Protein AF-A0AAD4SPK4-F1 (afdb_monomer)

InterPro domains:
  IPR016084 Haem oxygenase-like, multi-helical [G3DSA:1.20.910.10] (1-151)
  IPR016084 Haem oxygenase-like, multi-helical [SSF48613] (1-130)
  IPR050967 Thiamine Salvage Pathway TenA [PTHR43198] (139-442)

pLDDT: mean 72.21, std 15.64, range [29.27, 94.62]

Nearest PDB structures (foldseek):
  3fse-assembly1_A  TM=3.901E-01  e=4.221E-01  Trichormus variabilis ATCC 29413
  6ddq-assembly1_B-2  TM=4.639E-01  e=6.170E+00  Homo sapiens
  6ddl-assembly1_A-2  TM=3.518E-01  e=7.224E+00  Homo sapiens

Structure (mmCIF, N/CA/C/O backbone):
data_AF-A0AAD4SPK4-F1
#
_entry.id   AF-A0AAD4SPK4-F1
#
loop_
_atom_site.group_PDB
_atom_site.id
_atom_site.type_symbol
_atom_site.label_atom_id
_atom_site.label_alt_id
_atom_site.label_comp_id
_atom_site.label_asym_id
_atom_site.label_entity_id
_atom_site.label_seq_id
_atom_site.pdbx_PDB_ins_code
_atom_site.Cartn_x
_atom_site.Cartn_y
_atom_site.Cartn_z
_atom_site.occupancy
_atom_site.B_iso_or_equiv
_atom_site.auth_seq_id
_atom_site.auth_comp_id
_atom_site.auth_asym_id
_atom_site.auth_atom_id
_atom_site.pdbx_PDB_model_num
ATOM 1 N N . MET A 1 1 ? 25.437 23.562 -7.835 1.00 56.72 1 MET A N 1
ATOM 2 C CA . MET A 1 1 ? 24.637 23.012 -8.952 1.00 56.72 1 MET A CA 1
ATOM 3 C C . MET A 1 1 ? 24.010 21.682 -8.547 1.00 56.72 1 MET A C 1
ATOM 5 O O . MET A 1 1 ? 22.811 21.657 -8.343 1.00 56.72 1 MET A O 1
ATOM 9 N N . ALA A 1 2 ? 24.791 20.623 -8.293 1.00 48.56 2 ALA A N 1
ATOM 10 C CA . ALA A 1 2 ? 24.253 19.319 -7.862 1.00 48.56 2 ALA A CA 1
ATOM 11 C C . ALA A 1 2 ? 23.506 19.327 -6.507 1.00 48.56 2 ALA A C 1
ATOM 13 O O . ALA A 1 2 ? 22.605 18.527 -6.297 1.00 48.56 2 ALA A O 1
ATOM 14 N N . SER A 1 3 ? 23.851 20.243 -5.598 1.00 52.44 3 SER A N 1
ATOM 15 C CA . SER A 1 3 ? 23.166 20.454 -4.313 1.00 52.44 3 SER A CA 1
ATOM 16 C C . SER A 1 3 ? 21.890 21.301 -4.407 1.00 52.44 3 SER A C 1
ATOM 18 O O . SER A 1 3 ? 21.286 21.579 -3.379 1.00 52.44 3 SER A O 1
ATOM 20 N N . GLY A 1 4 ? 21.530 21.809 -5.593 1.00 58.62 4 GLY A N 1
ATOM 21 C CA . GLY A 1 4 ? 20.414 22.752 -5.776 1.00 58.62 4 GLY A CA 1
ATOM 22 C C . GLY A 1 4 ? 20.637 24.158 -5.196 1.00 58.62 4 GLY A C 1
ATOM 23 O O . GLY A 1 4 ? 19.829 25.043 -5.421 1.00 58.62 4 GLY A O 1
ATOM 24 N N . SER A 1 5 ? 21.748 24.401 -4.498 1.00 65.50 5 SER A N 1
ATOM 25 C CA . SER A 1 5 ? 22.009 25.649 -3.765 1.00 65.50 5 SER A CA 1
ATOM 26 C C . SER A 1 5 ? 22.757 26.723 -4.566 1.00 65.50 5 SER A C 1
ATOM 28 O O . SER A 1 5 ? 23.346 27.619 -3.967 1.00 65.50 5 SER A O 1
ATOM 30 N N . LEU A 1 6 ? 22.864 26.576 -5.892 1.00 66.12 6 LEU A N 1
ATOM 31 C CA . LEU A 1 6 ? 23.585 27.549 -6.719 1.00 66.12 6 LEU A CA 1
ATOM 32 C C . LEU A 1 6 ? 22.652 28.703 -7.063 1.00 66.12 6 LEU A C 1
ATOM 34 O O . LEU A 1 6 ? 21.521 28.462 -7.475 1.00 66.12 6 LEU A O 1
ATOM 38 N N . ASP A 1 7 ? 23.148 29.928 -6.929 1.00 80.88 7 ASP A N 1
ATOM 39 C CA . ASP A 1 7 ? 22.388 31.114 -7.291 1.00 80.88 7 ASP A CA 1
ATOM 40 C C . ASP A 1 7 ? 22.008 31.096 -8.783 1.00 80.88 7 ASP A C 1
ATOM 42 O O . ASP A 1 7 ? 22.804 30.726 -9.652 1.00 80.88 7 ASP A O 1
ATOM 46 N N . ALA A 1 8 ? 20.773 31.502 -9.086 1.00 72.50 8 ALA A N 1
ATOM 47 C CA . ALA A 1 8 ? 20.224 31.444 -10.437 1.00 72.50 8 ALA A CA 1
ATOM 48 C C . ALA A 1 8 ? 21.008 32.321 -11.428 1.00 72.50 8 ALA A C 1
ATOM 50 O O . ALA A 1 8 ? 21.156 31.956 -12.595 1.00 72.50 8 ALA A O 1
ATOM 51 N N . LYS A 1 9 ? 21.564 33.455 -10.984 1.00 76.31 9 LYS A N 1
ATOM 52 C CA . LYS A 1 9 ? 22.372 34.337 -11.834 1.00 76.31 9 LYS A CA 1
ATOM 53 C C . LYS A 1 9 ? 23.728 33.710 -12.140 1.00 76.31 9 LYS A C 1
ATOM 55 O O . LYS A 1 9 ? 24.179 33.770 -13.283 1.00 76.31 9 LYS A O 1
ATOM 60 N N . GLU A 1 10 ? 24.360 33.085 -11.149 1.00 74.38 10 GLU A N 1
ATOM 61 C CA . GLU A 1 10 ? 25.615 32.346 -11.337 1.00 74.38 10 GLU A CA 1
ATOM 62 C C . GLU A 1 10 ? 25.425 31.136 -12.258 1.00 74.38 10 GLU A C 1
ATOM 64 O O . GLU A 1 10 ? 26.247 30.890 -13.145 1.00 74.38 10 GLU A O 1
ATOM 69 N N . PHE A 1 11 ? 24.310 30.419 -12.102 1.00 76.62 11 PHE A N 1
ATOM 70 C CA . PHE A 1 11 ? 23.922 29.321 -12.982 1.00 76.62 11 PHE A CA 1
ATOM 71 C C . PHE A 1 11 ? 23.709 29.800 -14.423 1.00 76.62 11 PHE A C 1
ATOM 73 O O . PHE A 1 11 ? 24.330 29.270 -15.343 1.00 76.62 11 PHE A O 1
ATOM 80 N N . ASN A 1 12 ? 22.911 30.847 -14.625 1.00 77.06 12 ASN A N 1
ATOM 81 C CA . ASN A 1 12 ? 22.643 31.401 -15.952 1.00 77.06 12 ASN A CA 1
ATOM 82 C C . ASN A 1 12 ? 23.928 31.891 -16.636 1.00 77.06 12 ASN A C 1
ATOM 84 O O . ASN A 1 12 ? 24.155 31.608 -17.812 1.00 77.06 12 ASN A O 1
ATOM 88 N N . GLN A 1 13 ? 24.820 32.556 -15.894 1.00 77.69 13 GLN A N 1
ATOM 89 C CA . GLN A 1 13 ? 26.114 32.987 -16.421 1.00 77.69 13 GLN A CA 1
ATOM 90 C C . GLN A 1 13 ? 26.998 31.796 -16.815 1.00 77.69 13 GLN A C 1
ATOM 92 O O . GLN A 1 13 ? 27.665 31.852 -17.849 1.00 77.69 13 GLN A O 1
ATOM 97 N N . TYR A 1 14 ? 27.016 30.719 -16.026 1.00 79.12 14 TYR A N 1
ATOM 98 C CA . TYR A 1 14 ? 27.738 29.490 -16.363 1.00 79.12 14 TYR A CA 1
ATOM 99 C C . TYR A 1 14 ? 27.205 28.854 -17.654 1.00 79.12 14 TYR A C 1
ATOM 101 O O . TYR A 1 14 ? 27.983 28.553 -18.560 1.00 79.12 14 TYR A O 1
ATOM 109 N N . VAL A 1 15 ? 25.883 28.706 -17.758 1.00 74.94 15 VAL A N 1
ATOM 110 C CA . VAL A 1 15 ? 25.216 28.071 -18.899 1.00 74.94 15 VAL A CA 1
ATOM 111 C C . VAL A 1 15 ? 25.492 28.847 -20.193 1.00 74.94 15 VAL A C 1
ATOM 113 O O . VAL A 1 15 ? 25.839 28.243 -21.207 1.00 74.94 15 VAL A O 1
ATOM 116 N N . VAL A 1 16 ? 25.439 30.181 -20.172 1.00 76.75 16 VAL A N 1
ATOM 117 C CA . VAL A 1 16 ? 25.764 30.990 -21.360 1.00 76.75 16 VAL A CA 1
ATOM 118 C C . VAL A 1 16 ? 27.256 30.900 -21.722 1.00 76.75 16 VAL A C 1
ATOM 120 O O . VAL A 1 16 ? 27.604 30.725 -22.889 1.00 76.75 16 VAL A O 1
ATOM 123 N N . ASN A 1 17 ? 28.162 30.919 -20.736 1.00 77.75 17 ASN A N 1
ATOM 124 C CA . ASN A 1 17 ? 29.601 30.735 -20.985 1.00 77.75 17 ASN A CA 1
ATOM 125 C C . ASN A 1 17 ? 29.935 29.359 -21.593 1.00 77.75 17 ASN A C 1
ATOM 127 O O . ASN A 1 17 ? 30.888 29.249 -22.366 1.00 77.75 17 ASN A O 1
ATOM 131 N N . TYR A 1 18 ? 29.170 28.316 -21.262 1.00 80.31 18 TYR A N 1
ATOM 132 C CA . TYR A 1 18 ? 29.366 26.975 -21.814 1.00 80.31 18 TYR A CA 1
ATOM 133 C C . TYR A 1 18 ? 29.053 26.911 -23.316 1.00 80.31 18 TYR A C 1
ATOM 135 O O . TYR A 1 18 ? 29.828 26.326 -24.073 1.00 80.31 18 TYR A O 1
ATOM 143 N N . ALA A 1 19 ? 28.001 27.599 -23.772 1.00 77.94 19 ALA A N 1
ATOM 144 C CA . ALA A 1 19 ? 27.672 27.705 -25.196 1.00 77.94 19 ALA A CA 1
ATOM 145 C C . ALA A 1 19 ? 28.819 28.348 -25.999 1.00 77.94 19 ALA A C 1
ATOM 147 O O . ALA A 1 19 ? 29.199 27.860 -27.064 1.00 77.94 19 ALA A O 1
ATOM 148 N N . HIS A 1 20 ? 29.440 29.405 -25.459 1.00 77.62 20 HIS A N 1
ATOM 149 C CA . HIS A 1 20 ? 30.612 30.040 -26.074 1.00 77.62 20 HIS A CA 1
ATOM 150 C C . HIS A 1 20 ? 31.824 29.104 -26.159 1.00 77.62 20 HIS A C 1
ATOM 152 O O . HIS A 1 20 ? 32.582 29.160 -27.131 1.00 77.62 20 HIS A O 1
ATOM 158 N N . LEU A 1 21 ? 32.011 28.230 -25.167 1.00 77.81 21 LEU A N 1
ATOM 159 C CA . LEU A 1 21 ? 33.088 27.246 -25.183 1.00 77.81 21 LEU A CA 1
ATOM 160 C C . LEU A 1 21 ? 32.854 26.161 -26.245 1.00 77.81 21 LEU A C 1
ATOM 162 O O . LEU A 1 21 ? 33.770 25.853 -27.005 1.00 77.81 21 LEU A O 1
ATOM 166 N N . LEU A 1 22 ? 31.631 25.631 -26.345 1.00 77.69 22 LEU A N 1
ATOM 167 C CA . LEU A 1 22 ? 31.260 24.658 -27.378 1.00 77.69 22 LEU A CA 1
ATOM 168 C C . LEU A 1 22 ? 31.382 25.248 -28.791 1.00 77.69 22 LEU A C 1
ATOM 170 O O . LEU A 1 22 ? 31.925 24.599 -29.680 1.00 77.69 22 LEU A O 1
ATOM 174 N N . ASN A 1 23 ? 30.970 26.503 -28.983 1.00 80.69 23 ASN A N 1
ATOM 175 C CA . ASN A 1 23 ? 31.203 27.222 -30.238 1.00 80.69 23 ASN A CA 1
ATOM 176 C C . ASN A 1 23 ? 32.696 27.355 -30.553 1.00 80.69 23 ASN A C 1
ATOM 178 O O . ASN A 1 23 ? 33.110 27.089 -31.674 1.00 80.69 23 ASN A O 1
ATOM 182 N N . THR A 1 24 ? 33.523 27.685 -29.558 1.00 80.06 24 THR A N 1
ATOM 183 C CA . THR A 1 24 ? 34.981 27.773 -29.742 1.00 80.06 24 THR A CA 1
ATOM 184 C C . THR A 1 24 ? 35.561 26.433 -30.207 1.00 80.06 24 THR A C 1
ATOM 186 O O . THR A 1 24 ? 36.403 26.408 -31.099 1.00 80.06 24 THR A O 1
ATOM 189 N N . PHE A 1 25 ? 35.089 25.313 -29.653 1.00 75.06 25 PHE A N 1
ATOM 190 C CA . PHE A 1 25 ? 35.498 23.970 -30.070 1.00 75.06 25 PHE A CA 1
ATOM 191 C C . PHE A 1 25 ? 35.137 23.643 -31.526 1.00 75.06 25 PHE A C 1
ATOM 193 O O . PHE A 1 25 ? 35.903 22.943 -32.185 1.00 75.06 25 PHE A O 1
ATOM 200 N N . LEU A 1 26 ? 34.021 24.170 -32.035 1.00 77.38 26 LEU A N 1
ATOM 201 C CA . LEU A 1 26 ? 33.635 24.042 -33.444 1.00 77.38 26 LEU A CA 1
ATOM 202 C C . LEU A 1 26 ? 34.421 25.002 -34.351 1.00 77.38 26 LEU A C 1
ATOM 204 O O . LEU A 1 26 ? 34.817 24.620 -35.447 1.00 77.38 26 LEU A O 1
ATOM 208 N N . GLU A 1 27 ? 34.696 26.227 -33.891 1.00 73.94 27 GLU A N 1
ATOM 209 C CA . GLU A 1 27 ? 35.502 27.223 -34.616 1.00 73.94 27 GLU A CA 1
ATOM 210 C C . GLU A 1 27 ? 36.947 26.748 -34.849 1.00 73.94 27 GLU A C 1
ATOM 212 O O . GLU A 1 27 ? 37.554 27.107 -35.854 1.00 73.94 27 GLU A O 1
ATOM 217 N N . GLN A 1 28 ? 37.502 25.923 -33.949 1.00 66.06 28 GLN A N 1
ATOM 218 C CA . GLN A 1 28 ? 38.871 25.390 -34.059 1.00 66.06 28 GLN A CA 1
ATOM 219 C C . GLN A 1 28 ? 38.987 24.157 -34.972 1.00 66.06 28 GLN A C 1
ATOM 221 O O . GLN A 1 28 ? 39.988 23.440 -34.934 1.00 66.06 28 GLN A O 1
ATOM 226 N N . GLN A 1 29 ? 37.969 23.864 -35.782 1.00 62.88 29 GLN A N 1
ATOM 227 C CA . GLN A 1 29 ? 37.958 22.668 -36.610 1.00 62.88 29 GLN A CA 1
ATOM 228 C C . GLN A 1 29 ? 38.919 22.798 -37.806 1.00 62.88 29 GLN A C 1
ATOM 230 O O . GLN A 1 29 ? 38.583 23.376 -38.834 1.00 62.88 29 GLN A O 1
ATOM 235 N N . SER A 1 30 ? 40.095 22.175 -37.715 1.00 60.44 30 SER A N 1
ATOM 236 C CA . SER A 1 30 ? 41.055 22.037 -38.819 1.00 60.44 30 SER A CA 1
ATOM 237 C C . SER A 1 30 ? 41.159 20.591 -39.319 1.00 60.44 30 SER A C 1
ATOM 239 O O . SER A 1 30 ? 42.242 20.031 -39.461 1.00 60.44 30 SER A O 1
ATOM 241 N N . ALA A 1 31 ? 40.011 19.979 -39.636 1.00 60.09 31 ALA A N 1
ATOM 242 C CA . ALA A 1 31 ? 39.941 18.616 -40.186 1.00 60.09 31 ALA A CA 1
ATOM 243 C C . ALA A 1 31 ? 40.792 18.435 -41.463 1.00 60.09 31 ALA A C 1
ATOM 245 O O . ALA A 1 31 ? 41.251 17.337 -41.761 1.00 60.09 31 ALA A O 1
ATOM 246 N N . ASP A 1 32 ? 41.016 19.517 -42.211 1.00 62.59 32 ASP A N 1
ATOM 247 C CA . ASP A 1 32 ? 41.841 19.534 -43.423 1.00 62.59 32 ASP A CA 1
ATOM 248 C C . ASP A 1 32 ? 43.356 19.555 -43.151 1.00 62.59 32 ASP A C 1
ATOM 250 O O . ASP A 1 32 ? 44.140 19.451 -44.088 1.00 62.59 32 ASP A O 1
ATOM 254 N N . GLN A 1 33 ? 43.777 19.675 -41.888 1.00 66.69 33 GLN A N 1
ATOM 255 C CA . GLN A 1 33 ? 45.183 19.613 -41.466 1.00 66.69 33 GLN A CA 1
ATOM 256 C C . GLN A 1 33 ? 45.594 18.222 -40.946 1.00 66.69 33 GLN A C 1
ATOM 258 O O . GLN A 1 33 ? 46.756 18.030 -40.590 1.00 66.69 33 GLN A O 1
ATOM 263 N N . CYS A 1 34 ? 44.664 17.260 -40.888 1.00 66.81 34 CYS A N 1
ATOM 264 C CA . CYS A 1 34 ? 44.962 15.868 -40.549 1.00 66.81 34 CYS A CA 1
ATOM 265 C C . CYS A 1 34 ? 45.673 15.170 -41.721 1.00 66.81 34 CYS A C 1
ATOM 267 O O . CYS A 1 34 ? 45.231 15.283 -42.862 1.00 66.81 34 CYS A O 1
ATOM 269 N N . GLU A 1 35 ? 46.752 14.434 -41.438 1.00 68.62 35 GLU A N 1
ATOM 270 C CA . GLU A 1 35 ? 47.505 13.685 -42.460 1.00 68.62 35 GLU A CA 1
ATOM 271 C C . GLU A 1 35 ? 46.813 12.374 -42.882 1.00 68.62 35 GLU A C 1
ATOM 273 O O . GLU A 1 35 ? 46.973 11.956 -44.026 1.00 68.62 35 GLU A O 1
ATOM 278 N N . ASP A 1 36 ? 46.046 11.740 -41.984 1.00 76.31 36 ASP A N 1
ATOM 279 C CA . ASP A 1 36 ? 45.341 10.472 -42.224 1.00 76.31 36 ASP A CA 1
ATOM 280 C C . ASP A 1 36 ? 43.824 10.690 -42.382 1.00 76.31 36 ASP A C 1
ATOM 282 O O . ASP A 1 36 ? 43.185 11.392 -41.587 1.00 76.31 36 ASP A O 1
ATOM 286 N N . ASP A 1 37 ? 43.228 10.041 -43.384 1.00 75.06 37 ASP A N 1
ATOM 287 C CA . ASP A 1 37 ? 41.783 10.013 -43.616 1.00 75.06 37 ASP A CA 1
ATOM 288 C C . ASP A 1 37 ? 41.018 9.421 -42.420 1.00 75.06 37 ASP A C 1
ATOM 290 O O . ASP A 1 37 ? 39.896 9.854 -42.131 1.00 75.06 37 ASP A O 1
ATOM 294 N N . SER A 1 38 ? 41.609 8.473 -41.678 1.00 75.31 38 SER A N 1
ATOM 295 C CA . SER A 1 38 ? 40.986 7.936 -40.463 1.00 75.31 38 SER A CA 1
ATOM 296 C C . SER A 1 38 ? 40.936 8.963 -39.335 1.00 75.31 38 SER A C 1
ATOM 298 O O . SER A 1 38 ? 39.917 9.079 -38.650 1.00 75.31 38 SER A O 1
ATOM 300 N N . ASP A 1 39 ? 42.000 9.750 -39.171 1.00 70.75 39 ASP A N 1
ATOM 301 C CA . ASP A 1 39 ? 42.075 10.808 -38.158 1.00 70.75 39 ASP A CA 1
ATOM 302 C C . ASP A 1 39 ? 41.136 11.961 -38.513 1.00 70.75 39 ASP A C 1
ATOM 304 O O . ASP A 1 39 ? 40.435 12.499 -37.650 1.00 70.75 39 ASP A O 1
ATOM 308 N N . LYS A 1 40 ? 41.040 12.287 -39.806 1.00 75.31 40 LYS A N 1
ATOM 309 C CA . LYS A 1 40 ? 40.063 13.240 -40.335 1.00 75.31 40 LYS A CA 1
ATOM 310 C C . LYS A 1 40 ? 38.628 12.789 -40.059 1.00 75.31 40 LYS A C 1
ATOM 312 O O . LYS A 1 40 ? 37.819 13.585 -39.579 1.00 75.31 40 LYS A O 1
ATOM 317 N N . ALA A 1 41 ? 38.309 11.517 -40.308 1.00 76.81 41 ALA A N 1
ATOM 318 C CA . ALA A 1 41 ? 36.990 10.953 -40.032 1.00 76.81 41 ALA A CA 1
ATOM 319 C C . ALA A 1 41 ? 36.654 10.963 -38.530 1.00 76.81 41 ALA A C 1
ATOM 321 O O . ALA A 1 41 ? 35.542 11.339 -38.152 1.00 76.81 41 ALA A O 1
ATOM 322 N N . ALA A 1 42 ? 37.611 10.614 -37.665 1.00 72.12 42 ALA A N 1
ATOM 323 C CA . ALA A 1 42 ? 37.438 10.663 -36.214 1.00 72.12 42 ALA A CA 1
ATOM 324 C C . ALA A 1 42 ? 37.198 12.097 -35.711 1.00 72.12 42 ALA A C 1
ATOM 326 O O . ALA A 1 42 ? 36.302 12.332 -34.896 1.00 72.12 42 ALA A O 1
ATOM 327 N N . PHE A 1 43 ? 37.944 13.069 -36.240 1.00 73.19 43 PHE A N 1
ATOM 328 C CA . PHE A 1 43 ? 37.803 14.481 -35.890 1.00 73.19 43 PHE A CA 1
ATOM 329 C C . PHE A 1 43 ? 36.465 15.072 -36.362 1.00 73.19 43 PHE A C 1
ATOM 331 O O . PHE A 1 43 ? 35.798 15.782 -35.608 1.00 73.19 43 PHE A O 1
ATOM 338 N N . LEU A 1 44 ? 36.015 14.725 -37.574 1.00 77.56 44 LEU A N 1
ATOM 339 C CA . LEU A 1 44 ? 34.685 15.083 -38.086 1.00 77.56 44 LEU A CA 1
ATOM 340 C C . LEU A 1 44 ? 33.565 14.463 -37.244 1.00 77.56 44 LEU A C 1
ATOM 342 O O . LEU A 1 44 ? 32.604 15.145 -36.889 1.00 77.56 44 LEU A O 1
ATOM 346 N N . GLY A 1 45 ? 33.706 13.184 -36.889 1.00 76.00 45 GLY A N 1
ATOM 347 C CA . GLY A 1 45 ? 32.775 12.492 -36.004 1.00 76.00 45 GLY A CA 1
ATOM 348 C C . GLY A 1 45 ? 32.663 13.190 -34.651 1.00 76.00 45 GLY A C 1
ATOM 349 O O . GLY A 1 45 ? 31.556 13.435 -34.177 1.00 76.00 45 GLY A O 1
ATOM 350 N N . TRP A 1 46 ? 33.788 13.576 -34.051 1.00 76.94 46 TRP A N 1
ATOM 351 C CA . TRP A 1 46 ? 33.810 14.330 -32.800 1.00 76.94 46 TRP A CA 1
ATOM 352 C C . TRP A 1 46 ? 33.167 15.726 -32.935 1.00 76.94 46 TRP A C 1
ATOM 354 O O . TRP A 1 46 ? 32.316 16.069 -32.114 1.00 76.94 46 TRP A O 1
ATOM 364 N N . SER A 1 47 ? 33.473 16.488 -33.992 1.00 76.25 47 SER A N 1
ATOM 365 C CA . SER A 1 47 ? 32.864 17.809 -34.239 1.00 76.25 47 SER A CA 1
ATOM 366 C C . SER A 1 47 ? 31.337 17.721 -34.363 1.00 76.25 47 SER A C 1
ATOM 368 O O . SER A 1 47 ? 30.610 18.512 -33.761 1.00 76.25 47 SER A O 1
ATOM 370 N N . ASN A 1 48 ? 30.825 16.683 -35.033 1.00 79.31 48 ASN A N 1
ATOM 371 C CA . ASN A 1 48 ? 29.385 16.430 -35.104 1.00 79.31 48 ASN A CA 1
ATOM 372 C C . ASN A 1 48 ? 28.755 16.212 -33.717 1.00 79.31 48 ASN A C 1
ATOM 374 O O . ASN A 1 48 ? 27.653 16.694 -33.471 1.00 79.31 48 ASN A O 1
ATOM 378 N N . HIS A 1 49 ? 29.444 15.534 -32.793 1.00 76.69 49 HIS A N 1
ATOM 379 C CA . HIS A 1 49 ? 28.945 15.365 -31.423 1.00 76.69 49 HIS A CA 1
ATOM 380 C C . HIS A 1 49 ? 28.940 16.686 -30.648 1.00 76.69 49 HIS A C 1
ATOM 382 O O . HIS A 1 49 ? 27.974 16.962 -29.943 1.00 76.69 49 HIS A O 1
ATOM 388 N N . VAL A 1 50 ? 29.974 17.520 -30.799 1.00 77.12 50 VAL A N 1
ATOM 389 C CA . VAL A 1 50 ? 30.007 18.858 -30.182 1.00 77.12 50 VAL A CA 1
ATOM 390 C C . VAL A 1 50 ? 28.894 19.743 -30.734 1.00 77.12 50 VAL A C 1
ATOM 392 O O . VAL A 1 50 ? 28.253 20.460 -29.972 1.00 77.12 50 VAL A O 1
ATOM 395 N N . LYS A 1 51 ? 28.618 19.659 -32.038 1.00 79.69 51 LYS A N 1
ATOM 396 C CA . LYS A 1 51 ? 27.524 20.390 -32.677 1.00 79.69 51 LYS A CA 1
ATOM 397 C C . LYS A 1 51 ? 26.161 19.964 -32.134 1.00 79.69 51 LYS A C 1
ATOM 399 O O . LYS A 1 51 ? 25.369 20.824 -31.769 1.00 79.69 51 LYS A O 1
ATOM 404 N N . LEU A 1 52 ? 25.915 18.659 -32.019 1.00 77.25 52 LEU A N 1
ATOM 405 C CA . LEU A 1 52 ? 24.686 18.133 -31.417 1.00 77.25 52 LEU A CA 1
ATOM 406 C C . LEU A 1 52 ? 24.532 18.572 -29.955 1.00 77.25 52 LEU A C 1
ATOM 408 O O . LEU A 1 52 ? 23.430 18.904 -29.524 1.00 77.25 52 LEU A O 1
ATOM 412 N N . GLU A 1 53 ? 25.625 18.589 -29.190 1.00 74.38 53 GLU A N 1
ATOM 413 C CA . GLU A 1 53 ? 25.607 19.056 -27.803 1.00 74.38 53 GLU A CA 1
ATOM 414 C C . GLU A 1 53 ? 25.314 20.558 -27.712 1.00 74.38 53 GLU A C 1
ATOM 416 O O . GLU A 1 53 ? 24.502 20.976 -26.893 1.00 74.38 53 GLU A O 1
ATOM 421 N N . LEU A 1 54 ? 25.902 21.368 -28.596 1.00 79.31 54 LEU A N 1
ATOM 422 C CA . LEU A 1 54 ? 25.612 22.796 -28.693 1.00 79.31 54 LEU A CA 1
ATOM 423 C C . LEU A 1 54 ? 24.148 23.059 -29.070 1.00 79.31 54 LEU A C 1
ATOM 425 O O . LEU A 1 54 ? 23.521 23.935 -28.483 1.00 79.31 54 LEU A O 1
ATOM 429 N N . GLU A 1 55 ? 23.591 22.307 -30.021 1.00 80.56 55 GLU A N 1
ATOM 430 C CA . GLU A 1 55 ? 22.181 22.415 -30.417 1.00 80.56 55 GLU A CA 1
ATOM 431 C C . GLU A 1 55 ? 21.244 22.086 -29.246 1.00 80.56 55 GLU A C 1
ATOM 433 O O . GLU A 1 55 ? 20.321 22.851 -28.958 1.00 80.56 55 GLU A O 1
ATOM 438 N N . ARG A 1 56 ? 21.516 20.996 -28.514 1.00 73.44 56 ARG A N 1
ATOM 439 C CA . ARG A 1 56 ? 20.769 20.637 -27.296 1.00 73.44 56 ARG A CA 1
ATOM 440 C C . ARG A 1 56 ? 20.886 21.711 -26.223 1.00 73.44 56 ARG A C 1
ATOM 442 O O . ARG A 1 56 ? 19.882 22.099 -25.630 1.00 73.44 56 ARG A O 1
ATOM 449 N N . HIS A 1 57 ? 22.098 22.207 -25.994 1.00 76.19 57 HIS A N 1
ATOM 450 C CA . HIS A 1 57 ? 22.372 23.234 -24.997 1.00 76.19 57 HIS A CA 1
ATOM 451 C C . HIS A 1 57 ? 21.658 24.547 -25.325 1.00 76.19 57 HIS A C 1
ATOM 453 O O . HIS A 1 57 ? 20.997 25.113 -24.461 1.00 76.19 57 HIS A O 1
ATOM 459 N N . ASN A 1 58 ? 21.711 25.006 -26.576 1.00 79.00 58 ASN A N 1
ATOM 460 C CA . ASN A 1 58 ? 21.004 26.213 -27.009 1.00 79.00 58 ASN A CA 1
ATOM 461 C C . ASN A 1 58 ? 19.483 26.045 -26.898 1.00 79.00 58 ASN A C 1
ATOM 463 O O . ASN A 1 58 ? 18.817 26.940 -26.383 1.00 79.00 58 ASN A O 1
ATOM 467 N N . SER A 1 59 ? 18.945 24.879 -27.279 1.00 77.94 59 SER A N 1
ATOM 468 C CA . SER A 1 59 ? 17.526 24.555 -27.082 1.00 77.94 59 SER A CA 1
ATOM 469 C C . SER A 1 59 ? 17.129 24.632 -25.605 1.00 77.94 59 SER A C 1
ATOM 471 O O . SER A 1 59 ? 16.086 25.191 -25.276 1.00 77.94 59 SER A O 1
ATOM 473 N N . PHE A 1 60 ? 17.966 24.120 -24.697 1.00 72.88 60 PHE A N 1
ATOM 474 C CA . PHE A 1 60 ? 17.742 24.220 -23.254 1.00 72.88 60 PHE A CA 1
ATOM 475 C C . PHE A 1 60 ? 17.752 25.680 -22.769 1.00 72.88 60 PHE A C 1
ATOM 477 O O . PHE A 1 60 ? 16.846 26.102 -22.050 1.00 72.88 60 PHE A O 1
ATOM 484 N N . VAL A 1 61 ? 18.741 26.471 -23.189 1.00 73.56 61 VAL A N 1
ATOM 485 C CA . VAL A 1 61 ? 18.877 27.889 -22.817 1.00 73.56 61 VAL A CA 1
ATOM 486 C C . VAL A 1 61 ? 17.663 28.709 -23.254 1.00 73.56 61 VAL A C 1
ATOM 488 O O . VAL A 1 61 ? 17.109 29.460 -22.448 1.00 73.56 61 VAL A O 1
ATOM 491 N N . GLU A 1 62 ? 17.216 28.523 -24.495 1.00 75.62 62 GLU A N 1
ATOM 492 C CA . GLU A 1 62 ? 16.070 29.240 -25.055 1.00 75.62 62 GLU A CA 1
ATOM 493 C C . GLU A 1 62 ? 14.753 28.788 -24.423 1.00 75.62 62 GLU A C 1
ATOM 495 O O . GLU A 1 62 ? 13.975 29.612 -23.942 1.00 75.62 62 GLU A O 1
ATOM 500 N N . GLN A 1 63 ? 14.495 27.478 -24.393 1.00 71.19 63 GLN A N 1
ATOM 501 C CA . GLN A 1 63 ? 13.180 26.949 -24.029 1.00 71.19 63 GLN A CA 1
ATOM 502 C C . GLN A 1 63 ? 12.952 26.855 -22.520 1.00 71.19 63 GLN A C 1
ATOM 504 O O . GLN A 1 63 ? 11.804 26.908 -22.081 1.00 71.19 63 GLN A O 1
ATOM 509 N N . LYS A 1 64 ? 14.009 26.668 -21.718 1.00 68.50 64 LYS A N 1
ATOM 510 C CA . LYS A 1 64 ? 13.882 26.452 -20.264 1.00 68.50 64 LYS A CA 1
ATOM 511 C C . LYS A 1 64 ? 14.274 27.657 -19.437 1.00 68.50 64 LYS A C 1
ATOM 513 O O . LYS A 1 64 ? 13.653 27.892 -18.407 1.00 68.50 64 LYS A O 1
ATOM 518 N N . LEU A 1 65 ? 15.283 28.409 -19.870 1.00 71.38 65 LEU A N 1
ATOM 519 C CA . LEU A 1 65 ? 15.749 29.584 -19.131 1.00 71.38 65 LEU A CA 1
ATOM 520 C C . LEU A 1 65 ? 15.199 30.894 -19.704 1.00 71.38 65 LEU A C 1
ATOM 522 O O . LEU A 1 65 ? 15.346 31.934 -19.065 1.00 71.38 65 LEU A O 1
ATOM 526 N N . GLY A 1 66 ? 14.571 30.863 -20.888 1.00 75.62 66 GLY A N 1
ATOM 527 C CA . GLY A 1 66 ? 14.084 32.066 -21.569 1.00 75.62 66 GLY A CA 1
ATOM 528 C C . GLY A 1 66 ? 15.209 33.044 -21.922 1.00 75.62 66 GLY A C 1
ATOM 529 O O . GLY A 1 66 ? 14.967 34.240 -22.081 1.00 75.62 66 GLY A O 1
ATOM 530 N N . LEU A 1 67 ? 16.451 32.555 -21.990 1.00 73.94 67 LEU A N 1
ATOM 531 C CA . LEU A 1 67 ? 17.634 33.347 -22.305 1.00 73.94 67 LEU A CA 1
ATOM 532 C C . LEU A 1 67 ? 17.925 33.244 -23.798 1.00 73.94 67 LEU A C 1
ATOM 534 O O . LEU A 1 67 ? 17.710 32.202 -24.410 1.00 73.94 67 LEU A O 1
ATOM 538 N N . ASN A 1 68 ? 18.456 34.314 -24.383 1.00 70.19 68 ASN A N 1
ATOM 539 C CA . ASN A 1 68 ? 18.895 34.280 -25.770 1.00 70.19 68 ASN A CA 1
ATOM 540 C C . ASN A 1 68 ? 20.386 33.875 -25.837 1.00 70.19 68 ASN A C 1
ATOM 542 O O . ASN A 1 68 ? 21.235 34.658 -25.396 1.00 70.19 68 ASN A O 1
ATOM 546 N N . PRO A 1 69 ? 20.723 32.697 -26.397 1.00 61.50 69 PRO A N 1
ATOM 547 C CA . PRO A 1 69 ? 22.096 32.206 -26.496 1.00 61.50 69 PRO A CA 1
ATOM 548 C C . PRO A 1 69 ? 22.960 33.010 -27.482 1.00 61.50 69 PRO A C 1
ATOM 550 O O . PRO A 1 69 ? 24.177 32.840 -27.490 1.00 61.50 69 PRO A O 1
ATOM 553 N N . THR A 1 70 ? 22.365 33.886 -28.303 1.00 60.75 70 THR A N 1
ATOM 554 C CA . THR A 1 70 ? 23.081 34.730 -29.273 1.00 60.75 70 THR A CA 1
ATOM 555 C C . THR A 1 70 ? 23.416 36.128 -28.750 1.00 60.75 70 THR A C 1
ATOM 557 O O . THR A 1 70 ? 24.061 36.894 -29.464 1.00 60.75 70 THR A O 1
ATOM 560 N N . ILE A 1 71 ? 22.962 36.512 -27.549 1.00 61.41 71 ILE A N 1
ATOM 561 C CA . ILE A 1 71 ? 23.344 37.800 -26.955 1.00 61.41 71 ILE A CA 1
ATOM 562 C C . ILE A 1 71 ? 24.783 37.683 -26.448 1.00 61.41 71 ILE A C 1
ATOM 564 O O . ILE A 1 71 ? 25.068 36.856 -25.582 1.00 61.41 71 ILE A O 1
ATOM 568 N N . GLU A 1 72 ? 25.679 38.533 -26.960 1.00 55.28 72 GLU A N 1
ATOM 569 C CA . GLU A 1 72 ? 27.038 38.700 -26.436 1.00 55.28 72 GLU A CA 1
ATOM 570 C C . GLU A 1 72 ? 26.972 39.168 -24.978 1.00 55.28 72 GLU A C 1
ATOM 572 O O . GLU A 1 72 ? 26.887 40.355 -24.663 1.00 55.28 72 GLU A O 1
ATOM 577 N N . THR A 1 73 ? 26.978 38.209 -24.060 1.00 62.53 73 THR A N 1
ATOM 578 C CA . THR A 1 73 ? 27.212 38.479 -22.646 1.00 62.53 73 THR A CA 1
ATOM 579 C C . THR A 1 73 ? 28.715 38.541 -22.403 1.00 62.53 73 THR A C 1
ATOM 581 O O . THR A 1 73 ? 29.501 37.873 -23.078 1.00 62.53 73 THR A O 1
ATOM 584 N N . ALA A 1 74 ? 29.143 39.361 -21.442 1.00 67.56 74 ALA A N 1
ATOM 585 C CA . ALA A 1 74 ? 30.552 39.436 -21.077 1.00 67.56 74 ALA A CA 1
ATOM 586 C C . ALA A 1 74 ? 31.039 38.045 -20.632 1.00 67.56 74 ALA A C 1
ATOM 588 O O . ALA A 1 74 ? 30.557 37.509 -19.629 1.00 67.56 74 ALA A O 1
ATOM 589 N N . LEU A 1 75 ? 31.978 37.457 -21.386 1.00 72.31 75 LEU A N 1
ATOM 590 C CA . LEU A 1 75 ? 32.581 36.177 -21.021 1.00 72.31 75 LEU A CA 1
ATOM 591 C C . LEU A 1 75 ? 33.194 36.286 -19.627 1.00 72.31 75 LEU A C 1
ATOM 593 O O . LEU A 1 75 ? 33.864 37.264 -19.286 1.00 72.31 75 LEU A O 1
ATOM 597 N N . HIS A 1 76 ? 33.036 35.228 -18.839 1.00 82.19 76 HIS A N 1
ATOM 598 C CA . HIS A 1 76 ? 33.770 35.124 -17.591 1.00 82.19 76 HIS A CA 1
ATOM 599 C C . HIS A 1 76 ? 35.287 35.130 -17.894 1.00 82.19 76 HIS A C 1
ATOM 601 O O . HIS A 1 76 ? 35.713 34.437 -18.824 1.00 82.19 76 HIS A O 1
ATOM 607 N N . PRO A 1 77 ? 36.135 35.839 -17.118 1.00 85.06 77 PRO A N 1
ATOM 608 C CA . PRO A 1 77 ? 37.564 35.977 -17.422 1.00 85.06 77 PRO A CA 1
ATOM 609 C C . PRO A 1 77 ? 38.309 34.646 -17.607 1.00 85.06 77 PRO A C 1
ATOM 611 O O . PRO A 1 77 ? 39.228 34.550 -18.417 1.00 85.06 77 PRO A O 1
ATOM 614 N N . ALA A 1 78 ? 37.900 33.599 -16.883 1.00 82.62 78 ALA A N 1
ATOM 615 C CA . ALA A 1 78 ? 38.461 32.257 -17.050 1.00 82.62 78 ALA A CA 1
ATOM 616 C C . ALA A 1 78 ? 38.075 31.615 -18.396 1.00 82.62 78 ALA A C 1
ATOM 618 O O . ALA A 1 78 ? 38.918 30.990 -19.034 1.00 82.62 78 ALA A O 1
ATOM 619 N N . THR A 1 79 ? 36.832 31.804 -18.850 1.00 82.00 79 THR A N 1
ATOM 620 C CA . THR A 1 79 ? 36.353 31.318 -20.153 1.00 82.00 79 THR A CA 1
ATOM 621 C C . THR A 1 79 ? 37.074 32.036 -21.288 1.00 82.00 79 THR A C 1
ATOM 623 O O . THR A 1 79 ? 37.501 31.388 -22.237 1.00 82.00 79 THR A O 1
ATOM 626 N N . ALA A 1 80 ? 37.275 33.354 -21.164 1.00 85.00 80 ALA A N 1
ATOM 627 C CA . ALA A 1 80 ? 38.021 34.145 -22.141 1.00 85.00 80 ALA A CA 1
ATOM 628 C C . ALA A 1 80 ? 39.475 33.659 -22.273 1.00 85.00 80 ALA A C 1
ATOM 630 O O . ALA A 1 80 ? 39.910 33.326 -23.372 1.00 85.00 80 ALA A O 1
ATOM 631 N N . LYS A 1 81 ? 40.190 33.493 -21.151 1.00 87.31 81 LYS A N 1
ATOM 632 C CA . LYS A 1 81 ? 41.561 32.950 -21.155 1.00 87.31 81 LYS A CA 1
ATOM 633 C C . LYS A 1 81 ? 41.639 31.526 -21.702 1.00 87.31 81 LYS A C 1
ATOM 635 O O . LYS A 1 81 ? 42.601 31.181 -22.382 1.00 87.31 81 LYS A O 1
ATOM 640 N N . TYR A 1 82 ? 40.644 30.685 -21.414 1.00 84.44 82 TYR A N 1
ATOM 641 C CA . TYR A 1 82 ? 40.610 29.327 -21.956 1.00 84.44 82 TYR A CA 1
ATOM 642 C C . TYR A 1 82 ? 40.360 29.331 -23.470 1.00 84.44 82 TYR A C 1
ATOM 644 O O . TYR A 1 82 ? 41.034 28.604 -24.195 1.00 84.44 82 TYR A O 1
ATOM 652 N N . LYS A 1 83 ? 39.474 30.206 -23.965 1.00 84.75 83 LYS A N 1
ATOM 653 C CA . LYS A 1 83 ? 39.275 30.435 -25.402 1.00 84.75 83 LYS A CA 1
ATOM 654 C C . LYS A 1 83 ? 40.568 30.900 -26.080 1.00 84.75 83 LYS A C 1
ATOM 656 O O . LYS A 1 83 ? 40.948 30.326 -27.095 1.00 84.75 83 LYS A O 1
ATOM 661 N N . GLU A 1 84 ? 41.268 31.878 -25.508 1.00 86.31 84 GLU A N 1
ATOM 662 C CA . GLU A 1 84 ? 42.563 32.357 -26.019 1.00 86.31 84 GLU A CA 1
ATOM 663 C C . GLU A 1 84 ? 43.610 31.239 -26.087 1.00 86.31 84 GLU A C 1
ATOM 665 O O . GLU A 1 84 ? 44.287 31.089 -27.101 1.00 86.31 84 GLU A O 1
ATOM 670 N N . PHE A 1 85 ? 43.705 30.407 -25.047 1.00 85.69 85 PHE A N 1
ATOM 671 C CA . PHE A 1 85 ? 44.609 29.257 -25.022 1.00 85.69 85 PHE A CA 1
ATOM 672 C C . PHE A 1 85 ? 44.302 28.239 -26.132 1.00 85.69 85 PHE A C 1
ATOM 674 O O . PHE A 1 85 ? 45.216 27.749 -26.803 1.00 85.69 85 PHE A O 1
ATOM 681 N N . LEU A 1 86 ? 43.022 27.932 -26.356 1.00 82.50 86 LEU A N 1
ATOM 682 C CA . LEU A 1 86 ? 42.597 27.011 -27.413 1.00 82.50 86 LEU A CA 1
ATOM 683 C C . LEU A 1 86 ? 42.893 27.578 -28.807 1.00 82.50 86 LEU A C 1
ATOM 685 O O . LEU A 1 86 ? 43.421 26.857 -29.648 1.00 82.50 86 LEU A O 1
ATOM 689 N N . LEU A 1 87 ? 42.636 28.873 -29.020 1.00 82.25 87 LEU A N 1
ATOM 690 C CA . LEU A 1 87 ? 42.963 29.590 -30.258 1.00 82.25 87 LEU A CA 1
ATOM 691 C C . LEU A 1 87 ? 44.476 29.615 -30.526 1.00 82.25 87 LEU A C 1
ATOM 693 O O . LEU A 1 87 ? 44.922 29.365 -31.647 1.00 82.25 87 LEU A O 1
ATOM 697 N N . ALA A 1 88 ? 45.289 29.885 -29.502 1.00 81.56 88 ALA A N 1
ATOM 698 C CA . ALA A 1 88 ? 46.747 29.850 -29.611 1.00 81.56 88 ALA A CA 1
ATOM 699 C C . ALA A 1 88 ? 47.251 28.439 -29.960 1.00 81.56 88 ALA A C 1
ATOM 701 O O . ALA A 1 88 ? 48.135 28.282 -30.801 1.00 81.56 88 ALA A O 1
ATOM 702 N N . THR A 1 89 ? 46.636 27.405 -29.379 1.00 79.81 89 THR A N 1
ATOM 703 C CA . THR A 1 89 ? 46.982 26.005 -29.658 1.00 79.81 89 THR A CA 1
ATOM 704 C C . THR A 1 89 ? 46.624 25.596 -31.085 1.00 79.81 89 THR A C 1
ATOM 706 O O . THR A 1 89 ? 47.462 25.037 -31.792 1.00 79.81 89 THR A O 1
ATOM 709 N N . ALA A 1 90 ? 45.416 25.929 -31.535 1.00 77.38 90 ALA A N 1
ATOM 710 C CA . ALA A 1 90 ? 44.927 25.598 -32.872 1.00 77.38 90 ALA A CA 1
ATOM 711 C C . ALA A 1 90 ? 45.612 26.401 -33.992 1.00 77.38 90 ALA A C 1
ATOM 713 O O . ALA A 1 90 ? 45.684 25.943 -35.129 1.00 77.38 90 ALA A O 1
ATOM 714 N N . SER A 1 91 ? 46.167 27.576 -33.679 1.00 76.88 91 SER A N 1
ATOM 715 C CA . SER A 1 91 ? 46.997 28.355 -34.612 1.00 76.88 91 SER A CA 1
ATOM 716 C C . SER A 1 91 ? 48.468 27.920 -34.638 1.00 76.88 91 SER A C 1
ATOM 718 O O . SER A 1 91 ? 49.239 28.439 -35.441 1.00 76.88 91 SER A O 1
ATOM 720 N N . GLY A 1 92 ? 48.871 26.968 -33.786 1.00 70.94 92 GLY A N 1
ATOM 721 C CA . GLY A 1 92 ? 50.255 26.497 -33.690 1.00 70.94 92 GLY A CA 1
ATOM 722 C C . GLY A 1 92 ? 51.196 27.428 -32.912 1.00 70.94 92 GLY A C 1
ATOM 723 O O . GLY A 1 92 ? 52.387 27.134 -32.822 1.00 70.94 92 GLY A O 1
ATOM 724 N N . ASN A 1 93 ? 50.675 28.496 -32.297 1.00 68.88 93 ASN A N 1
ATOM 725 C CA . ASN A 1 93 ? 51.404 29.449 -31.450 1.00 68.88 93 ASN A CA 1
ATOM 726 C C . ASN A 1 93 ? 51.638 28.895 -30.031 1.00 68.88 93 ASN A C 1
ATOM 728 O O . ASN A 1 93 ? 51.358 29.557 -29.031 1.00 68.88 93 ASN A O 1
ATOM 732 N N . VAL A 1 94 ? 52.118 27.654 -29.931 1.00 61.88 94 VAL A N 1
ATOM 733 C CA . VAL A 1 94 ? 52.417 27.006 -28.649 1.00 61.88 94 VAL A CA 1
ATOM 734 C C . VAL A 1 94 ? 53.908 27.166 -28.368 1.00 61.88 94 VAL A C 1
ATOM 736 O O . VAL A 1 94 ? 54.735 26.618 -29.094 1.00 61.88 94 VAL A O 1
ATOM 739 N N . GLU A 1 95 ? 54.268 27.912 -27.322 1.00 55.28 95 GLU A N 1
ATOM 740 C CA . GLU A 1 95 ? 55.657 28.033 -26.858 1.00 55.28 95 GLU A CA 1
ATOM 741 C C . GLU A 1 95 ? 56.130 26.703 -26.249 1.00 55.28 95 GLU A C 1
ATOM 743 O O . GLU A 1 95 ? 56.082 26.485 -25.040 1.00 55.28 95 GLU A O 1
ATOM 748 N N . VAL A 1 96 ? 56.585 25.780 -27.096 1.00 50.47 96 VAL A N 1
ATOM 749 C CA . VAL A 1 96 ? 57.304 24.576 -26.669 1.00 50.47 96 VAL A CA 1
ATOM 750 C C . VAL A 1 96 ? 58.703 24.647 -27.265 1.00 50.47 96 VAL A C 1
ATOM 752 O O . VAL A 1 96 ? 58.908 24.258 -28.405 1.00 50.47 96 VAL A O 1
ATOM 755 N N . ASN A 1 97 ? 59.655 25.181 -26.492 1.00 45.62 97 ASN A N 1
ATOM 756 C CA . ASN A 1 97 ? 61.104 25.122 -26.735 1.00 45.62 97 ASN A CA 1
ATOM 757 C C . ASN A 1 97 ? 61.539 25.244 -28.215 1.00 45.62 97 ASN A C 1
ATOM 759 O O . ASN A 1 97 ? 61.800 24.239 -28.872 1.00 45.62 97 ASN A O 1
ATOM 763 N N . GLU A 1 98 ? 61.656 26.484 -28.707 1.00 46.72 98 GLU A N 1
ATOM 764 C CA . GLU A 1 98 ? 62.446 26.916 -29.886 1.00 46.72 98 GLU A CA 1
ATOM 765 C C . GLU A 1 98 ? 62.329 26.113 -31.203 1.00 46.72 98 GLU A C 1
ATOM 767 O O . GLU A 1 98 ? 63.124 26.307 -32.121 1.00 46.72 98 GLU A O 1
ATOM 772 N N . THR A 1 99 ? 61.319 25.261 -31.375 1.00 51.50 99 THR A N 1
ATOM 773 C CA . THR A 1 99 ? 61.080 24.549 -32.635 1.00 51.50 99 THR A CA 1
ATOM 774 C C . THR A 1 99 ? 59.630 24.717 -33.058 1.00 51.50 99 THR A C 1
ATOM 776 O O . THR A 1 99 ? 58.712 24.373 -32.322 1.00 51.50 99 THR A O 1
ATOM 779 N N . LEU A 1 100 ? 59.431 25.280 -34.257 1.00 52.75 100 LEU A N 1
ATOM 780 C CA . LEU A 1 100 ? 58.125 25.402 -34.906 1.00 52.75 100 LEU A CA 1
ATOM 781 C C . LEU A 1 100 ? 57.403 24.053 -34.846 1.00 52.75 100 LEU A C 1
ATOM 783 O O . LEU A 1 100 ? 57.879 23.059 -35.403 1.00 52.75 100 LEU A O 1
ATOM 787 N N . THR A 1 101 ? 56.257 24.030 -34.168 1.00 55.47 101 THR A N 1
ATOM 788 C CA . THR A 1 101 ? 55.355 22.881 -34.143 1.00 55.47 101 THR A CA 1
ATOM 789 C C . THR A 1 101 ? 55.085 22.447 -35.582 1.00 55.47 101 THR A C 1
ATOM 791 O O . THR A 1 101 ? 54.629 23.249 -36.394 1.00 55.47 101 THR A O 1
ATOM 794 N N . GLN A 1 102 ? 55.392 21.191 -35.928 1.00 61.53 102 GLN A N 1
ATOM 795 C CA . GLN A 1 102 ? 55.071 20.664 -37.257 1.00 61.53 102 GLN A CA 1
ATOM 796 C C . GLN A 1 102 ? 53.569 20.842 -37.506 1.00 61.53 102 GLN A C 1
ATOM 798 O O . GLN A 1 102 ? 52.762 20.402 -36.686 1.00 61.53 102 GLN A O 1
ATOM 803 N N . GLN A 1 103 ? 53.208 21.482 -38.624 1.00 64.06 103 GLN A N 1
ATOM 804 C CA . GLN A 1 103 ? 51.828 21.848 -38.971 1.00 64.06 103 GLN A CA 1
ATOM 805 C C . GLN A 1 103 ? 50.859 20.660 -38.851 1.00 64.06 103 GLN A C 1
ATOM 807 O O . GLN A 1 103 ? 49.728 20.818 -38.403 1.00 64.06 103 GLN A O 1
ATOM 812 N N . SER A 1 104 ? 51.331 19.455 -39.169 1.00 64.38 104 SER A N 1
ATOM 813 C CA . SER A 1 104 ? 50.553 18.221 -39.092 1.00 64.38 104 SER A CA 1
ATOM 814 C C . SER A 1 104 ? 50.247 17.714 -37.685 1.00 64.38 104 SER A C 1
ATOM 816 O O . SER A 1 104 ? 49.372 16.872 -37.510 1.00 64.38 104 SER A O 1
ATOM 818 N N . LYS A 1 105 ? 50.922 18.230 -36.652 1.00 68.12 105 LYS A N 1
ATOM 819 C CA . LYS A 1 105 ? 50.664 17.872 -35.247 1.00 68.12 105 LYS A CA 1
ATOM 820 C C . LYS A 1 105 ? 49.673 18.812 -34.563 1.00 68.12 105 LYS A C 1
ATOM 822 O O . LYS A 1 105 ? 49.209 18.499 -33.468 1.00 68.12 105 LYS A O 1
ATOM 827 N N . ILE A 1 106 ? 49.325 19.937 -35.194 1.00 72.38 106 ILE A N 1
ATOM 828 C CA . ILE A 1 106 ? 48.374 20.926 -34.663 1.00 72.38 106 ILE A CA 1
ATOM 829 C C . ILE A 1 106 ? 47.013 20.290 -34.310 1.00 72.38 106 ILE A C 1
ATOM 831 O O . ILE A 1 106 ? 46.524 20.559 -33.208 1.00 72.38 106 ILE A O 1
ATOM 835 N N . PRO A 1 107 ? 46.424 19.388 -35.126 1.00 71.62 107 PRO A N 1
ATOM 836 C CA . PRO A 1 107 ? 45.180 18.707 -34.756 1.00 71.62 107 PRO A CA 1
ATOM 837 C C . PRO A 1 107 ? 45.309 17.868 -33.477 1.00 71.62 107 PRO A C 1
ATOM 839 O O . PRO A 1 107 ? 44.449 17.930 -32.598 1.00 71.62 107 PRO A O 1
ATOM 842 N N . ALA A 1 108 ? 46.418 17.138 -33.319 1.00 71.56 108 ALA A N 1
ATOM 843 C CA . ALA A 1 108 ? 46.676 16.322 -32.133 1.00 71.56 108 ALA A CA 1
ATOM 844 C C . ALA A 1 108 ? 46.878 17.179 -30.870 1.00 71.56 108 ALA A C 1
ATOM 846 O O . ALA A 1 108 ? 46.355 16.839 -29.808 1.00 71.56 108 ALA A O 1
ATOM 847 N N . TYR A 1 109 ? 47.582 18.312 -30.976 1.00 73.12 109 TYR A N 1
ATOM 848 C CA . TYR A 1 109 ? 47.728 19.262 -29.866 1.00 73.12 109 TYR A CA 1
ATOM 849 C C . TYR A 1 109 ? 46.403 19.929 -29.497 1.00 73.12 109 TYR A C 1
ATOM 851 O O . TYR A 1 109 ? 46.097 20.054 -28.312 1.00 73.12 109 TYR A O 1
ATOM 859 N N . THR A 1 110 ? 45.589 20.287 -30.490 1.00 73.88 110 THR A N 1
ATOM 860 C CA . THR A 1 110 ? 44.255 20.871 -30.284 1.00 73.88 110 THR A CA 1
ATOM 861 C C . THR A 1 110 ? 43.339 19.881 -29.560 1.00 73.88 110 THR A C 1
ATOM 863 O O . THR A 1 110 ? 42.773 20.207 -28.516 1.00 73.88 110 THR A O 1
ATOM 866 N N . LEU A 1 111 ? 43.291 18.622 -30.011 1.00 72.12 111 LEU A N 1
ATOM 867 C CA . LEU A 1 111 ? 42.581 17.546 -29.309 1.00 72.12 111 LEU A CA 1
ATOM 868 C C . LEU A 1 111 ? 43.125 17.319 -27.894 1.00 72.12 111 LEU A C 1
ATOM 870 O O . LEU A 1 111 ? 42.355 17.149 -26.943 1.00 72.12 111 LEU A O 1
ATOM 874 N N . GLY A 1 112 ? 44.448 17.339 -27.732 1.00 72.19 112 GLY A N 1
ATOM 875 C CA . GLY A 1 112 ? 45.118 17.209 -26.441 1.00 72.19 112 GLY A CA 1
ATOM 876 C C . GLY A 1 112 ? 44.747 18.325 -25.461 1.00 72.19 112 GLY A C 1
ATOM 877 O O . GLY A 1 112 ? 44.493 18.041 -24.294 1.00 72.19 112 GLY A O 1
ATOM 878 N N . ALA A 1 113 ? 44.634 19.569 -25.927 1.00 77.12 113 ALA A N 1
ATOM 879 C CA . ALA A 1 113 ? 44.239 20.730 -25.124 1.00 77.12 113 ALA A CA 1
ATOM 880 C C . ALA A 1 113 ? 42.760 20.696 -24.690 1.00 77.12 113 ALA A C 1
ATOM 882 O O . ALA A 1 113 ? 42.385 21.243 -23.648 1.00 77.12 113 ALA A O 1
ATOM 883 N N . MET A 1 114 ? 41.917 20.020 -25.469 1.00 73.75 114 MET A N 1
ATOM 884 C CA . MET A 1 114 ? 40.475 19.905 -25.241 1.00 73.75 114 MET A CA 1
ATOM 885 C C . MET A 1 114 ? 40.094 18.663 -24.427 1.00 73.75 114 MET A C 1
ATOM 887 O O . MET A 1 114 ? 39.110 18.661 -23.691 1.00 73.75 114 MET A O 1
ATOM 891 N N . THR A 1 115 ? 40.899 17.604 -24.499 1.00 72.62 115 THR A N 1
ATOM 892 C CA . THR A 1 115 ? 40.645 16.331 -23.807 1.00 72.62 115 THR A CA 1
ATOM 893 C C . THR A 1 115 ? 40.456 16.469 -22.284 1.00 72.62 115 THR A C 1
ATOM 895 O O . THR A 1 115 ? 39.551 15.816 -21.754 1.00 72.62 115 THR A O 1
ATOM 898 N N . PRO A 1 116 ? 41.236 17.285 -21.542 1.00 75.88 116 PRO A N 1
ATOM 899 C CA . PRO A 1 116 ? 41.068 17.429 -20.098 1.00 75.88 116 PRO A CA 1
ATOM 900 C C . PRO A 1 116 ? 39.691 17.949 -19.690 1.00 75.88 116 PRO A C 1
ATOM 902 O O . PRO A 1 116 ? 39.107 17.412 -18.752 1.00 75.88 116 PRO A O 1
ATOM 905 N N . SER A 1 117 ? 39.147 18.945 -20.399 1.00 71.75 117 SER A N 1
ATOM 906 C CA . SER A 1 117 ? 37.832 19.504 -20.073 1.00 71.75 117 SER A CA 1
ATOM 907 C C . SER A 1 117 ? 36.730 18.483 -20.343 1.00 71.75 117 SER A C 1
ATOM 909 O O . SER A 1 117 ? 35.916 18.224 -19.460 1.00 71.75 117 SER A O 1
ATOM 911 N N . LEU A 1 118 ? 36.765 17.803 -21.491 1.00 67.75 118 LEU A N 1
ATOM 912 C CA . LEU A 1 118 ? 35.802 16.751 -21.837 1.00 67.75 118 LEU A CA 1
ATOM 913 C C . LEU A 1 118 ? 35.831 15.577 -20.845 1.00 67.75 118 LEU A C 1
ATOM 915 O O . LEU A 1 118 ? 34.783 15.125 -20.379 1.00 67.75 118 LEU A O 1
ATOM 919 N N . ARG A 1 119 ? 37.025 15.100 -20.469 1.00 70.12 119 ARG A N 1
ATOM 920 C CA . ARG A 1 119 ? 37.173 14.018 -19.480 1.00 70.12 119 ARG A CA 1
ATOM 921 C C . ARG A 1 119 ? 36.712 14.444 -18.095 1.00 70.12 119 ARG A C 1
ATOM 923 O O . ARG A 1 119 ? 36.078 13.647 -17.407 1.00 70.12 119 ARG A O 1
ATOM 930 N N . LEU A 1 120 ? 37.004 15.681 -17.698 1.00 69.06 120 LEU A N 1
ATOM 931 C CA . LEU A 1 120 ? 36.552 16.227 -16.426 1.00 69.06 120 LEU A CA 1
ATOM 932 C C . LEU A 1 120 ? 35.025 16.343 -16.394 1.00 69.06 120 LEU A C 1
ATOM 934 O O . LEU A 1 120 ? 34.425 15.915 -15.417 1.00 69.06 120 LEU A O 1
ATOM 938 N N . TYR A 1 121 ? 34.388 16.824 -17.464 1.00 63.59 121 TYR A N 1
ATOM 939 C CA . TYR A 1 121 ? 32.928 16.878 -17.564 1.00 63.59 121 TYR A CA 1
ATOM 940 C C . TYR A 1 121 ? 32.287 15.492 -17.513 1.00 63.59 121 TYR A C 1
ATOM 942 O O . TYR A 1 121 ? 31.328 15.297 -16.769 1.00 63.59 121 TYR A O 1
ATOM 950 N N . ALA A 1 122 ? 32.832 14.509 -18.232 1.00 59.47 122 ALA A N 1
ATOM 951 C CA . ALA A 1 122 ? 32.337 13.134 -18.187 1.00 59.47 122 ALA A CA 1
ATOM 952 C C . ALA A 1 122 ? 32.497 12.509 -16.789 1.00 59.47 122 ALA A C 1
ATOM 954 O O . ALA A 1 122 ? 31.581 11.857 -16.283 1.00 59.47 122 ALA A O 1
ATOM 955 N N . PHE A 1 123 ? 33.644 12.738 -16.143 1.00 68.06 123 PHE A N 1
ATOM 956 C CA . PHE A 1 123 ? 33.910 12.270 -14.786 1.00 68.06 123 PHE A CA 1
ATOM 957 C C . PHE A 1 123 ? 32.979 12.936 -13.769 1.00 68.06 123 PHE A C 1
ATOM 959 O O . PHE A 1 123 ? 32.296 12.237 -13.026 1.00 68.06 123 PHE A O 1
ATOM 966 N N . LEU A 1 124 ? 32.893 14.268 -13.771 1.00 60.00 124 LEU A N 1
ATOM 967 C CA . LEU A 1 124 ? 32.013 15.019 -12.878 1.00 60.00 124 LEU A CA 1
ATOM 968 C C . LEU A 1 124 ? 30.552 14.647 -13.105 1.00 60.00 124 LEU A C 1
ATOM 970 O O . LEU A 1 124 ? 29.848 14.440 -12.130 1.00 60.00 124 LEU A O 1
ATOM 974 N N . SER A 1 125 ? 30.107 14.465 -14.349 1.00 57.38 125 SER A N 1
ATOM 975 C CA . SER A 1 125 ? 28.745 14.001 -14.645 1.00 57.38 125 SER A CA 1
ATOM 976 C C . SER A 1 125 ? 28.482 12.626 -14.034 1.00 57.38 125 SER A C 1
ATOM 978 O O . SER A 1 125 ? 27.453 12.416 -13.397 1.00 57.38 125 SER A O 1
ATOM 980 N N . LYS A 1 126 ? 29.432 11.694 -14.163 1.00 61.22 126 LYS A N 1
ATOM 981 C CA . LYS A 1 126 ? 29.328 10.347 -13.590 1.00 61.22 126 LYS A CA 1
ATOM 982 C C . LYS A 1 126 ? 29.352 10.349 -12.059 1.00 61.22 126 LYS A C 1
ATOM 984 O O . LYS A 1 126 ? 28.611 9.587 -11.448 1.00 61.22 126 LYS A O 1
ATOM 989 N N . GLU A 1 127 ? 30.190 11.170 -11.429 1.00 63.97 127 GLU A N 1
ATOM 990 C CA . GLU A 1 127 ? 30.255 11.271 -9.965 1.00 63.97 127 GLU A CA 1
ATOM 991 C C . GLU A 1 127 ? 29.062 12.049 -9.394 1.00 63.9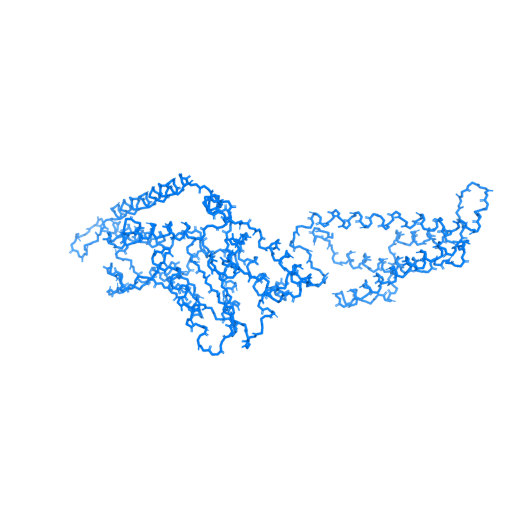7 127 GLU A C 1
ATOM 993 O O . GLU A 1 127 ? 28.471 11.634 -8.401 1.00 63.97 127 GLU A O 1
ATOM 998 N N . MET A 1 128 ? 28.622 13.118 -10.060 1.00 57.03 128 MET A N 1
ATOM 999 C CA . MET A 1 128 ? 27.410 13.852 -9.696 1.00 57.03 128 MET A CA 1
ATOM 1000 C C . MET A 1 128 ? 26.164 12.984 -9.860 1.00 57.03 128 MET A C 1
ATOM 1002 O O . MET A 1 128 ? 25.297 13.046 -9.002 1.00 57.03 128 MET A O 1
ATOM 1006 N N . GLN A 1 129 ? 26.094 12.092 -10.855 1.00 53.34 129 GLN A N 1
ATOM 1007 C CA . GLN A 1 129 ? 25.020 11.091 -10.955 1.00 53.34 129 GLN A CA 1
ATOM 1008 C C . GLN A 1 129 ? 24.925 10.159 -9.736 1.00 53.34 129 GLN A C 1
ATOM 1010 O O . GLN A 1 129 ? 23.864 9.577 -9.523 1.00 53.34 129 GLN A O 1
ATOM 1015 N N . LYS A 1 130 ? 26.002 9.994 -8.956 1.00 55.47 130 LYS A N 1
ATOM 1016 C CA . LYS A 1 130 ? 25.989 9.217 -7.705 1.00 55.47 130 LYS A CA 1
ATOM 1017 C C . LYS A 1 130 ? 25.575 10.056 -6.493 1.00 55.47 130 LYS A C 1
ATOM 1019 O O . LYS A 1 130 ? 25.070 9.497 -5.527 1.00 55.47 130 LYS A O 1
ATOM 1024 N N . LEU A 1 131 ? 25.849 11.364 -6.523 1.00 46.59 131 LEU A N 1
ATOM 1025 C CA . LEU A 1 131 ? 25.608 12.310 -5.422 1.00 46.59 131 LEU A CA 1
ATOM 1026 C C . LEU A 1 131 ? 24.231 12.975 -5.492 1.00 46.59 131 LEU A C 1
ATOM 1028 O O . LEU A 1 131 ? 23.640 13.300 -4.465 1.00 46.59 131 LEU A O 1
ATOM 1032 N N . VAL A 1 132 ? 23.717 13.167 -6.704 1.00 46.34 132 VAL A N 1
ATOM 1033 C CA . VAL A 1 132 ? 22.324 13.506 -6.971 1.00 46.34 132 VAL A CA 1
ATOM 1034 C C . VAL A 1 132 ? 21.519 12.279 -6.552 1.00 46.34 132 VAL A C 1
ATOM 1036 O O . VAL A 1 132 ? 21.437 11.294 -7.285 1.00 46.34 132 VAL A O 1
ATOM 1039 N N . SER A 1 133 ? 20.981 12.317 -5.328 1.00 43.81 133 SER A N 1
ATOM 1040 C CA . SER A 1 133 ? 19.896 11.436 -4.882 1.00 43.81 133 SER A CA 1
ATOM 1041 C C . SER A 1 133 ? 18.894 11.265 -6.037 1.00 43.81 133 SER A C 1
ATOM 1043 O O . SER A 1 133 ? 18.690 12.232 -6.777 1.00 43.81 133 SER A O 1
ATOM 1045 N N . PRO A 1 134 ? 18.248 10.099 -6.236 1.00 42.03 134 PRO A N 1
ATOM 1046 C CA . PRO A 1 134 ? 17.336 9.870 -7.369 1.00 42.03 134 PRO A CA 1
ATOM 1047 C C . PRO A 1 134 ? 16.211 10.919 -7.530 1.00 42.03 134 PRO A C 1
ATOM 1049 O O . PRO A 1 134 ? 15.529 10.931 -8.549 1.00 42.03 134 PRO A O 1
ATOM 1052 N N . TYR A 1 135 ? 16.060 11.830 -6.569 1.00 40.06 135 TYR A N 1
ATOM 1053 C CA . TYR A 1 135 ? 15.121 12.942 -6.524 1.00 40.06 135 TYR A CA 1
ATOM 1054 C C . TYR A 1 135 ? 15.464 14.194 -7.361 1.00 40.06 135 TYR A C 1
ATOM 1056 O O . TYR A 1 135 ? 14.596 15.054 -7.480 1.00 40.06 135 TYR A O 1
ATOM 1064 N N . SER A 1 136 ? 16.646 14.331 -7.982 1.00 34.03 136 SER A N 1
ATOM 1065 C CA . SER A 1 136 ? 16.991 15.559 -8.747 1.00 34.03 136 SER A CA 1
ATOM 1066 C C . SER A 1 136 ? 17.441 15.360 -10.203 1.00 34.03 136 SER A C 1
ATOM 1068 O O . SER A 1 136 ? 18.041 16.251 -10.803 1.00 34.03 136 SER A O 1
ATOM 1070 N N . ARG A 1 137 ? 17.061 14.247 -10.851 1.00 37.53 137 ARG A N 1
ATOM 1071 C CA . ARG A 1 137 ? 17.023 14.195 -12.327 1.00 37.53 137 ARG A CA 1
ATOM 1072 C C . ARG A 1 137 ? 15.751 14.865 -12.844 1.00 37.53 137 ARG A C 1
ATOM 1074 O O . ARG A 1 137 ? 14.753 14.197 -13.094 1.00 37.53 137 ARG A O 1
ATOM 1081 N N . GLN A 1 138 ? 15.800 16.177 -13.032 1.00 50.78 138 GLN A N 1
ATOM 1082 C CA . GLN A 1 138 ? 14.784 16.904 -13.790 1.00 50.78 138 GLN A CA 1
ATOM 1083 C C . GLN A 1 138 ? 15.428 17.849 -14.799 1.00 50.78 138 GLN A C 1
ATOM 1085 O O . GLN A 1 138 ? 15.567 19.036 -14.547 1.00 50.78 138 GLN A O 1
ATOM 1090 N N . SER A 1 139 ? 15.770 17.304 -15.966 1.00 37.00 139 SER A N 1
ATOM 1091 C CA . SER A 1 139 ? 15.516 17.962 -17.250 1.00 37.00 139 SER A CA 1
ATOM 1092 C C . SER A 1 139 ? 15.671 16.940 -18.382 1.00 37.00 139 SER A C 1
ATOM 1094 O O . SER A 1 139 ? 16.782 16.539 -18.710 1.00 37.00 139 SER A O 1
ATOM 1096 N N . GLU A 1 140 ? 14.510 16.554 -18.921 1.00 39.03 140 GLU A N 1
ATOM 1097 C CA . GLU A 1 140 ? 14.232 15.921 -20.223 1.00 39.03 140 GLU A CA 1
ATOM 1098 C C . GLU A 1 140 ? 14.693 14.469 -20.460 1.00 39.03 140 GLU A C 1
ATOM 1100 O O . GLU A 1 140 ? 15.874 14.164 -20.440 1.00 39.03 140 GLU A O 1
ATOM 1105 N N . GLN A 1 141 ? 13.852 13.479 -20.764 1.00 34.12 141 GLN A N 1
ATOM 1106 C CA . GLN A 1 141 ? 12.398 13.312 -20.850 1.00 34.12 141 GLN A CA 1
ATOM 1107 C C . GLN A 1 141 ? 12.168 11.781 -20.738 1.00 34.12 141 GLN A C 1
ATOM 1109 O O . GLN A 1 141 ? 12.838 11.014 -21.421 1.00 34.12 141 GLN A O 1
ATOM 1114 N N . THR A 1 142 ? 11.237 11.351 -19.878 1.00 32.78 142 THR A N 1
ATOM 1115 C CA . THR A 1 142 ? 10.428 10.118 -20.035 1.00 32.78 142 THR A CA 1
ATOM 1116 C C . THR A 1 142 ? 11.182 8.775 -20.143 1.00 32.78 142 THR A C 1
ATOM 1118 O O . THR A 1 142 ? 11.568 8.350 -21.222 1.00 32.78 142 THR A O 1
ATOM 1121 N N . LEU A 1 143 ? 11.376 8.032 -19.044 1.00 36.91 143 LEU A N 1
ATOM 1122 C CA . LEU A 1 143 ? 10.640 6.774 -18.794 1.00 36.91 143 LEU A CA 1
ATOM 1123 C C . LEU A 1 143 ? 10.932 6.256 -17.366 1.00 36.91 143 LEU A C 1
ATOM 1125 O O . LEU A 1 143 ? 11.773 5.393 -17.141 1.00 36.91 143 LEU A O 1
ATOM 1129 N N . ILE A 1 144 ? 10.225 6.796 -16.379 1.00 47.72 144 ILE A N 1
ATOM 1130 C CA . ILE A 1 144 ? 9.245 5.950 -15.701 1.00 47.72 144 ILE A CA 1
ATOM 1131 C C . ILE A 1 144 ? 7.923 6.539 -16.141 1.00 47.72 144 ILE A C 1
ATOM 1133 O O . ILE A 1 144 ? 7.500 7.570 -15.629 1.00 47.72 144 ILE A O 1
ATOM 1137 N N . LEU A 1 145 ? 7.359 5.989 -17.215 1.00 51.91 145 LEU A N 1
ATOM 1138 C CA . LEU A 1 145 ? 6.037 6.416 -17.645 1.00 51.91 145 LEU A CA 1
ATOM 1139 C C . LEU A 1 145 ? 5.064 6.075 -16.520 1.00 51.91 145 LEU A C 1
ATOM 1141 O O . LEU A 1 145 ? 5.034 4.904 -16.121 1.00 51.91 145 LEU A O 1
ATOM 1145 N N . PRO A 1 146 ? 4.335 7.067 -15.986 1.00 59.94 146 PRO A N 1
ATOM 1146 C CA . PRO A 1 146 ? 3.310 6.760 -15.022 1.00 59.94 146 PRO A CA 1
ATOM 1147 C C . PRO A 1 146 ? 2.288 5.865 -15.701 1.00 59.94 146 PRO A C 1
ATOM 1149 O O . PRO A 1 146 ? 1.961 6.065 -16.873 1.00 59.94 146 PRO A O 1
ATOM 1152 N N . ILE A 1 147 ? 1.849 4.827 -14.996 1.00 64.56 147 ILE A N 1
ATOM 1153 C CA . ILE A 1 147 ? 1.000 3.802 -15.607 1.00 64.56 147 ILE A CA 1
ATOM 1154 C C . ILE A 1 147 ? -0.242 4.444 -16.202 1.00 64.56 147 ILE A C 1
ATOM 1156 O O . ILE A 1 147 ? -0.588 4.139 -17.339 1.00 64.56 147 ILE A O 1
ATOM 1160 N N . TYR A 1 148 ? -0.844 5.377 -15.467 1.00 57.25 148 TYR A N 1
ATOM 1161 C CA . TYR A 1 148 ? -2.092 6.019 -15.835 1.00 57.25 148 TYR A CA 1
ATOM 1162 C C . TYR A 1 148 ? -2.030 6.763 -17.177 1.00 57.25 148 TYR A C 1
ATOM 1164 O O . TYR A 1 148 ? -2.984 6.694 -17.941 1.00 57.25 148 TYR A O 1
ATOM 1172 N N . THR A 1 149 ? -0.916 7.420 -17.527 1.00 54.25 149 THR A N 1
ATOM 1173 C CA . THR A 1 149 ? -0.845 8.223 -18.769 1.00 54.25 149 THR A CA 1
ATOM 1174 C C . THR A 1 149 ? -0.693 7.391 -20.040 1.00 54.25 149 THR A C 1
ATOM 1176 O O . THR A 1 149 ? -0.706 7.944 -21.139 1.00 54.25 149 THR A O 1
ATOM 1179 N N . LYS A 1 150 ? -0.531 6.073 -19.900 1.00 56.34 150 LYS A N 1
ATOM 1180 C CA . LYS A 1 150 ? -0.451 5.124 -21.012 1.00 56.34 150 LYS A CA 1
ATOM 1181 C C . LYS A 1 150 ? -1.690 4.267 -21.199 1.00 56.34 150 LYS A C 1
ATOM 1183 O O . LYS A 1 150 ? -1.773 3.610 -22.231 1.00 56.34 150 LYS A O 1
ATOM 1188 N N . LEU A 1 151 ? -2.578 4.234 -20.210 1.00 58.38 151 LEU A N 1
ATOM 1189 C CA . LEU A 1 151 ? -3.801 3.458 -20.321 1.00 58.38 151 LEU A CA 1
ATOM 1190 C C . LEU A 1 151 ? -4.718 4.169 -21.309 1.00 58.38 151 LEU A C 1
ATOM 1192 O O . LEU A 1 151 ? -4.976 5.364 -21.160 1.00 58.38 151 LEU A O 1
ATOM 1196 N N . ASP A 1 152 ? -5.187 3.441 -22.314 1.00 57.00 152 ASP A N 1
ATOM 1197 C CA . ASP A 1 152 ? -6.312 3.905 -23.113 1.00 57.00 152 ASP A CA 1
ATOM 1198 C C . ASP A 1 152 ? -7.559 3.829 -22.220 1.00 57.00 152 ASP A C 1
ATOM 1200 O O . ASP A 1 152 ? -7.926 2.733 -21.820 1.00 57.00 152 ASP A O 1
ATOM 1204 N N . PRO A 1 153 ? -8.210 4.940 -21.851 1.00 56.41 153 PRO A N 1
ATOM 1205 C CA . PRO A 1 153 ? -9.354 4.902 -20.943 1.00 56.41 153 PRO A CA 1
ATOM 1206 C C . PRO A 1 153 ? -10.567 4.134 -21.502 1.00 56.41 153 PRO A C 1
ATOM 1208 O O . PRO A 1 153 ? -11.444 3.757 -20.719 1.00 56.41 153 PRO A O 1
ATOM 1211 N N . GLU A 1 154 ? -10.614 3.885 -22.815 1.00 54.22 154 GLU A N 1
ATOM 1212 C CA . GLU A 1 154 ? -11.635 3.056 -23.466 1.00 54.22 154 GLU A CA 1
ATOM 1213 C C . GLU A 1 154 ? -11.297 1.548 -23.399 1.00 54.22 154 GLU A C 1
ATOM 1215 O O . GLU A 1 154 ? -12.213 0.728 -23.367 1.00 54.22 154 GLU A O 1
ATOM 1220 N N . GLU A 1 155 ? -10.009 1.171 -23.292 1.00 56.12 155 GLU A N 1
ATOM 1221 C CA . GLU A 1 155 ? -9.507 -0.228 -23.363 1.00 56.12 155 GLU A CA 1
ATOM 1222 C C . GLU A 1 155 ? -8.754 -0.724 -22.096 1.00 56.12 155 GLU A C 1
ATOM 1224 O O . GLU A 1 155 ? -8.607 -1.928 -21.877 1.00 56.12 155 GLU A O 1
ATOM 1229 N N . GLU A 1 156 ? -8.346 0.177 -21.190 1.00 57.66 156 GLU A N 1
ATOM 1230 C CA . GLU A 1 156 ? -7.612 -0.069 -19.934 1.00 57.66 156 GLU A CA 1
ATOM 1231 C C . GLU A 1 156 ? -8.224 0.688 -18.710 1.00 57.66 156 GLU A C 1
ATOM 1233 O O . GLU A 1 156 ? -8.335 1.912 -18.698 1.00 57.66 156 GLU A O 1
ATOM 1238 N N . ARG A 1 157 ? -8.613 -0.031 -17.633 1.00 62.97 157 ARG A N 1
ATOM 1239 C CA . ARG A 1 157 ? -9.105 0.537 -16.358 1.00 62.97 157 ARG A CA 1
ATOM 1240 C C . ARG A 1 157 ? -8.154 0.127 -15.252 1.00 62.97 157 ARG A C 1
ATOM 1242 O O . ARG A 1 157 ? -7.960 -1.054 -14.972 1.00 62.97 157 ARG A O 1
ATOM 1249 N N . LEU A 1 158 ? -7.591 1.116 -14.573 1.00 69.00 158 LEU A N 1
ATOM 1250 C CA . LEU A 1 158 ? -6.802 0.872 -13.375 1.00 69.00 158 LEU A CA 1
ATOM 1251 C C . LEU A 1 158 ? -7.727 0.847 -12.156 1.00 69.00 158 LEU A C 1
ATOM 1253 O O . LEU A 1 158 ? -8.471 1.797 -11.901 1.00 69.00 158 LEU A O 1
ATOM 1257 N N . MET A 1 159 ? -7.668 -0.258 -11.414 1.00 72.19 159 MET A N 1
ATOM 1258 C CA . MET A 1 159 ? -8.382 -0.460 -10.163 1.00 72.19 159 MET A CA 1
ATOM 1259 C C . MET A 1 159 ? -7.398 -0.415 -9.003 1.00 72.19 159 MET A C 1
ATOM 1261 O O . MET A 1 159 ? -6.518 -1.263 -8.861 1.00 72.19 159 MET A O 1
ATOM 1265 N N . LEU A 1 160 ? -7.571 0.579 -8.140 1.00 74.62 160 LEU A N 1
ATOM 1266 C CA . LEU A 1 160 ? -6.761 0.707 -6.941 1.00 74.62 160 LEU A CA 1
ATOM 1267 C C . LEU A 1 160 ? -7.503 0.129 -5.734 1.00 74.62 160 LEU A C 1
ATOM 1269 O O . LEU A 1 160 ? -8.604 0.581 -5.417 1.00 74.62 160 LEU A O 1
ATOM 1273 N N . PHE A 1 161 ? -6.859 -0.824 -5.062 1.00 76.69 161 PHE A N 1
ATOM 1274 C CA . PHE A 1 161 ? -7.265 -1.357 -3.766 1.00 76.69 161 PHE A CA 1
ATOM 1275 C C . PHE A 1 161 ? -6.203 -0.974 -2.749 1.00 76.69 161 PHE A C 1
ATOM 1277 O O . PHE A 1 161 ? -5.014 -1.208 -2.971 1.00 76.69 161 PHE A O 1
ATOM 1284 N N . VAL A 1 162 ? -6.630 -0.362 -1.650 1.00 77.88 162 VAL A N 1
ATOM 1285 C CA . VAL A 1 162 ? -5.716 0.096 -0.605 1.00 77.88 162 VAL A CA 1
ATOM 1286 C C . VAL A 1 162 ? -6.271 -0.324 0.746 1.00 77.88 162 VAL A C 1
ATOM 1288 O O . VAL A 1 162 ? -7.409 0.009 1.084 1.00 77.88 162 VAL A O 1
ATOM 1291 N N . ASP A 1 163 ? -5.458 -1.053 1.510 1.00 79.62 163 ASP A N 1
ATOM 1292 C CA . ASP A 1 163 ? -5.722 -1.264 2.931 1.00 79.62 163 ASP A CA 1
ATOM 1293 C C . ASP A 1 163 ? -5.513 0.050 3.690 1.00 79.62 163 ASP A C 1
ATOM 1295 O O . ASP A 1 163 ? -4.749 0.906 3.254 1.00 79.62 163 ASP A O 1
ATOM 1299 N N . PHE A 1 164 ? -6.179 0.249 4.819 1.00 79.69 164 PHE A N 1
ATOM 1300 C CA . PHE A 1 164 ? -6.027 1.507 5.555 1.00 79.69 164 PHE A CA 1
ATOM 1301 C C . PHE A 1 164 ? -4.966 1.436 6.631 1.00 79.69 164 PHE A C 1
ATOM 1303 O O . PHE A 1 164 ? -4.012 2.220 6.642 1.00 79.69 164 PHE A O 1
ATOM 1310 N N . ASP A 1 165 ? -5.145 0.474 7.528 1.00 80.44 165 ASP A N 1
ATOM 1311 C CA . ASP A 1 165 ? -4.277 0.284 8.672 1.00 80.44 165 ASP A CA 1
ATOM 1312 C C . ASP A 1 165 ? -2.862 -0.037 8.180 1.00 80.44 165 ASP A C 1
ATOM 1314 O O . ASP A 1 165 ? -2.663 -0.828 7.254 1.00 80.44 165 ASP A O 1
ATOM 1318 N N . PHE A 1 166 ? -1.868 0.621 8.774 1.00 82.12 166 PHE A N 1
ATOM 1319 C CA . PHE A 1 166 ? -0.443 0.489 8.437 1.00 82.12 166 PHE A CA 1
ATOM 1320 C C . PHE A 1 166 ? -0.047 0.891 7.002 1.00 82.12 166 PHE A C 1
ATOM 1322 O O . PHE A 1 166 ? 1.123 0.758 6.639 1.00 82.12 166 PHE A O 1
ATOM 1329 N N . THR A 1 167 ? -0.988 1.390 6.193 1.00 83.88 167 THR A N 1
ATOM 1330 C CA . THR A 1 167 ? -0.755 1.806 4.799 1.00 83.88 167 THR A CA 1
ATOM 1331 C C . THR A 1 167 ? -1.061 3.292 4.613 1.00 83.88 167 THR A C 1
ATOM 1333 O O . THR A 1 167 ? -0.207 4.054 4.157 1.00 83.88 167 THR A O 1
ATOM 1336 N N . CYS A 1 168 ? -2.256 3.730 5.010 1.00 83.38 168 CYS A N 1
ATOM 1337 C CA . CYS A 1 168 ? -2.646 5.140 5.047 1.00 83.38 168 CYS A CA 1
ATOM 1338 C C . CYS A 1 168 ? -2.278 5.794 6.383 1.00 83.38 168 CYS A C 1
ATOM 1340 O O . CYS A 1 168 ? -1.953 6.978 6.406 1.00 83.38 168 CYS A O 1
ATOM 1342 N N . ILE A 1 169 ? -2.281 5.021 7.472 1.00 82.88 169 ILE A N 1
ATOM 1343 C CA . ILE A 1 169 ? -1.954 5.461 8.836 1.00 82.88 169 ILE A CA 1
ATOM 1344 C C . ILE A 1 169 ? -0.934 4.531 9.487 1.00 82.88 169 ILE A C 1
ATOM 1346 O O . ILE A 1 169 ? -0.838 3.364 9.123 1.00 82.88 169 ILE A O 1
ATOM 1350 N N . SER A 1 170 ? -0.197 5.023 10.482 1.00 83.38 170 SER A N 1
ATOM 1351 C CA . SER A 1 170 ? 0.861 4.259 11.163 1.00 83.38 170 SER A CA 1
ATOM 1352 C C . SER A 1 170 ? 0.363 3.339 12.286 1.00 83.38 170 SER A C 1
ATOM 1354 O O . SER A 1 170 ? 1.103 2.460 12.731 1.00 83.38 170 SER A O 1
ATOM 1356 N N . VAL A 1 171 ? -0.875 3.537 12.743 1.00 83.00 171 VAL A N 1
ATOM 1357 C CA . VAL A 1 171 ? -1.506 2.839 13.876 1.00 83.00 171 VAL A CA 1
ATOM 1358 C C . VAL A 1 171 ? -2.739 2.086 13.377 1.00 83.00 171 VAL A C 1
ATOM 1360 O O . VAL A 1 171 ? -3.313 2.464 12.363 1.00 83.00 171 VAL A O 1
ATOM 1363 N N . ALA A 1 172 ? -3.172 1.024 14.058 1.00 84.00 172 ALA A N 1
ATOM 1364 C CA . ALA A 1 172 ? -4.427 0.360 13.710 1.00 84.00 172 ALA A CA 1
ATOM 1365 C C . ALA A 1 172 ? -5.639 1.244 14.057 1.00 84.00 172 ALA A C 1
ATOM 1367 O O . ALA A 1 172 ? -5.741 1.777 15.163 1.00 84.00 172 ALA A O 1
ATOM 1368 N N . SER A 1 173 ? -6.614 1.346 13.158 1.00 84.44 173 SER A N 1
ATOM 1369 C CA . SER A 1 173 ? -7.835 2.131 13.373 1.00 84.44 173 SER A CA 1
ATOM 1370 C C . SER A 1 173 ? -8.640 1.683 14.602 1.00 84.44 173 SER A C 1
ATOM 1372 O O . SER A 1 173 ? -9.153 2.522 15.342 1.00 84.44 173 SER A O 1
ATOM 1374 N N . LEU A 1 174 ? -8.694 0.377 14.888 1.00 86.12 174 LEU A N 1
ATOM 1375 C CA . LEU A 1 174 ? -9.341 -0.157 16.097 1.00 86.12 174 LEU A CA 1
ATOM 1376 C C . LEU A 1 174 ? -8.619 0.241 17.392 1.00 86.12 174 LEU A C 1
ATOM 1378 O O . LEU A 1 174 ? -9.272 0.418 18.417 1.00 86.12 174 LEU A O 1
ATOM 1382 N N . GLU A 1 175 ? -7.298 0.424 17.350 1.00 88.81 175 GLU A N 1
ATOM 1383 C CA . GLU A 1 175 ? -6.533 0.920 18.500 1.00 88.81 175 GLU A CA 1
ATOM 1384 C C . GLU A 1 175 ? -6.873 2.378 18.801 1.00 88.81 175 GLU A C 1
ATOM 1386 O O . GLU A 1 175 ? -7.030 2.760 19.961 1.00 88.81 175 GLU A O 1
ATOM 1391 N N . ILE A 1 176 ? -7.056 3.187 17.757 1.00 88.38 176 ILE A N 1
ATOM 1392 C CA . ILE A 1 176 ? -7.506 4.573 17.896 1.00 88.38 176 ILE A CA 1
ATOM 1393 C C . ILE A 1 176 ? -8.894 4.606 18.550 1.00 88.38 176 ILE A C 1
ATOM 1395 O O . ILE A 1 176 ? -9.086 5.332 19.524 1.00 88.38 176 ILE A O 1
ATOM 1399 N N . LEU A 1 177 ? -9.835 3.778 18.080 1.00 88.38 177 LEU A N 1
ATOM 1400 C CA . LEU A 1 177 ? -11.178 3.692 18.663 1.00 88.38 177 LEU A CA 1
ATOM 1401 C C . LEU A 1 177 ? -11.172 3.244 20.127 1.00 88.38 177 LEU A C 1
ATOM 1403 O O . LEU A 1 177 ? -11.831 3.867 20.957 1.00 88.38 177 LEU A O 1
ATOM 1407 N N . ALA A 1 178 ? -10.409 2.202 20.462 1.00 89.75 178 ALA A N 1
ATOM 1408 C CA . ALA A 1 178 ? -10.307 1.730 21.839 1.00 89.75 178 ALA A CA 1
ATOM 1409 C C . ALA A 1 178 ? -9.747 2.817 22.767 1.00 89.75 178 ALA A C 1
ATOM 1411 O O . ALA A 1 178 ? -10.255 3.026 23.867 1.00 89.75 178 ALA A O 1
ATOM 1412 N N . ASN A 1 179 ? -8.735 3.560 22.314 1.00 89.88 179 ASN A N 1
ATOM 1413 C CA . ASN A 1 179 ? -8.164 4.658 23.089 1.00 89.88 179 ASN A CA 1
ATOM 1414 C C . ASN A 1 179 ? -9.146 5.819 23.288 1.00 89.88 179 ASN A C 1
ATOM 1416 O O . ASN A 1 179 ? -9.161 6.407 24.369 1.00 89.88 179 ASN A O 1
ATOM 1420 N N . ILE A 1 180 ? -9.974 6.134 22.287 1.00 88.12 180 ILE A N 1
ATOM 1421 C CA . ILE A 1 180 ? -11.047 7.130 22.423 1.00 88.12 180 ILE A CA 1
ATOM 1422 C C . ILE A 1 180 ? -12.010 6.708 23.528 1.00 88.12 180 ILE A C 1
ATOM 1424 O O . ILE A 1 180 ? -12.245 7.496 24.440 1.00 88.12 180 ILE A O 1
ATOM 1428 N N . GLU A 1 181 ? -12.495 5.463 23.499 1.00 89.44 181 GLU A N 1
ATOM 1429 C CA . GLU A 1 181 ? -13.427 4.964 24.517 1.00 89.44 181 GLU A CA 1
ATOM 1430 C C . GLU A 1 181 ? -12.818 5.015 25.918 1.00 89.44 181 GLU A C 1
ATOM 1432 O O . GLU A 1 181 ? -13.409 5.553 26.851 1.00 89.44 181 GLU A O 1
ATOM 1437 N N . ILE A 1 182 ? -11.581 4.533 26.061 1.00 89.75 182 ILE A N 1
ATOM 1438 C CA . ILE A 1 182 ? -10.865 4.529 27.340 1.00 89.75 182 ILE A CA 1
ATOM 1439 C C . ILE A 1 182 ? -10.720 5.955 27.894 1.00 89.75 182 ILE A C 1
ATOM 1441 O O . ILE A 1 182 ? -10.891 6.162 29.100 1.00 89.75 182 ILE A O 1
ATOM 1445 N N . LEU A 1 183 ? -10.399 6.935 27.042 1.00 88.00 183 LEU A N 1
ATOM 1446 C CA . LEU A 1 183 ? -10.250 8.339 27.436 1.00 88.00 183 LEU A CA 1
ATOM 1447 C C . LEU A 1 183 ? -11.592 9.002 27.762 1.00 88.00 183 LEU A C 1
ATOM 1449 O O . LEU A 1 183 ? -11.660 9.785 28.714 1.00 88.00 183 LEU A O 1
ATOM 1453 N N . SER A 1 184 ? -12.646 8.697 27.007 1.00 85.38 184 SER A N 1
ATOM 1454 C CA . SER A 1 184 ? -13.998 9.194 27.273 1.00 85.38 184 SER A CA 1
ATOM 1455 C C . SER A 1 184 ? -14.524 8.647 28.601 1.00 85.38 184 SER A C 1
ATOM 1457 O O . SER A 1 184 ? -14.911 9.433 29.468 1.00 85.38 184 SER A O 1
ATOM 1459 N N . ALA A 1 185 ? -14.392 7.338 28.837 1.00 85.38 185 ALA A N 1
ATOM 1460 C CA . ALA A 1 185 ? -14.730 6.706 30.110 1.00 85.38 185 ALA A CA 1
ATOM 1461 C C . ALA A 1 185 ? -13.921 7.286 31.283 1.00 85.38 185 ALA A C 1
ATOM 1463 O O . ALA A 1 185 ? -14.460 7.505 32.365 1.00 85.38 185 ALA A O 1
ATOM 1464 N N . GLN A 1 186 ? -12.638 7.615 31.078 1.00 85.38 186 GLN A N 1
ATOM 1465 C CA . GLN A 1 186 ? -11.800 8.207 32.126 1.00 85.38 186 GLN A CA 1
ATOM 1466 C C . GLN A 1 186 ? -12.306 9.588 32.570 1.00 85.38 186 GLN A C 1
ATOM 1468 O O . GLN A 1 186 ? -12.261 9.908 33.760 1.00 85.38 186 GLN A O 1
ATOM 1473 N N . LYS A 1 187 ? -12.778 10.421 31.632 1.00 82.31 187 LYS A N 1
ATOM 1474 C CA . LYS A 1 187 ? -13.366 11.732 31.958 1.00 82.31 187 LYS A CA 1
ATOM 1475 C C . LYS A 1 187 ? -14.648 11.567 32.773 1.00 82.31 187 LYS A C 1
ATOM 1477 O O . LYS A 1 187 ? -14.828 12.282 33.758 1.00 82.31 187 LYS A O 1
ATOM 1482 N N . SER A 1 188 ? -15.492 10.605 32.404 1.00 77.38 188 SER A N 1
ATOM 1483 C CA . SER A 1 188 ? -16.712 10.270 33.142 1.00 77.38 188 SER A CA 1
ATOM 1484 C C . SER A 1 188 ? -16.406 9.752 34.549 1.00 77.38 188 SER A C 1
ATOM 1486 O O . SER A 1 188 ? -16.968 10.266 35.514 1.00 77.38 188 SER A O 1
ATOM 1488 N N . ASP A 1 189 ? -15.447 8.832 34.695 1.00 77.31 189 ASP A N 1
ATOM 1489 C CA . ASP A 1 189 ? -14.997 8.301 35.992 1.00 77.31 189 ASP A CA 1
ATOM 1490 C C . ASP A 1 189 ? -14.500 9.416 36.935 1.00 77.31 189 ASP A C 1
ATOM 1492 O O . ASP A 1 189 ? -14.721 9.367 38.147 1.00 77.31 189 ASP A O 1
ATOM 1496 N N . GLN A 1 190 ? -13.836 10.443 36.390 1.00 75.00 190 GLN A N 1
ATOM 1497 C CA . GLN A 1 190 ? -13.364 11.606 37.151 1.00 75.00 190 GLN A CA 1
ATOM 1498 C C . GLN A 1 190 ? -14.498 12.565 37.541 1.00 75.00 190 GLN A C 1
ATOM 1500 O O . GLN A 1 190 ? -14.474 13.116 38.641 1.00 75.00 190 GLN A O 1
ATOM 1505 N N . GLN A 1 191 ? -15.490 12.763 36.668 1.00 69.19 191 GLN A N 1
ATOM 1506 C CA . GLN A 1 191 ? -16.657 13.612 36.941 1.00 69.19 191 GLN A CA 1
ATOM 1507 C C . GLN A 1 191 ? -17.642 12.968 37.932 1.00 69.19 191 GLN A C 1
ATOM 1509 O O . GLN A 1 191 ? -18.286 13.678 38.701 1.00 69.19 191 GLN A O 1
ATOM 1514 N N . LEU A 1 192 ? -17.722 11.635 37.960 1.00 61.78 192 LEU A N 1
ATOM 1515 C CA . LEU A 1 192 ? -18.622 10.853 38.816 1.00 61.78 192 LEU A CA 1
ATOM 1516 C C . LEU A 1 192 ? -18.089 10.601 40.237 1.00 61.78 192 LEU A C 1
ATOM 1518 O O . LEU A 1 192 ? -18.753 9.928 41.022 1.00 61.78 192 LEU A O 1
ATOM 1522 N N . GLN A 1 193 ? -16.952 11.182 40.641 1.00 55.47 193 GLN A N 1
ATOM 1523 C CA . GLN A 1 193 ? -16.481 11.130 42.040 1.00 55.47 193 GLN A CA 1
ATOM 1524 C C . GLN A 1 193 ? -17.388 11.885 43.050 1.00 55.47 193 GLN A C 1
ATOM 1526 O O . GLN A 1 193 ? -16.967 12.126 44.182 1.00 55.47 193 GLN A O 1
ATOM 1531 N N . GLY A 1 194 ? -18.632 12.232 42.686 1.00 53.19 194 GLY A N 1
ATOM 1532 C CA . GLY A 1 194 ? -19.576 12.973 43.529 1.00 53.19 194 GLY A CA 1
ATOM 1533 C C . GLY A 1 194 ? -21.042 12.511 43.547 1.00 53.19 194 GLY A C 1
ATOM 1534 O O . GLY A 1 194 ? -21.708 12.825 44.528 1.00 53.19 194 GLY A O 1
ATOM 1535 N N . GLU A 1 195 ? -21.567 11.767 42.562 1.00 50.69 195 GLU A N 1
ATOM 1536 C CA . GLU A 1 195 ? -22.995 11.377 42.529 1.00 50.69 195 GLU A CA 1
ATOM 1537 C C . GLU A 1 195 ? -23.262 10.003 41.879 1.00 50.69 195 GLU A C 1
ATOM 1539 O O . GLU A 1 195 ? -22.416 9.432 41.194 1.00 50.69 195 GLU A O 1
ATOM 1544 N N . ASP A 1 196 ? -24.457 9.487 42.185 1.00 47.47 196 ASP A N 1
ATOM 1545 C CA . ASP A 1 196 ? -24.961 8.110 42.113 1.00 47.47 196 ASP A CA 1
ATOM 1546 C C . ASP A 1 196 ? -24.621 7.296 40.852 1.00 47.47 196 ASP A C 1
ATOM 1548 O O . ASP A 1 196 ? -24.803 7.720 39.709 1.00 47.47 196 ASP A O 1
ATOM 1552 N N . ARG A 1 197 ? -24.200 6.049 41.086 1.00 50.19 197 ARG A N 1
ATOM 1553 C CA . ARG A 1 197 ? -23.576 5.132 40.118 1.00 50.19 197 ARG A CA 1
ATOM 1554 C C . ARG A 1 197 ? -24.572 4.409 39.191 1.00 50.19 197 ARG A C 1
ATOM 1556 O O . ARG A 1 197 ? -24.257 3.329 38.699 1.00 50.19 197 ARG A O 1
ATOM 1563 N N . ASP A 1 198 ? -25.769 4.962 38.984 1.00 44.28 198 ASP A N 1
ATOM 1564 C CA . ASP A 1 198 ? -26.945 4.154 38.614 1.00 44.28 198 ASP A CA 1
ATOM 1565 C C . ASP A 1 198 ? -27.680 4.581 37.332 1.00 44.28 198 ASP A C 1
ATOM 1567 O O . ASP A 1 198 ? -28.820 4.171 37.110 1.00 44.28 198 ASP A O 1
ATOM 1571 N N . ARG A 1 199 ? -27.065 5.391 36.451 1.00 44.34 199 ARG A N 1
ATOM 1572 C CA . ARG A 1 199 ? -27.746 5.820 35.209 1.00 44.34 199 ARG A CA 1
ATOM 1573 C C . ARG A 1 199 ? -27.242 5.310 33.873 1.00 44.34 199 ARG A C 1
ATOM 1575 O O . ARG A 1 199 ? -28.035 5.333 32.943 1.00 44.34 199 ARG A O 1
ATOM 1582 N N . TYR A 1 200 ? -26.047 4.748 33.768 1.00 46.84 200 TYR A N 1
ATOM 1583 C CA . TYR A 1 200 ? -25.639 3.996 32.579 1.00 46.84 200 TYR A CA 1
ATOM 1584 C C . TYR A 1 200 ? -24.647 2.923 33.017 1.00 46.84 200 TYR A C 1
ATOM 1586 O O . TYR A 1 200 ? -23.724 3.215 33.770 1.00 46.84 200 TYR A O 1
ATOM 1594 N N . SER A 1 201 ? -24.841 1.678 32.580 1.00 51.75 201 SER A N 1
ATOM 1595 C CA . SER A 1 201 ? -23.940 0.547 32.832 1.00 51.75 201 SER A CA 1
ATOM 1596 C C . SER A 1 201 ? -22.611 0.730 32.078 1.00 51.75 201 SER A C 1
ATOM 1598 O O . SER A 1 201 ? -22.325 -0.001 31.129 1.00 51.75 201 SER A O 1
ATOM 1600 N N . GLN A 1 202 ? -21.850 1.765 32.425 1.00 62.34 202 GLN A N 1
ATOM 1601 C CA . GLN A 1 202 ? -20.565 2.087 31.819 1.00 62.34 202 GLN A CA 1
ATOM 1602 C C . GLN A 1 202 ? -19.490 1.212 32.462 1.00 62.34 202 GLN A C 1
ATOM 1604 O O . GLN A 1 202 ? -19.382 1.127 33.687 1.00 62.34 202 GLN A O 1
ATOM 1609 N N . ILE A 1 203 ? -18.725 0.513 31.623 1.00 70.94 203 ILE A N 1
ATOM 1610 C CA . ILE A 1 203 ? -17.536 -0.218 32.061 1.00 70.94 203 ILE A CA 1
ATOM 1611 C C . ILE A 1 203 ? -16.522 0.836 32.519 1.00 70.94 203 ILE A C 1
ATOM 1613 O O . ILE A 1 203 ? -16.300 1.819 31.816 1.00 70.94 203 ILE A O 1
ATOM 1617 N N . ALA A 1 204 ? -15.912 0.651 33.690 1.00 80.56 204 ALA A N 1
ATOM 1618 C CA . ALA A 1 204 ? -14.906 1.587 34.185 1.00 80.56 204 ALA A CA 1
ATOM 1619 C C . ALA A 1 204 ? -13.719 1.675 33.206 1.00 80.56 204 ALA A C 1
ATOM 1621 O O . ALA A 1 204 ? -13.297 0.659 32.641 1.00 80.56 204 ALA A O 1
ATOM 1622 N N . SER A 1 205 ? -13.108 2.857 33.063 1.00 85.62 205 SER A N 1
ATOM 1623 C CA . SER A 1 205 ? -11.980 3.078 32.139 1.00 85.62 205 SER A CA 1
ATOM 1624 C C . SER A 1 205 ? -10.819 2.103 32.380 1.00 85.62 205 SER A C 1
ATOM 1626 O O . SER A 1 205 ? -10.167 1.625 31.447 1.00 85.62 205 SER A O 1
ATOM 1628 N N . ILE A 1 206 ? -10.584 1.745 33.647 1.00 84.19 206 ILE A N 1
ATOM 1629 C CA . ILE A 1 206 ? -9.538 0.792 34.031 1.00 84.19 206 ILE A CA 1
ATOM 1630 C C . ILE A 1 206 ? -9.803 -0.626 33.509 1.00 84.19 206 ILE A C 1
ATOM 1632 O O . ILE A 1 206 ? -8.859 -1.340 33.169 1.00 84.19 206 ILE A O 1
ATOM 1636 N N . ASP A 1 207 ? -11.067 -1.033 33.431 1.00 89.12 207 ASP A N 1
ATOM 1637 C CA . ASP A 1 207 ? -11.459 -2.361 32.967 1.00 89.12 207 ASP A CA 1
ATOM 1638 C C . ASP A 1 207 ? -11.480 -2.417 31.435 1.00 89.12 207 ASP A C 1
ATOM 1640 O O . ASP A 1 207 ? -11.017 -3.404 30.858 1.00 89.12 207 ASP A O 1
ATOM 1644 N N . LEU A 1 208 ? -11.876 -1.324 30.768 1.00 91.19 208 LEU A N 1
ATOM 1645 C CA . LEU A 1 208 ? -11.718 -1.155 29.318 1.00 91.19 208 LEU A CA 1
ATOM 1646 C C . LEU A 1 208 ? -10.246 -1.258 28.900 1.00 91.19 208 LEU A C 1
ATOM 1648 O O . LEU A 1 208 ? -9.906 -2.038 28.010 1.00 91.19 208 LEU A O 1
ATOM 1652 N N . ARG A 1 209 ? -9.351 -0.542 29.596 1.00 93.19 209 ARG A N 1
ATOM 1653 C CA . ARG A 1 209 ? -7.906 -0.579 29.326 1.00 93.19 209 ARG A CA 1
ATOM 1654 C C . ARG A 1 209 ? -7.330 -1.985 29.465 1.00 93.19 209 ARG A C 1
ATOM 1656 O O . ARG A 1 209 ? -6.641 -2.445 28.561 1.00 93.19 209 ARG A O 1
ATOM 1663 N N . LYS A 1 210 ? -7.640 -2.685 30.562 1.00 94.38 210 LYS A N 1
ATOM 1664 C CA . LYS A 1 210 ? -7.190 -4.073 30.766 1.00 94.38 210 LYS A CA 1
ATOM 1665 C C . LYS A 1 210 ? -7.708 -5.002 29.674 1.00 94.38 210 LYS A C 1
ATOM 1667 O O . LYS A 1 210 ? -6.964 -5.850 29.195 1.00 94.38 210 LYS A O 1
ATOM 1672 N N . THR A 1 211 ? -8.973 -4.846 29.286 1.00 94.00 211 THR A N 1
ATOM 1673 C CA . THR A 1 211 ? -9.588 -5.662 28.232 1.00 94.00 211 THR A CA 1
ATOM 1674 C C . THR A 1 211 ? -8.875 -5.447 26.899 1.00 94.00 211 THR A C 1
ATOM 1676 O O . THR A 1 211 ? -8.476 -6.418 26.259 1.00 94.00 211 THR A O 1
ATOM 1679 N N . TRP A 1 212 ? -8.626 -4.189 26.519 1.00 94.31 212 TRP A N 1
ATOM 1680 C CA . TRP A 1 212 ? -7.864 -3.854 25.316 1.00 94.31 212 TRP A CA 1
ATOM 1681 C C . TRP A 1 212 ? -6.434 -4.413 25.349 1.00 94.31 212 TRP A C 1
ATOM 1683 O O . TRP A 1 212 ? -5.992 -5.039 24.386 1.00 94.31 212 TRP A O 1
ATOM 1693 N N . GLU A 1 213 ? -5.719 -4.237 26.464 1.00 94.62 213 GLU A N 1
ATOM 1694 C CA . GLU A 1 213 ? -4.353 -4.745 26.634 1.00 94.62 213 GLU A CA 1
ATOM 1695 C C . GLU A 1 213 ? -4.291 -6.271 26.490 1.00 94.62 213 GLU A C 1
ATOM 1697 O O . GLU A 1 213 ? -3.415 -6.781 25.790 1.00 94.62 213 GLU A O 1
ATOM 1702 N N . LEU A 1 214 ? -5.238 -7.001 27.090 1.00 94.31 214 LEU A N 1
ATOM 1703 C CA . LEU A 1 214 ? -5.328 -8.458 26.968 1.00 94.31 214 LEU A CA 1
ATOM 1704 C C . LEU A 1 214 ? -5.586 -8.894 25.520 1.00 94.31 214 LEU A C 1
ATOM 1706 O O . LEU A 1 214 ? -4.880 -9.767 25.015 1.00 94.31 214 LEU A O 1
ATOM 1710 N N . LEU A 1 215 ? -6.548 -8.266 24.837 1.00 92.19 215 LEU A N 1
ATOM 1711 C CA . LEU A 1 215 ? -6.878 -8.576 23.441 1.00 92.19 215 LEU A CA 1
ATOM 1712 C C . LEU A 1 215 ? -5.703 -8.288 22.496 1.00 92.19 215 LEU A C 1
ATOM 1714 O O . LEU A 1 215 ? -5.381 -9.111 21.638 1.00 92.19 215 LEU A O 1
ATOM 1718 N N . SER A 1 216 ? -5.028 -7.151 22.676 1.00 90.62 216 SER A N 1
ATOM 1719 C CA . SER A 1 216 ? -3.876 -6.744 21.862 1.00 90.62 216 SER A CA 1
ATOM 1720 C C . SER A 1 216 ? -2.660 -7.658 22.075 1.00 90.62 216 SER A C 1
ATOM 1722 O O . SER A 1 216 ? -2.008 -8.088 21.113 1.00 90.62 216 SER A O 1
ATOM 1724 N N . GLN A 1 217 ? -2.379 -8.038 23.327 1.00 91.50 217 GLN A N 1
ATOM 1725 C CA . GLN A 1 217 ? -1.322 -9.003 23.650 1.00 91.50 217 GLN A CA 1
ATOM 1726 C C . GLN A 1 217 ? -1.622 -10.383 23.067 1.00 91.50 217 GLN A C 1
ATOM 1728 O O . GLN A 1 217 ? -0.732 -11.009 22.488 1.00 91.50 217 GLN A O 1
ATOM 1733 N N . GLN A 1 218 ? -2.871 -10.838 23.179 1.00 90.12 218 GLN A N 1
ATOM 1734 C CA . GLN A 1 218 ? -3.308 -12.100 22.597 1.00 90.12 218 GLN A CA 1
ATOM 1735 C C . GLN A 1 218 ? -3.136 -12.095 21.072 1.00 90.12 218 GLN A C 1
ATOM 1737 O O . GLN A 1 218 ? -2.519 -13.011 20.534 1.00 90.12 218 GLN A O 1
ATOM 1742 N N . TYR A 1 219 ? -3.589 -11.042 20.386 1.00 86.12 219 TYR A N 1
ATOM 1743 C CA . TYR A 1 219 ? -3.418 -10.890 18.937 1.00 86.12 219 TYR A CA 1
ATOM 1744 C C . TYR A 1 219 ? -1.943 -10.934 18.513 1.00 86.12 219 TYR A C 1
ATOM 1746 O O . TYR A 1 219 ? -1.572 -11.624 17.562 1.00 86.12 219 TYR A O 1
ATOM 1754 N N . THR A 1 220 ? -1.078 -10.234 19.248 1.00 87.44 220 THR A N 1
ATOM 1755 C CA . THR A 1 220 ? 0.366 -10.220 18.976 1.00 87.44 220 THR A CA 1
ATOM 1756 C C . THR A 1 220 ? 0.977 -11.614 19.138 1.00 87.44 220 THR A C 1
ATOM 1758 O O . THR A 1 220 ? 1.733 -12.066 18.276 1.00 87.44 220 THR A O 1
ATOM 1761 N N . LEU A 1 221 ? 0.623 -12.320 20.216 1.00 89.56 221 LEU A N 1
ATOM 1762 C CA . LEU A 1 221 ? 1.121 -13.664 20.503 1.00 89.56 221 LEU A CA 1
ATOM 1763 C C . LEU A 1 221 ? 0.668 -14.686 19.453 1.00 89.56 221 LEU A C 1
ATOM 1765 O O . LEU A 1 221 ? 1.472 -15.504 19.003 1.00 89.56 221 LEU A O 1
ATOM 1769 N N . GLU A 1 222 ? -0.605 -14.644 19.062 1.00 86.94 222 GLU A N 1
ATOM 1770 C CA . GLU A 1 222 ? -1.169 -15.515 18.030 1.00 86.94 222 GLU A CA 1
ATOM 1771 C C . GLU A 1 222 ? -0.480 -15.291 16.683 1.00 86.94 222 GLU A C 1
ATOM 1773 O O . GLU A 1 222 ? -0.024 -16.255 16.070 1.00 86.94 222 GLU A O 1
ATOM 1778 N N . ASN A 1 223 ? -0.288 -14.034 16.274 1.00 83.50 223 ASN A N 1
ATOM 1779 C CA . ASN A 1 223 ? 0.442 -13.700 15.050 1.00 83.50 223 ASN A CA 1
ATOM 1780 C C . ASN A 1 223 ? 1.894 -14.192 15.072 1.00 83.50 223 ASN A C 1
ATOM 1782 O O . ASN A 1 223 ? 2.389 -14.734 14.079 1.00 83.50 223 ASN A O 1
ATOM 1786 N N . ASP A 1 224 ? 2.592 -14.039 16.199 1.00 88.75 224 ASP A N 1
ATOM 1787 C CA . ASP A 1 224 ? 3.964 -14.526 16.346 1.00 88.75 224 ASP A CA 1
AT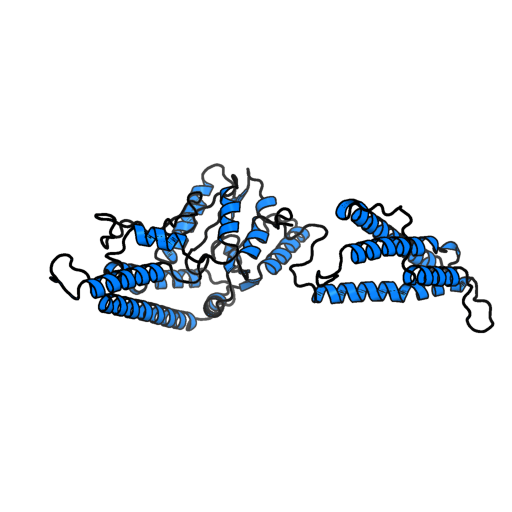OM 1788 C C . ASP A 1 224 ? 4.047 -16.056 16.309 1.00 88.75 224 ASP A C 1
ATOM 1790 O O . ASP A 1 224 ? 4.979 -16.614 15.718 1.00 88.75 224 ASP A O 1
ATOM 1794 N N . ASN A 1 225 ? 3.089 -16.750 16.924 1.00 89.50 225 ASN A N 1
ATOM 1795 C CA . ASN A 1 225 ? 3.014 -18.209 16.897 1.00 89.50 225 ASN A CA 1
ATOM 1796 C C . ASN A 1 225 ? 2.676 -18.725 15.501 1.00 89.50 225 ASN A C 1
ATOM 1798 O O . ASN A 1 225 ? 3.367 -19.613 15.004 1.00 89.50 225 ASN A O 1
ATOM 1802 N N . PHE A 1 226 ? 1.702 -18.112 14.836 1.00 86.88 226 PHE A N 1
ATOM 1803 C CA . PHE A 1 226 ? 1.334 -18.429 13.464 1.00 86.88 226 PHE A CA 1
ATOM 1804 C C . PHE A 1 226 ? 2.510 -18.220 12.502 1.00 86.88 226 PHE A C 1
ATOM 1806 O O . PHE A 1 226 ? 2.848 -19.087 11.696 1.00 86.88 226 PHE A O 1
ATOM 1813 N N . LYS A 1 227 ? 3.237 -17.107 12.652 1.00 87.81 227 LYS A N 1
ATOM 1814 C CA . LYS A 1 227 ? 4.476 -16.865 11.910 1.00 87.81 227 LYS A CA 1
ATOM 1815 C C . LYS A 1 227 ? 5.511 -17.956 12.172 1.00 87.81 227 LYS A C 1
ATOM 1817 O O . LYS A 1 227 ? 6.152 -18.410 11.229 1.00 87.81 227 LYS A O 1
ATOM 1822 N N . LYS A 1 228 ? 5.718 -18.379 13.424 1.00 91.25 228 LYS A N 1
ATOM 1823 C CA . LYS A 1 228 ? 6.636 -19.491 13.729 1.00 91.25 228 LYS A CA 1
ATOM 1824 C C . LYS A 1 228 ? 6.178 -20.779 13.048 1.00 91.25 228 LYS A C 1
ATOM 1826 O O . LYS A 1 228 ? 7.024 -21.434 12.451 1.00 91.25 228 LYS A O 1
ATOM 1831 N N . GLU A 1 229 ? 4.884 -21.096 13.089 1.00 90.62 229 GLU A N 1
ATOM 1832 C CA . GLU A 1 229 ? 4.304 -22.273 12.432 1.00 90.62 229 GLU A CA 1
ATOM 1833 C C . GLU A 1 229 ? 4.575 -22.264 10.924 1.00 90.62 229 GLU A C 1
ATOM 1835 O O . GLU A 1 229 ? 5.131 -23.231 10.409 1.00 90.62 229 GLU A O 1
ATOM 1840 N N . ILE A 1 230 ? 4.285 -21.154 10.231 1.00 89.38 230 ILE A N 1
ATOM 1841 C CA . ILE A 1 230 ? 4.605 -20.999 8.802 1.00 89.38 230 ILE A CA 1
ATOM 1842 C C . ILE A 1 230 ? 6.087 -21.275 8.555 1.00 89.38 230 ILE A C 1
ATOM 1844 O O . ILE A 1 230 ? 6.449 -22.028 7.655 1.00 89.38 230 ILE A O 1
ATOM 1848 N N . MET A 1 231 ? 6.960 -20.676 9.366 1.00 91.44 231 MET A N 1
ATOM 1849 C CA . MET A 1 231 ? 8.403 -20.767 9.158 1.00 91.44 231 MET A CA 1
ATOM 1850 C C . MET A 1 231 ? 8.985 -22.164 9.449 1.00 91.44 231 MET A C 1
ATOM 1852 O O . MET A 1 231 ? 10.139 -22.390 9.081 1.00 91.44 231 MET A O 1
ATOM 1856 N N . LEU A 1 232 ? 8.234 -23.084 10.076 1.00 92.19 232 LEU A N 1
ATOM 1857 C CA . LEU A 1 232 ? 8.609 -24.504 10.210 1.00 92.19 232 LEU A CA 1
ATOM 1858 C C . LEU A 1 232 ? 8.448 -25.279 8.894 1.00 92.19 232 LEU A C 1
ATOM 1860 O O . LEU A 1 232 ? 9.040 -26.349 8.739 1.00 92.19 232 LEU A O 1
ATOM 1864 N N . GLY A 1 233 ? 7.653 -24.751 7.961 1.00 89.44 233 GLY A N 1
ATOM 1865 C CA . GLY A 1 233 ? 7.458 -25.321 6.637 1.00 89.44 233 GLY A CA 1
ATOM 1866 C C . GLY A 1 233 ? 8.739 -25.361 5.802 1.00 89.44 233 GLY A C 1
ATOM 1867 O O . GLY A 1 233 ? 9.777 -24.775 6.127 1.00 89.44 233 GLY A O 1
ATOM 1868 N N . LYS A 1 234 ? 8.680 -26.076 4.677 1.00 91.81 234 LYS A N 1
ATOM 1869 C CA . LYS A 1 234 ? 9.774 -26.060 3.706 1.00 91.81 234 LYS A CA 1
ATOM 1870 C C . LYS A 1 234 ? 9.717 -24.749 2.927 1.00 91.81 234 LYS A C 1
ATOM 1872 O O . LYS A 1 234 ? 8.758 -24.512 2.203 1.00 91.81 234 LYS A O 1
ATOM 1877 N N . LYS A 1 235 ? 10.793 -23.961 3.002 1.00 94.06 235 LYS A N 1
ATOM 1878 C CA . LYS A 1 235 ? 10.961 -22.765 2.168 1.00 94.06 235 LYS A CA 1
ATOM 1879 C C . LYS A 1 235 ? 10.823 -23.125 0.683 1.00 94.06 235 LYS A C 1
ATOM 1881 O O . LYS A 1 235 ? 11.532 -24.010 0.192 1.00 94.06 235 LYS A O 1
ATOM 1886 N N . ALA A 1 236 ? 9.948 -22.415 -0.017 1.00 92.94 236 ALA A N 1
ATOM 1887 C CA . ALA A 1 236 ? 9.702 -22.599 -1.435 1.00 92.94 236 ALA A CA 1
ATOM 1888 C C . ALA A 1 236 ? 10.904 -22.133 -2.280 1.00 92.94 236 ALA A C 1
ATOM 1890 O O . ALA A 1 236 ? 11.598 -21.170 -1.943 1.00 92.94 236 ALA A O 1
ATOM 1891 N N . VAL A 1 237 ? 11.172 -22.857 -3.371 1.00 89.88 237 VAL A N 1
ATOM 1892 C CA . VAL A 1 237 ? 12.251 -22.541 -4.331 1.00 89.88 237 VAL A CA 1
ATOM 1893 C C . VAL A 1 237 ? 11.777 -21.524 -5.374 1.00 89.88 237 VAL A C 1
ATOM 1895 O O . VAL A 1 237 ? 12.558 -20.694 -5.829 1.00 89.88 237 VAL A O 1
ATOM 1898 N N . SER A 1 238 ? 10.496 -21.585 -5.722 1.00 90.62 238 SER A N 1
ATOM 1899 C CA . SER A 1 238 ? 9.771 -20.660 -6.593 1.00 90.62 238 SER A CA 1
ATOM 1900 C C . SER A 1 238 ? 8.531 -20.154 -5.863 1.00 90.62 238 SER A C 1
ATOM 1902 O O . SER A 1 238 ? 8.215 -20.656 -4.784 1.00 90.62 238 SER A O 1
ATOM 1904 N N . PHE A 1 239 ? 7.828 -19.184 -6.445 1.00 90.12 239 PHE A N 1
ATOM 1905 C CA . PHE A 1 239 ? 6.585 -18.681 -5.871 1.00 90.12 239 PHE A CA 1
ATOM 1906 C C . PHE A 1 239 ? 5.565 -19.814 -5.668 1.00 90.12 239 PHE A C 1
ATOM 1908 O O . PHE A 1 239 ? 5.179 -20.488 -6.623 1.00 90.12 239 PHE A O 1
ATOM 1915 N N . ASP A 1 240 ? 5.170 -20.034 -4.414 1.00 90.12 240 ASP A N 1
ATOM 1916 C CA . ASP A 1 240 ? 4.211 -21.051 -3.982 1.00 90.12 240 ASP A CA 1
ATOM 1917 C C . ASP A 1 240 ? 2.897 -20.383 -3.567 1.00 90.12 240 ASP A C 1
ATOM 1919 O O . ASP A 1 240 ? 2.632 -20.139 -2.386 1.00 90.12 240 ASP A O 1
ATOM 1923 N N . TYR A 1 241 ? 2.079 -20.060 -4.570 1.00 85.69 241 TYR A N 1
ATOM 1924 C CA . TYR A 1 241 ? 0.778 -19.433 -4.354 1.00 85.69 241 TYR A CA 1
ATOM 1925 C C . TYR A 1 241 ? -0.163 -20.324 -3.536 1.00 85.69 241 TYR A C 1
ATOM 1927 O O . TYR A 1 241 ? -0.812 -19.842 -2.613 1.00 85.69 241 TYR A O 1
ATOM 1935 N N . HIS A 1 242 ? -0.216 -21.627 -3.829 1.00 87.00 242 HIS A N 1
ATOM 1936 C CA . HIS A 1 242 ? -1.110 -22.548 -3.126 1.00 87.00 242 HIS A CA 1
ATOM 1937 C C . HIS A 1 242 ? -0.741 -22.660 -1.642 1.00 87.00 242 HIS A C 1
ATOM 1939 O O . HIS A 1 242 ? -1.621 -22.623 -0.780 1.00 87.00 242 HIS A O 1
ATOM 1945 N N . GLY A 1 243 ? 0.553 -22.771 -1.323 1.00 89.44 243 GLY A N 1
ATOM 1946 C CA . GLY A 1 243 ? 1.035 -22.773 0.056 1.00 89.44 243 GLY A CA 1
ATOM 1947 C C . GLY A 1 243 ? 0.731 -21.464 0.785 1.00 89.44 243 GLY A C 1
ATOM 1948 O O . GLY A 1 243 ? 0.294 -21.497 1.937 1.00 89.44 243 GLY A O 1
ATOM 1949 N N . LEU A 1 244 ? 0.896 -20.321 0.110 1.00 87.06 244 LEU A N 1
ATOM 1950 C CA . LEU A 1 244 ? 0.549 -19.009 0.660 1.00 87.06 244 LEU A CA 1
ATOM 1951 C C . LEU A 1 244 ? -0.958 -18.882 0.930 1.00 87.06 244 LEU A C 1
ATOM 1953 O O . LEU A 1 244 ? -1.349 -18.475 2.021 1.00 87.06 244 LEU A O 1
ATOM 1957 N N . HIS A 1 245 ? -1.797 -19.273 -0.030 1.00 85.81 245 HIS A N 1
ATOM 1958 C CA . HIS A 1 245 ? -3.253 -19.261 0.108 1.00 85.81 245 HIS A CA 1
ATOM 1959 C C . HIS A 1 245 ? -3.710 -20.172 1.254 1.00 85.81 245 HIS A C 1
ATOM 1961 O O . HIS A 1 245 ? -4.466 -19.746 2.122 1.00 85.81 245 HIS A O 1
ATOM 1967 N N . SER A 1 246 ? -3.160 -21.388 1.339 1.00 87.88 246 SER A N 1
ATOM 1968 C CA . SER A 1 246 ? -3.438 -22.322 2.441 1.00 87.88 246 SER A CA 1
ATOM 1969 C C . SER A 1 246 ? -3.060 -21.730 3.807 1.00 87.88 246 SER A C 1
ATOM 1971 O O . SER A 1 246 ? -3.724 -21.974 4.815 1.00 87.88 246 SER A O 1
ATOM 1973 N N . ALA A 1 247 ? -1.985 -20.937 3.874 1.00 87.25 247 ALA A N 1
ATOM 1974 C CA . ALA A 1 247 ? -1.630 -20.217 5.092 1.00 87.25 247 ALA A CA 1
ATOM 1975 C C . ALA A 1 247 ? -2.655 -19.114 5.412 1.00 87.25 247 ALA A C 1
ATOM 1977 O O . ALA A 1 247 ? -3.051 -18.972 6.568 1.00 87.25 247 ALA A O 1
ATOM 1978 N N . PHE A 1 248 ? -3.141 -18.371 4.416 1.00 84.81 248 PHE A N 1
ATOM 1979 C CA . PHE A 1 248 ? -4.208 -17.387 4.621 1.00 84.81 248 PHE A CA 1
ATOM 1980 C C . PHE A 1 248 ? -5.516 -18.019 5.108 1.00 84.81 248 PHE A C 1
ATOM 1982 O O . PHE A 1 248 ? -6.156 -17.446 5.990 1.00 84.81 248 PHE A O 1
ATOM 1989 N N . GLU A 1 249 ? -5.888 -19.201 4.616 1.00 85.31 249 GLU A N 1
ATOM 1990 C CA . GLU A 1 249 ? -7.056 -19.947 5.107 1.00 85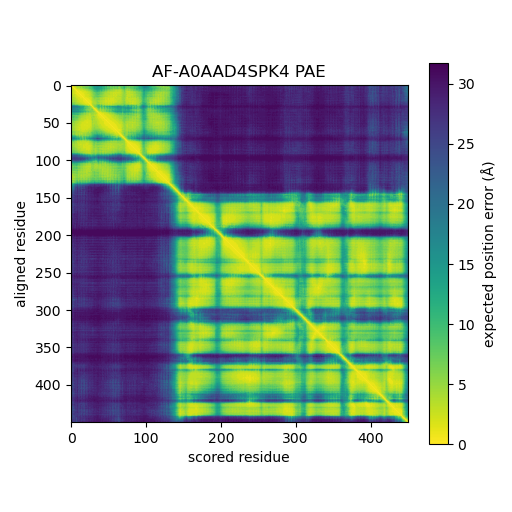.31 249 GLU A CA 1
ATOM 1991 C C . GLU A 1 249 ? -6.916 -20.298 6.589 1.00 85.31 249 GLU A C 1
ATOM 1993 O O . GLU A 1 249 ? -7.824 -20.036 7.377 1.00 85.31 249 GLU A O 1
ATOM 1998 N N . LYS A 1 250 ? -5.748 -20.807 7.000 1.00 84.50 250 LYS A N 1
ATOM 1999 C CA . LYS A 1 250 ? -5.459 -21.081 8.415 1.00 84.50 250 LYS A CA 1
ATOM 2000 C C . LYS A 1 250 ? -5.559 -19.826 9.280 1.00 84.50 250 LYS A C 1
ATOM 2002 O O . LYS A 1 250 ? -6.179 -19.872 10.341 1.00 84.50 250 LYS A O 1
ATOM 2007 N N . LEU A 1 251 ? -4.987 -18.709 8.823 1.00 80.38 251 LEU A N 1
ATOM 2008 C CA . LEU A 1 251 ? -5.064 -17.426 9.529 1.00 80.38 251 LEU A CA 1
ATOM 2009 C C . LEU A 1 251 ? -6.505 -16.905 9.628 1.00 80.38 251 LEU A C 1
ATOM 2011 O O . LEU A 1 251 ? -6.846 -16.204 10.572 1.00 80.38 251 LEU A O 1
ATOM 2015 N N . SER A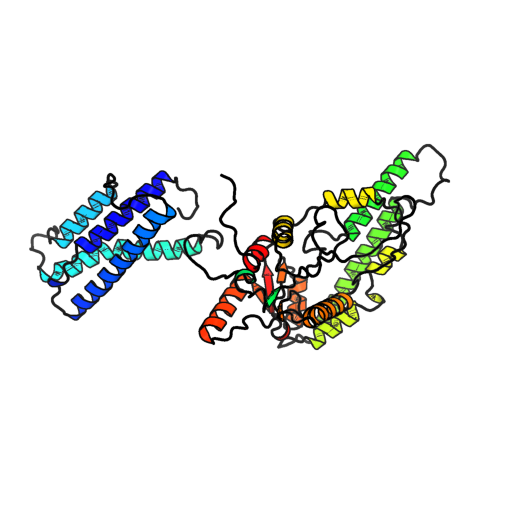 1 252 ? -7.348 -17.254 8.658 1.00 78.62 252 SER A N 1
ATOM 2016 C CA . SER A 1 252 ? -8.750 -16.830 8.577 1.00 78.62 252 SER A CA 1
ATOM 2017 C C . SER A 1 252 ? -9.714 -17.744 9.346 1.00 78.62 252 SER A C 1
ATOM 2019 O O . SER A 1 252 ? -10.914 -17.465 9.389 1.00 78.62 252 SER A O 1
ATOM 2021 N N . SER A 1 253 ? -9.214 -18.830 9.947 1.00 74.94 253 SER A N 1
ATOM 2022 C CA . SER A 1 253 ? -10.005 -19.734 10.787 1.00 74.94 253 SER A CA 1
ATOM 2023 C C . SER A 1 253 ? -10.612 -19.001 12.000 1.00 74.94 253 SER A C 1
ATOM 2025 O O . SER A 1 253 ? -10.100 -17.953 12.396 1.00 74.94 253 SER A O 1
ATOM 2027 N N . PRO A 1 254 ? -11.686 -19.522 12.629 1.00 65.50 254 PRO A N 1
ATOM 2028 C CA . PRO A 1 254 ? -12.323 -18.878 13.787 1.00 65.50 254 PRO A CA 1
ATOM 2029 C C . PRO A 1 254 ? -11.357 -18.564 14.941 1.00 65.50 254 PRO A C 1
ATOM 2031 O O . PRO A 1 254 ? -11.504 -17.558 15.630 1.00 65.50 254 PRO A O 1
ATOM 2034 N N . GLU A 1 255 ? -10.326 -19.389 15.120 1.00 57.41 255 GLU A N 1
ATOM 2035 C CA . GLU A 1 255 ? -9.258 -19.177 16.102 1.00 57.41 255 GLU A CA 1
ATOM 2036 C C . GLU A 1 255 ? -8.425 -17.918 15.779 1.00 57.41 255 GLU A C 1
ATOM 2038 O O . GLU A 1 255 ? -7.991 -17.213 16.691 1.00 57.41 255 GLU A O 1
ATOM 2043 N N . GLY A 1 256 ? -8.297 -17.567 14.494 1.00 59.16 256 GLY A N 1
ATOM 2044 C CA . GLY A 1 256 ? -7.635 -16.363 13.984 1.00 59.16 256 GLY A CA 1
ATOM 2045 C C . GLY A 1 256 ? -8.517 -15.109 13.857 1.00 59.16 256 GLY A C 1
ATOM 2046 O O . GLY A 1 256 ? -8.006 -14.047 13.498 1.00 59.16 256 GLY A O 1
ATOM 2047 N N . GLN A 1 257 ? -9.818 -15.163 14.184 1.00 69.88 257 GLN A N 1
ATOM 2048 C CA . GLN A 1 257 ? -10.737 -14.009 14.104 1.00 69.88 257 GLN A CA 1
ATOM 2049 C C . GLN A 1 257 ? -10.593 -13.048 15.298 1.00 69.88 257 GLN A C 1
ATOM 2051 O O . GLN A 1 257 ? -11.501 -12.855 16.109 1.00 69.88 257 GLN A O 1
ATOM 2056 N N . ALA A 1 258 ? -9.428 -12.410 15.416 1.00 76.12 258 ALA A N 1
ATOM 2057 C CA . ALA A 1 258 ? -9.139 -11.477 16.504 1.00 76.12 258 ALA A CA 1
ATOM 2058 C C . ALA A 1 258 ? -10.049 -10.240 16.516 1.00 76.12 258 ALA A C 1
ATOM 2060 O O . ALA A 1 258 ? -10.397 -9.742 17.585 1.00 76.12 258 ALA A O 1
ATOM 2061 N N . VAL A 1 259 ? -10.465 -9.769 15.338 1.00 80.38 259 VAL A N 1
ATOM 2062 C CA . VAL A 1 259 ? -11.325 -8.586 15.200 1.00 80.38 259 VAL A CA 1
ATOM 2063 C C . VAL A 1 259 ? -12.717 -8.834 15.786 1.00 80.38 259 VAL A C 1
ATOM 2065 O O . VAL A 1 259 ? -13.233 -7.979 16.503 1.00 80.38 259 VAL A O 1
ATOM 2068 N N . SER A 1 260 ? -13.307 -10.010 15.563 1.00 82.25 260 SER A N 1
ATOM 2069 C CA . SER A 1 260 ? -14.617 -10.356 16.129 1.00 82.25 260 SER A CA 1
ATOM 2070 C C . SER A 1 260 ? -14.574 -10.364 17.659 1.00 82.25 260 SER A C 1
ATOM 2072 O O . SER A 1 260 ? -15.445 -9.779 18.293 1.00 82.25 260 SER A O 1
ATOM 2074 N N . ARG A 1 261 ? -13.485 -10.874 18.259 1.00 87.12 261 ARG A N 1
ATOM 2075 C CA . ARG A 1 261 ? -13.281 -10.838 19.720 1.00 87.12 261 ARG A CA 1
ATOM 2076 C C . ARG A 1 261 ? -13.232 -9.419 20.288 1.00 87.12 261 ARG A C 1
ATOM 2078 O O . ARG A 1 261 ? -13.682 -9.203 21.410 1.00 87.12 261 ARG A O 1
ATOM 2085 N N . ILE A 1 262 ? -12.707 -8.450 19.533 1.00 88.00 262 ILE A N 1
ATOM 2086 C CA . ILE A 1 262 ? -12.721 -7.036 19.939 1.00 88.00 262 ILE A CA 1
ATOM 2087 C C . ILE A 1 262 ? -14.163 -6.531 20.020 1.00 88.00 262 ILE A C 1
ATOM 2089 O O . ILE A 1 262 ? -14.532 -5.929 21.027 1.00 88.00 262 ILE A O 1
ATOM 2093 N N . PHE A 1 263 ? -14.997 -6.812 19.017 1.00 86.25 263 PHE A N 1
ATOM 2094 C CA . PHE A 1 263 ? -16.405 -6.412 19.048 1.00 86.25 263 PHE A CA 1
ATOM 2095 C C . PHE A 1 263 ? -17.190 -7.131 20.152 1.00 86.25 263 PHE A C 1
ATOM 2097 O O . PHE A 1 263 ? -17.858 -6.469 20.946 1.00 86.25 263 PHE A O 1
ATOM 2104 N N . ASP A 1 264 ? -17.022 -8.447 20.279 1.00 87.94 264 ASP A N 1
ATOM 2105 C CA . ASP A 1 264 ? -17.712 -9.272 21.279 1.00 87.94 264 ASP A CA 1
ATOM 2106 C C . ASP A 1 264 ? -17.339 -8.895 22.720 1.00 87.94 264 ASP A C 1
ATOM 2108 O O . ASP A 1 264 ? -18.147 -9.039 23.637 1.00 87.94 264 ASP A O 1
ATOM 2112 N N . SER A 1 265 ? -16.125 -8.375 22.935 1.00 89.94 265 SER A N 1
ATOM 2113 C CA . SER A 1 265 ? -15.684 -7.903 24.253 1.00 89.94 265 SER A CA 1
ATOM 2114 C C . SER A 1 265 ? -16.440 -6.667 24.746 1.00 89.94 265 SER A C 1
ATOM 2116 O O . SER A 1 265 ? -16.405 -6.357 25.936 1.00 89.94 265 SER A O 1
ATOM 2118 N N . GLY A 1 266 ? -17.083 -5.925 23.838 1.00 89.06 266 GLY A N 1
ATOM 2119 C CA . GLY A 1 266 ? -17.713 -4.648 24.146 1.00 89.06 266 GLY A CA 1
ATOM 2120 C C . GLY A 1 266 ? -16.727 -3.527 24.484 1.00 89.06 266 GLY A C 1
ATOM 2121 O O . GLY A 1 266 ? -17.174 -2.470 24.910 1.00 89.06 266 GLY A O 1
ATOM 2122 N N . VAL A 1 267 ? -15.414 -3.702 24.270 1.00 90.56 267 VAL A N 1
ATOM 2123 C CA . VAL A 1 267 ? -14.393 -2.680 24.589 1.00 90.56 267 VAL A CA 1
ATOM 2124 C C . VAL A 1 267 ? -14.575 -1.371 23.814 1.00 90.56 267 VAL A C 1
ATOM 2126 O O . VAL A 1 267 ? -14.059 -0.335 24.214 1.00 90.56 267 VAL A O 1
ATOM 2129 N N . LEU A 1 268 ? -15.310 -1.419 22.702 1.00 89.12 268 LEU A N 1
ATOM 2130 C CA . LEU A 1 268 ? -15.652 -0.252 21.891 1.00 89.12 268 LEU A CA 1
ATOM 2131 C C . LEU A 1 268 ? -17.057 0.292 22.194 1.00 89.12 268 LEU A C 1
ATOM 2133 O O . LEU A 1 268 ? -17.424 1.342 21.682 1.00 89.12 268 LEU A O 1
ATOM 2137 N N . LYS A 1 269 ? -17.879 -0.414 22.979 1.00 89.12 269 LYS A N 1
ATOM 2138 C CA . LYS A 1 269 ? -19.256 0.002 23.275 1.00 89.12 269 LYS A CA 1
ATOM 2139 C C . LYS A 1 269 ? -19.236 1.277 24.116 1.00 89.12 269 LYS A C 1
ATOM 2141 O O . LYS A 1 269 ? -18.608 1.287 25.165 1.00 89.12 269 LYS A O 1
ATOM 2146 N N . GLY A 1 270 ? -19.998 2.289 23.705 1.00 85.25 270 GLY A N 1
ATOM 2147 C CA . GLY A 1 270 ? -20.029 3.590 24.386 1.00 85.25 270 GLY A CA 1
ATOM 2148 C C . GLY A 1 270 ? -19.416 4.732 23.579 1.00 85.25 270 GLY A C 1
ATOM 2149 O O . GLY A 1 270 ? -19.730 5.890 23.854 1.00 85.25 270 GLY A O 1
ATOM 2150 N N . ILE A 1 271 ? -18.658 4.420 22.521 1.00 87.12 271 ILE A N 1
ATOM 2151 C CA . ILE A 1 271 ? -18.015 5.451 21.706 1.00 87.12 271 ILE A CA 1
ATOM 2152 C C . ILE A 1 271 ? -19.082 6.296 21.009 1.00 87.12 271 ILE A C 1
ATOM 2154 O O . ILE A 1 271 ? -19.963 5.768 20.321 1.00 87.12 271 ILE A O 1
ATOM 2158 N N . SER A 1 272 ? -18.974 7.618 21.136 1.00 88.44 272 SER A N 1
ATOM 2159 C CA . SER A 1 272 ? -19.863 8.542 20.439 1.00 88.44 272 SER A CA 1
ATOM 2160 C C . SER A 1 272 ? -19.497 8.661 18.955 1.00 88.44 272 SER A C 1
ATOM 2162 O O . SER A 1 272 ? -18.329 8.667 18.556 1.00 88.44 272 SER A O 1
ATOM 2164 N N . LEU A 1 273 ? -20.511 8.798 18.101 1.00 86.31 273 LEU A N 1
ATOM 2165 C CA . LEU A 1 273 ? -20.328 9.058 16.676 1.00 86.31 273 LEU A CA 1
ATOM 2166 C C . LEU A 1 273 ? -19.589 10.385 16.437 1.00 86.31 273 LEU A C 1
ATOM 2168 O O . LEU A 1 273 ? -18.860 10.515 15.451 1.00 86.31 273 LEU A O 1
ATOM 2172 N N . GLU A 1 274 ? -19.768 11.367 17.322 1.00 87.12 274 GLU A N 1
ATOM 2173 C CA . GLU A 1 274 ? -19.038 12.633 17.283 1.00 87.12 274 GLU A CA 1
ATOM 2174 C C . GLU A 1 274 ? -17.538 12.427 17.516 1.00 87.12 274 GLU A C 1
ATOM 2176 O O . GLU A 1 274 ? -16.737 12.905 16.709 1.00 87.12 274 GLU A O 1
ATOM 2181 N N . ASP A 1 275 ? -17.152 11.653 18.533 1.00 84.69 275 ASP A N 1
ATOM 2182 C CA . ASP A 1 275 ? -15.747 11.354 18.817 1.00 84.69 275 ASP A CA 1
ATOM 2183 C C . ASP A 1 275 ? -15.098 10.574 17.668 1.00 84.69 275 ASP A C 1
ATOM 2185 O O . ASP A 1 275 ? -13.970 10.879 17.281 1.00 84.69 275 ASP A O 1
ATOM 2189 N N . ILE A 1 276 ? -15.819 9.627 17.049 1.00 83.88 276 ILE A N 1
ATOM 2190 C CA . ILE A 1 276 ? -15.341 8.905 15.852 1.00 83.88 276 ILE A CA 1
ATOM 2191 C C . ILE A 1 276 ? -15.086 9.883 14.701 1.00 83.88 276 ILE A C 1
ATOM 2193 O O . ILE A 1 276 ? -14.031 9.840 14.064 1.00 83.88 276 ILE A O 1
ATOM 2197 N N . LYS A 1 277 ? -16.034 10.791 14.428 1.00 82.94 277 LYS A N 1
ATOM 2198 C CA . LYS A 1 277 ? -15.884 11.815 13.381 1.00 82.94 277 LYS A CA 1
ATOM 2199 C C . LYS A 1 277 ? -14.717 12.751 13.681 1.00 82.94 277 LYS A C 1
ATOM 2201 O O . LYS A 1 277 ? -13.989 13.124 12.761 1.00 82.94 277 LYS A O 1
ATOM 2206 N N . HIS A 1 278 ? -14.549 13.149 14.939 1.00 81.50 278 HIS A N 1
ATOM 2207 C CA . HIS A 1 278 ? -13.469 14.028 15.365 1.00 81.50 278 HIS A CA 1
ATOM 2208 C C . HIS A 1 278 ? -12.107 13.347 15.217 1.00 81.50 278 HIS A C 1
ATOM 2210 O O . HIS A 1 278 ? -11.214 13.897 14.577 1.00 81.50 278 HIS A O 1
ATOM 2216 N N . ALA A 1 279 ? -11.974 12.116 15.710 1.00 81.88 279 ALA A N 1
ATOM 2217 C CA . ALA A 1 279 ? -10.762 11.325 15.558 1.00 81.88 279 ALA A CA 1
ATOM 2218 C C . ALA A 1 279 ? -10.405 11.090 14.093 1.00 81.88 279 ALA A C 1
ATOM 2220 O O . ALA A 1 279 ? -9.239 11.184 13.729 1.00 81.88 279 ALA A O 1
ATOM 2221 N N . GLY A 1 280 ? -11.409 10.865 13.242 1.00 76.19 280 GLY A N 1
ATOM 2222 C CA . GLY A 1 280 ? -11.215 10.785 11.804 1.00 76.19 280 GLY A CA 1
ATOM 2223 C C . GLY A 1 280 ? -10.567 12.043 11.209 1.00 76.19 280 GLY A C 1
ATOM 2224 O O . GLY A 1 280 ? -9.627 11.933 10.429 1.00 76.19 280 GLY A O 1
ATOM 2225 N N . LYS A 1 281 ? -11.010 13.239 11.614 1.00 76.75 281 LYS A N 1
ATOM 2226 C CA . LYS A 1 281 ? -10.432 14.517 11.150 1.00 76.75 281 LYS A CA 1
ATOM 2227 C C . LYS A 1 281 ? -9.022 14.778 11.680 1.00 76.75 281 LYS A C 1
ATOM 2229 O O . LYS A 1 281 ? -8.262 15.502 11.048 1.00 76.75 281 LYS A O 1
ATOM 2234 N N . CYS A 1 282 ? -8.698 14.241 12.853 1.00 77.75 282 CYS A N 1
ATOM 2235 C CA . CYS A 1 282 ? -7.403 14.425 13.508 1.00 77.75 282 CYS A CA 1
ATOM 2236 C C . CYS A 1 282 ? -6.415 13.287 13.222 1.00 77.75 282 CYS A C 1
ATOM 2238 O O . CYS A 1 282 ? -5.323 13.274 13.786 1.00 77.75 282 CYS A O 1
ATOM 2240 N N . MET A 1 283 ? -6.798 12.320 12.389 1.00 81.62 283 MET A N 1
ATOM 2241 C CA . MET A 1 283 ? -5.982 11.152 12.110 1.00 81.62 283 MET A CA 1
ATOM 2242 C C . MET A 1 283 ? -4.768 11.537 11.262 1.00 81.62 283 MET A C 1
ATOM 2244 O O . MET A 1 283 ? -4.899 12.142 10.199 1.00 81.62 283 MET A O 1
ATOM 2248 N N . GLU A 1 284 ? -3.576 11.173 11.729 1.00 84.44 284 GLU A N 1
ATOM 2249 C CA . GLU A 1 284 ? -2.335 11.470 11.019 1.00 84.44 284 GLU A CA 1
ATOM 2250 C C . GLU A 1 284 ? -2.125 10.462 9.883 1.00 84.44 284 GLU A C 1
ATOM 2252 O O . GLU A 1 284 ? -1.724 9.315 10.099 1.00 84.44 284 GLU A O 1
ATOM 2257 N N . LEU A 1 285 ? -2.426 10.896 8.659 1.00 84.81 285 LEU A N 1
ATOM 2258 C CA . LEU A 1 285 ? -2.145 10.131 7.449 1.00 84.81 285 LEU A CA 1
ATOM 2259 C C . LEU A 1 285 ? -0.650 10.190 7.112 1.00 84.81 285 LEU A C 1
ATOM 2261 O O . LEU A 1 285 ? 0.018 11.204 7.321 1.00 84.81 285 LEU A O 1
ATOM 2265 N N . HIS A 1 286 ? -0.125 9.120 6.518 1.00 84.62 286 HIS A N 1
ATOM 2266 C CA . HIS A 1 286 ? 1.231 9.114 5.980 1.00 84.62 286 HIS A CA 1
ATOM 2267 C C . HIS A 1 286 ? 1.428 10.242 4.956 1.00 84.62 286 HIS A C 1
ATOM 2269 O O . HIS A 1 286 ? 0.550 10.525 4.139 1.00 84.62 286 HIS A O 1
ATOM 2275 N N . ASN A 1 287 ? 2.613 10.861 4.966 1.00 85.56 287 ASN A N 1
ATOM 2276 C CA . ASN A 1 287 ? 2.935 11.962 4.059 1.00 85.56 287 ASN A CA 1
ATOM 2277 C C . ASN A 1 287 ? 2.694 11.575 2.585 1.00 85.56 287 ASN A C 1
ATOM 2279 O O . ASN A 1 287 ? 3.160 10.527 2.133 1.00 85.56 287 ASN A O 1
ATOM 2283 N N . GLY A 1 288 ? 1.968 12.426 1.855 1.00 82.75 288 GLY A N 1
ATOM 2284 C CA . GLY A 1 288 ? 1.549 12.207 0.467 1.00 82.75 288 GLY A CA 1
ATOM 2285 C C . GLY A 1 288 ? 0.280 11.361 0.285 1.00 82.75 288 GLY A C 1
ATOM 2286 O O . GLY A 1 288 ? -0.266 11.349 -0.811 1.00 82.75 288 GLY A O 1
ATOM 2287 N N . CYS A 1 289 ? -0.231 10.691 1.327 1.00 84.62 289 CYS A N 1
ATOM 2288 C CA . CYS A 1 289 ? -1.417 9.830 1.233 1.00 84.62 289 CYS A CA 1
ATOM 2289 C C . CYS A 1 289 ? -2.677 10.610 0.836 1.00 84.62 289 CYS A C 1
ATOM 2291 O O . CYS A 1 289 ? -3.378 10.219 -0.095 1.00 84.62 289 CYS A O 1
ATOM 2293 N N . LEU A 1 290 ? -2.971 11.710 1.541 1.00 82.19 290 LEU A N 1
ATOM 2294 C CA . LEU A 1 290 ? -4.162 12.524 1.279 1.00 82.19 290 LEU A CA 1
ATOM 2295 C C . LEU A 1 290 ? -4.109 13.139 -0.123 1.00 82.19 290 LEU A C 1
ATOM 2297 O O . LEU A 1 290 ? -5.025 12.932 -0.913 1.00 82.19 290 LEU A O 1
ATOM 2301 N N . ASN A 1 291 ? -2.992 13.794 -0.454 1.00 81.12 291 ASN A N 1
ATOM 2302 C CA . ASN A 1 291 ? -2.772 14.433 -1.753 1.00 81.12 291 ASN A CA 1
ATOM 2303 C C . ASN A 1 291 ? -2.961 13.447 -2.914 1.00 81.12 291 ASN A C 1
ATOM 2305 O O . ASN A 1 291 ? -3.605 13.770 -3.910 1.00 81.12 291 ASN A O 1
ATOM 2309 N N . PHE A 1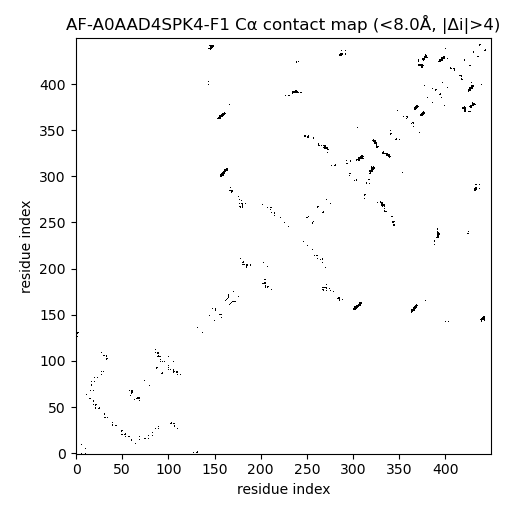 292 ? -2.432 12.229 -2.780 1.00 83.00 292 PHE A N 1
ATOM 2310 C CA . PHE A 1 292 ? -2.597 11.180 -3.780 1.00 83.00 292 PHE A CA 1
ATOM 2311 C C . PHE A 1 292 ? -4.077 10.843 -4.021 1.00 83.00 292 PHE A C 1
ATOM 2313 O O . PHE A 1 292 ? -4.528 10.783 -5.167 1.00 83.00 292 PHE A O 1
ATOM 2320 N N . PHE A 1 293 ? -4.848 10.660 -2.948 1.00 78.50 293 PHE A N 1
ATOM 2321 C CA . PHE A 1 293 ? -6.269 10.345 -3.044 1.00 78.50 293 PHE A CA 1
ATOM 2322 C C . PHE A 1 293 ? -7.114 11.507 -3.569 1.00 78.50 293 PHE A C 1
ATOM 2324 O O . PHE A 1 293 ? -8.028 11.269 -4.355 1.00 78.50 293 PHE A O 1
ATOM 2331 N N . GLU A 1 294 ? -6.802 12.747 -3.193 1.00 78.06 294 GLU A N 1
ATOM 2332 C CA . GLU A 1 294 ? -7.461 13.943 -3.729 1.00 78.06 294 GLU A CA 1
ATOM 2333 C C . GLU A 1 294 ? -7.249 14.063 -5.242 1.00 78.06 294 GLU A C 1
ATOM 2335 O O . GLU A 1 294 ? -8.208 14.250 -5.993 1.00 78.06 294 GLU A O 1
ATOM 2340 N N . LYS A 1 295 ? -6.012 13.863 -5.715 1.00 76.81 295 LYS A N 1
ATOM 2341 C CA . LYS A 1 295 ? -5.698 13.868 -7.152 1.00 76.81 295 LYS A CA 1
ATOM 2342 C C . LYS A 1 295 ? -6.431 12.767 -7.910 1.00 76.81 295 LYS A C 1
ATOM 2344 O O . LYS A 1 295 ? -6.907 12.987 -9.021 1.00 76.81 295 LYS A O 1
ATOM 2349 N N . ILE A 1 296 ? -6.545 11.587 -7.309 1.00 73.38 296 ILE A N 1
ATOM 2350 C CA . ILE A 1 296 ? -7.277 10.473 -7.907 1.00 73.38 296 ILE A CA 1
ATOM 2351 C C . ILE A 1 296 ? -8.787 10.705 -7.916 1.00 73.38 296 ILE A C 1
ATOM 2353 O O . ILE A 1 296 ? -9.436 10.353 -8.895 1.00 73.38 296 ILE A O 1
ATOM 2357 N N . ALA A 1 297 ? -9.360 11.286 -6.863 1.00 67.69 297 ALA A N 1
ATOM 2358 C CA . ALA A 1 297 ? -10.796 11.549 -6.790 1.00 67.69 297 ALA A CA 1
ATOM 2359 C C . ALA A 1 297 ? -11.281 12.492 -7.905 1.00 67.69 297 ALA A C 1
ATOM 2361 O O . ALA A 1 297 ? -12.427 12.405 -8.341 1.00 67.69 297 ALA A O 1
ATOM 2362 N N . LEU A 1 298 ? -10.399 13.371 -8.384 1.00 64.00 298 LEU A N 1
ATOM 2363 C CA . LEU A 1 298 ? -10.648 14.271 -9.511 1.00 64.00 298 LEU A CA 1
ATOM 2364 C C . LEU A 1 298 ? -10.505 13.583 -10.882 1.00 64.00 298 LEU A C 1
ATOM 2366 O O . LEU A 1 298 ? -10.843 14.177 -11.906 1.00 64.00 298 LEU A O 1
ATOM 2370 N N . SER A 1 299 ? -10.014 12.343 -10.921 1.00 59.41 299 SER A N 1
ATOM 2371 C CA . SER A 1 299 ? -9.761 11.595 -12.148 1.00 59.41 299 SER A CA 1
ATOM 2372 C C . SER A 1 299 ? -10.969 10.747 -12.557 1.00 59.41 299 SER A C 1
ATOM 2374 O O . SER A 1 299 ? -11.325 9.776 -11.892 1.00 59.41 299 SER A O 1
ATOM 2376 N N . SER A 1 300 ? -11.587 11.076 -13.695 1.00 50.84 300 SER A N 1
ATOM 2377 C CA . SER A 1 300 ? -12.783 10.389 -14.209 1.00 50.84 300 SER A CA 1
ATOM 2378 C C . SER A 1 300 ? -12.535 8.962 -14.716 1.00 50.84 300 SER A C 1
ATOM 2380 O O . SER A 1 300 ? -13.492 8.199 -14.837 1.00 50.84 300 SER A O 1
ATOM 2382 N N . ASN A 1 301 ? -11.281 8.587 -15.009 1.00 44.34 301 ASN A N 1
ATOM 2383 C CA . ASN A 1 301 ? -10.953 7.312 -15.669 1.00 44.34 301 ASN A CA 1
ATOM 2384 C C . ASN A 1 301 ? -10.310 6.289 -14.719 1.00 44.34 301 ASN A C 1
ATOM 2386 O O . ASN A 1 301 ? -9.970 5.183 -15.139 1.00 44.34 301 ASN A O 1
ATOM 2390 N N . LEU A 1 302 ? -10.152 6.628 -13.433 1.00 47.84 302 LEU A N 1
ATOM 2391 C CA . LEU A 1 302 ? -9.747 5.666 -12.416 1.00 47.84 302 LEU A CA 1
ATOM 2392 C C . LEU A 1 302 ? -10.978 5.095 -11.716 1.00 47.84 302 LEU A C 1
ATOM 2394 O O . LEU A 1 302 ? -11.654 5.776 -10.945 1.00 47.84 302 LEU A O 1
ATOM 2398 N N . ALA A 1 303 ? -11.246 3.808 -11.929 1.00 47.34 303 ALA A N 1
ATOM 2399 C CA . ALA A 1 303 ? -12.216 3.093 -11.115 1.00 47.34 303 ALA A CA 1
ATOM 2400 C C . ALA A 1 303 ? -11.574 2.803 -9.752 1.00 47.34 303 ALA A C 1
ATOM 2402 O O . ALA A 1 303 ? -11.054 1.714 -9.513 1.00 47.34 303 ALA A O 1
ATOM 2403 N N . LEU A 1 304 ? -11.587 3.788 -8.850 1.00 46.78 304 LEU A N 1
ATOM 2404 C CA . LEU A 1 304 ? -11.125 3.592 -7.483 1.00 46.78 304 LEU A CA 1
ATOM 2405 C C . LEU A 1 304 ? -12.047 2.580 -6.790 1.00 46.78 304 LEU A C 1
ATOM 2407 O O . LEU A 1 304 ? -13.142 2.904 -6.319 1.00 46.78 304 LEU A O 1
ATOM 2411 N N . CYS A 1 305 ? -11.611 1.325 -6.757 1.00 44.59 305 CYS A N 1
ATOM 2412 C CA . CYS A 1 305 ? -12.356 0.228 -6.158 1.00 44.59 305 CYS A CA 1
ATOM 2413 C C . CYS A 1 305 ? -11.948 0.051 -4.703 1.00 44.59 305 CYS A C 1
ATOM 2415 O O . CYS A 1 305 ? -11.544 -1.007 -4.251 1.00 44.59 305 CYS A O 1
ATOM 2417 N N . LYS A 1 306 ? -12.228 1.127 -3.975 1.00 50.53 306 LYS A N 1
ATOM 2418 C CA . LYS A 1 306 ? -12.361 1.209 -2.532 1.00 50.53 306 LYS A CA 1
ATOM 2419 C C . LYS A 1 306 ? -11.070 1.250 -1.713 1.00 50.53 306 LYS A C 1
ATOM 2421 O O . LYS A 1 306 ? -10.239 0.350 -1.751 1.00 50.53 306 LYS A O 1
ATOM 2426 N N . VAL A 1 307 ? -10.959 2.304 -0.904 1.00 41.44 307 VAL A N 1
ATOM 2427 C CA . VAL A 1 307 ? -10.081 2.314 0.274 1.00 41.44 307 VAL A CA 1
ATOM 2428 C C . VAL A 1 307 ? -10.826 1.563 1.374 1.00 41.44 307 VAL A C 1
ATOM 2430 O O . VAL A 1 307 ? -12.014 1.813 1.589 1.00 41.44 307 VAL A O 1
ATOM 2433 N N . LEU A 1 308 ? -10.180 0.606 2.029 1.00 37.00 308 LEU A N 1
ATOM 2434 C CA . LEU A 1 308 ? -10.819 -0.192 3.071 1.00 37.00 308 LEU A CA 1
ATOM 2435 C C . LEU A 1 308 ? -10.786 0.571 4.411 1.00 37.00 308 LEU A C 1
ATOM 2437 O O . LEU A 1 308 ? -9.910 0.322 5.230 1.00 37.00 308 LEU A O 1
ATOM 2441 N N . VAL A 1 309 ? -11.678 1.545 4.626 1.00 39.81 309 VAL A N 1
ATOM 2442 C CA . VAL A 1 309 ? -11.727 2.343 5.869 1.00 39.81 309 VAL A CA 1
ATOM 2443 C C . VAL A 1 309 ? -13.140 2.567 6.385 1.00 39.81 309 VAL A C 1
ATOM 2445 O O . VAL A 1 309 ? -14.119 2.639 5.653 1.00 39.81 309 VAL A O 1
ATOM 2448 N N . MET A 1 310 ? -13.247 2.806 7.685 1.00 38.53 310 MET A N 1
ATOM 2449 C CA . MET A 1 310 ? -14.350 3.583 8.236 1.00 38.53 310 MET A CA 1
ATOM 2450 C C . MET A 1 310 ? -14.508 4.915 7.490 1.00 38.53 310 MET A C 1
ATOM 2452 O O . MET A 1 310 ? -13.531 5.533 7.079 1.00 38.53 310 MET A O 1
ATOM 2456 N N . ARG A 1 311 ? -15.748 5.371 7.325 1.00 37.41 311 ARG A N 1
ATOM 2457 C CA . ARG A 1 311 ? -16.098 6.648 6.694 1.00 37.41 311 ARG A CA 1
ATOM 2458 C C . ARG A 1 311 ? -15.543 7.815 7.532 1.00 37.41 311 ARG A C 1
ATOM 2460 O O . ARG A 1 311 ? -16.230 8.372 8.381 1.00 37.41 311 ARG A O 1
ATOM 2467 N N . ILE A 1 312 ? -14.264 8.114 7.339 1.00 39.62 312 ILE A N 1
ATOM 2468 C CA . ILE A 1 312 ? -13.492 9.130 8.048 1.00 39.62 312 ILE A CA 1
ATOM 2469 C C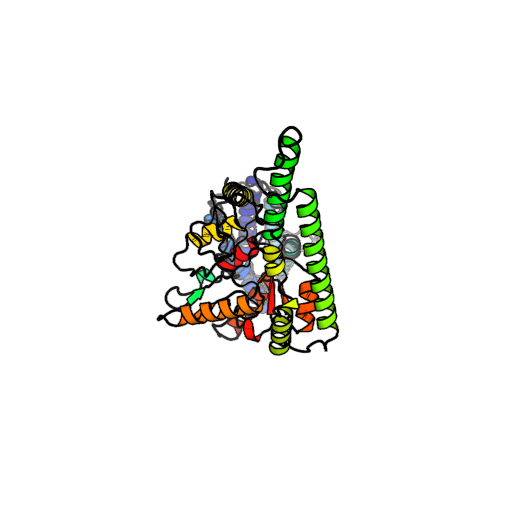 . ILE A 1 312 ? -13.548 10.410 7.210 1.00 39.62 312 ILE A C 1
ATOM 2471 O O . ILE A 1 312 ? -13.215 10.407 6.025 1.00 39.62 312 ILE A O 1
ATOM 2475 N N . GLY A 1 313 ? -14.066 11.484 7.811 1.00 37.78 313 GLY A N 1
ATOM 2476 C CA . GLY A 1 313 ? -14.336 12.746 7.122 1.00 37.78 313 GLY A CA 1
ATOM 2477 C C . GLY A 1 313 ? -13.094 13.308 6.428 1.00 37.78 313 GLY A C 1
ATOM 2478 O O . GLY A 1 313 ? -12.031 13.380 7.034 1.00 37.78 313 GLY A O 1
ATOM 2479 N N . GLY A 1 314 ? -13.256 13.708 5.166 1.00 41.19 314 GLY A N 1
ATOM 2480 C CA . GLY A 1 314 ? -12.187 14.227 4.301 1.00 41.19 314 GLY A CA 1
ATOM 2481 C C . GLY A 1 314 ? -12.076 13.504 2.954 1.00 41.19 314 GLY A C 1
ATOM 2482 O O . GLY A 1 314 ? -11.579 14.080 1.997 1.00 41.19 314 GLY A O 1
ATOM 2483 N N . LEU A 1 315 ? -12.608 12.281 2.846 1.00 51.00 315 LEU A N 1
ATOM 2484 C CA . LEU A 1 315 ? -12.568 11.456 1.628 1.00 51.00 315 LEU A CA 1
ATOM 2485 C C . LEU A 1 315 ? -13.969 11.178 1.054 1.00 51.00 315 LEU A C 1
ATOM 2487 O O . LEU A 1 315 ? -14.219 10.105 0.511 1.00 51.00 315 LEU A O 1
ATOM 2491 N N . ASP A 1 316 ? -14.894 12.140 1.155 1.00 52.47 316 ASP A N 1
ATOM 2492 C CA . ASP A 1 316 ? -16.299 11.977 0.727 1.00 52.47 316 ASP A CA 1
ATOM 2493 C C . ASP A 1 316 ? -16.457 11.636 -0.770 1.00 52.47 316 ASP A C 1
ATOM 2495 O O . ASP A 1 316 ? -17.512 11.162 -1.194 1.00 52.47 316 ASP A O 1
ATOM 2499 N N . MET A 1 317 ? -15.407 11.852 -1.570 1.00 51.75 317 MET A N 1
ATOM 2500 C CA . MET A 1 317 ? -15.367 11.557 -3.005 1.00 51.75 317 MET A CA 1
ATOM 2501 C C . MET A 1 317 ? -14.872 10.138 -3.337 1.00 51.75 317 MET A C 1
ATOM 2503 O O . MET A 1 317 ? -14.999 9.707 -4.482 1.00 51.75 317 MET A O 1
ATOM 2507 N N . LEU A 1 318 ? -14.325 9.391 -2.370 1.00 62.09 318 LEU A N 1
ATOM 2508 C CA . LEU A 1 318 ? -13.876 8.015 -2.586 1.00 62.09 318 LEU A CA 1
ATOM 2509 C C . LEU A 1 318 ? -14.972 7.022 -2.200 1.00 62.09 318 LEU A C 1
ATOM 2511 O O . LEU A 1 318 ? -15.678 7.183 -1.205 1.00 62.09 318 LEU A O 1
ATOM 2515 N N . LYS A 1 319 ? -15.074 5.919 -2.948 1.00 63.50 319 LYS A N 1
ATOM 2516 C CA . LYS A 1 319 ? -15.789 4.747 -2.438 1.00 63.50 319 LYS A CA 1
ATOM 2517 C C . LYS A 1 319 ? -14.937 4.170 -1.314 1.00 63.50 319 LYS A C 1
ATOM 2519 O O . LYS A 1 319 ? -13.762 3.899 -1.525 1.00 63.50 319 LYS A O 1
ATOM 2524 N N . VAL A 1 320 ? -15.510 3.993 -0.134 1.00 69.19 320 VAL A N 1
ATOM 2525 C CA . VAL A 1 320 ? -14.811 3.420 1.016 1.00 69.19 320 VAL A CA 1
ATOM 2526 C C . VAL A 1 320 ? -15.604 2.205 1.489 1.00 69.19 320 VAL A C 1
ATOM 2528 O O . VAL A 1 320 ? -16.831 2.277 1.577 1.00 69.19 320 VAL A O 1
ATOM 2531 N N . ASP A 1 321 ? -14.929 1.078 1.714 1.00 73.94 321 ASP A N 1
ATOM 2532 C CA . ASP A 1 321 ? -15.544 -0.126 2.284 1.00 73.94 321 ASP A CA 1
ATOM 2533 C C . ASP A 1 321 ? -15.075 -0.325 3.715 1.00 73.94 321 ASP A C 1
ATOM 2535 O O . ASP A 1 321 ? -13.880 -0.274 3.983 1.00 73.94 321 ASP A O 1
ATOM 2539 N N . GLY A 1 322 ? -15.996 -0.579 4.632 1.00 76.00 322 GLY A N 1
ATOM 2540 C CA . GLY A 1 322 ? -15.645 -0.743 6.030 1.00 76.00 322 GLY A CA 1
ATOM 2541 C C . GLY A 1 322 ? -16.774 -1.360 6.830 1.00 76.00 322 GLY A C 1
ATOM 2542 O O . GLY A 1 322 ? -17.844 -1.668 6.300 1.00 76.00 322 GLY A O 1
ATOM 2543 N N . ASN A 1 323 ? -16.506 -1.544 8.118 1.00 82.19 323 ASN A N 1
ATOM 2544 C CA . ASN A 1 323 ? -17.504 -2.022 9.061 1.00 82.19 323 ASN A CA 1
ATOM 2545 C C . ASN A 1 323 ? -18.639 -0.999 9.208 1.00 82.19 323 ASN A C 1
ATOM 2547 O O . ASN A 1 323 ? -18.405 0.211 9.187 1.00 82.19 323 ASN A O 1
ATOM 2551 N N . GLU A 1 324 ? -19.858 -1.497 9.391 1.00 83.69 324 GLU A N 1
ATOM 2552 C CA . GLU A 1 324 ? -21.037 -0.686 9.685 1.00 83.69 324 GLU A CA 1
ATOM 2553 C C . GLU A 1 324 ? -21.496 -0.967 11.113 1.00 83.69 324 GLU A C 1
ATOM 2555 O O . GLU A 1 324 ? -21.551 -2.116 11.555 1.00 83.69 324 GLU A O 1
ATOM 2560 N N . PHE A 1 325 ? -21.796 0.106 11.838 1.00 86.12 325 PHE A N 1
ATOM 2561 C CA . PHE A 1 325 ? -22.067 0.087 13.269 1.00 86.12 325 PHE A CA 1
ATOM 2562 C C . PHE A 1 325 ? -23.502 0.530 13.556 1.00 86.12 325 PHE A C 1
ATOM 2564 O O . PHE A 1 325 ? -24.028 1.432 12.900 1.00 86.12 325 PHE A O 1
ATOM 2571 N N . SER A 1 326 ? -24.112 -0.078 14.570 1.00 89.62 326 SER A N 1
ATOM 2572 C CA . SER A 1 326 ? -25.427 0.293 15.092 1.00 89.62 326 SER A CA 1
ATOM 2573 C C . SER A 1 326 ? -25.284 1.337 16.202 1.00 89.62 326 SER A C 1
ATOM 2575 O O . SER A 1 326 ? -24.535 1.134 17.165 1.00 89.62 326 SER A O 1
ATOM 2577 N N . TYR A 1 327 ? -26.021 2.443 16.089 1.00 87.50 327 TYR A N 1
ATOM 2578 C CA . TYR A 1 327 ? -25.986 3.556 17.041 1.00 87.50 327 TYR A CA 1
ATOM 2579 C C . TYR A 1 327 ? -27.353 3.771 17.698 1.00 87.50 327 TYR A C 1
ATOM 2581 O O . TYR A 1 327 ? -28.382 3.723 17.026 1.00 87.50 327 TYR A O 1
ATOM 2589 N N . ALA A 1 328 ? -27.347 4.075 18.994 1.00 91.06 328 ALA A N 1
ATOM 2590 C CA . ALA A 1 328 ? -28.503 4.552 19.748 1.00 91.06 328 ALA A CA 1
ATOM 2591 C C . ALA A 1 328 ? -28.131 5.890 20.391 1.00 91.06 328 ALA A C 1
ATOM 2593 O O . ALA A 1 328 ? -27.098 5.971 21.048 1.00 91.06 328 ALA A O 1
ATOM 2594 N N . ASP A 1 329 ? -28.926 6.936 20.154 1.00 90.44 329 ASP A N 1
ATOM 2595 C CA . ASP A 1 329 ? -28.624 8.309 20.596 1.00 90.44 329 ASP A CA 1
ATOM 2596 C C . ASP A 1 329 ? -27.193 8.755 20.231 1.00 90.44 329 ASP A C 1
ATOM 2598 O O . ASP A 1 329 ? -26.472 9.333 21.035 1.00 90.44 329 ASP A O 1
ATOM 2602 N N . GLU A 1 330 ? -26.768 8.430 19.003 1.00 88.00 330 GLU A N 1
ATOM 2603 C CA . GLU A 1 330 ? -25.413 8.677 18.477 1.00 88.00 330 GLU A CA 1
ATOM 2604 C C . GLU A 1 330 ? -24.272 7.952 19.216 1.00 88.00 330 GLU A C 1
ATOM 2606 O O . GLU A 1 330 ? -23.101 8.195 18.931 1.00 88.00 330 GLU A O 1
ATOM 2611 N N . ILE A 1 331 ? -24.583 7.004 20.099 1.00 87.94 331 ILE A N 1
ATOM 2612 C CA . ILE A 1 331 ? -23.614 6.180 20.825 1.00 87.94 331 ILE A CA 1
ATOM 2613 C C . ILE A 1 331 ? -23.569 4.780 20.217 1.00 87.94 331 ILE A C 1
ATOM 2615 O O . ILE A 1 331 ? -24.604 4.161 19.956 1.00 87.94 331 ILE A O 1
ATOM 2619 N N . PHE A 1 332 ? -22.363 4.259 19.990 1.00 88.44 332 PHE A N 1
ATOM 2620 C CA . PHE A 1 332 ? -22.179 2.910 19.473 1.00 88.44 332 PHE A CA 1
ATOM 2621 C C . PHE A 1 332 ? -22.695 1.870 20.477 1.00 88.44 332 PHE A C 1
ATOM 2623 O O . PHE A 1 332 ? -22.234 1.778 21.618 1.00 88.44 332 PHE A O 1
ATOM 2630 N N . THR A 1 333 ? -23.650 1.056 20.028 1.00 87.38 333 THR A N 1
ATOM 2631 C CA . THR A 1 333 ? -24.368 0.083 20.869 1.00 87.38 333 THR A CA 1
ATOM 2632 C C . THR A 1 333 ? -23.541 -1.157 21.220 1.00 87.38 333 THR A C 1
ATOM 2634 O O . THR A 1 333 ? -23.901 -1.896 22.142 1.00 87.38 333 THR A O 1
ATOM 2637 N N . GLY A 1 334 ? -22.436 -1.382 20.503 1.00 84.44 334 GLY A N 1
ATOM 2638 C CA . GLY A 1 334 ? -21.674 -2.631 20.504 1.00 84.44 334 GLY A CA 1
ATOM 2639 C C . GLY A 1 334 ? -22.049 -3.572 19.353 1.00 84.44 334 GLY A C 1
ATOM 2640 O O . GLY A 1 334 ? -21.311 -4.513 19.082 1.00 84.44 334 GLY A O 1
ATOM 2641 N N . GLU A 1 335 ? -23.152 -3.320 18.642 1.00 87.69 335 GLU A N 1
ATOM 2642 C CA . GLU A 1 335 ? -23.596 -4.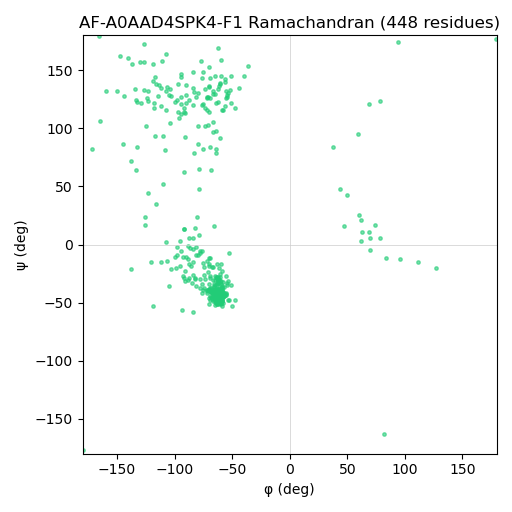154 17.522 1.00 87.69 335 GLU A CA 1
ATOM 2643 C C . GLU A 1 335 ? -23.002 -3.683 16.187 1.00 87.69 335 GLU A C 1
ATOM 2645 O O . GLU A 1 335 ? -23.229 -2.558 15.735 1.00 87.69 335 GLU A O 1
ATOM 2650 N N . VAL A 1 336 ? -22.277 -4.578 15.517 1.00 84.81 336 VAL A N 1
ATOM 2651 C CA . VAL A 1 336 ? -21.736 -4.357 14.171 1.00 84.81 336 VAL A CA 1
ATOM 2652 C C . VAL A 1 336 ? -22.691 -4.970 13.148 1.00 84.81 336 VAL A C 1
ATOM 2654 O O . VAL A 1 336 ? -22.781 -6.191 13.039 1.00 84.81 336 VAL A O 1
ATOM 2657 N N . THR A 1 337 ? -23.405 -4.132 12.395 1.00 83.81 337 THR A N 1
ATOM 2658 C CA . THR A 1 337 ? -24.423 -4.560 11.418 1.00 83.81 337 THR A CA 1
ATOM 2659 C C . THR A 1 337 ? -23.812 -5.153 10.154 1.00 83.81 337 THR A C 1
ATOM 2661 O O . THR A 1 337 ? -24.435 -5.981 9.491 1.00 83.81 337 THR A O 1
ATOM 2664 N N . ARG A 1 338 ? -22.579 -4.754 9.824 1.00 83.62 338 ARG A N 1
ATOM 2665 C CA . ARG A 1 338 ? -21.796 -5.334 8.731 1.00 83.62 338 ARG A CA 1
ATOM 2666 C C . ARG A 1 338 ? -20.324 -5.377 9.099 1.00 83.62 338 ARG A C 1
ATOM 2668 O O . ARG A 1 338 ? -19.728 -4.362 9.445 1.00 83.62 338 ARG A O 1
ATOM 2675 N N . GLN A 1 339 ? -19.729 -6.552 8.955 1.00 77.56 339 GLN A N 1
ATOM 2676 C CA . GLN A 1 339 ? -18.303 -6.780 9.151 1.00 77.56 339 GLN A CA 1
ATOM 2677 C C . GLN A 1 339 ? -17.629 -6.920 7.783 1.00 77.56 339 GLN A C 1
ATOM 2679 O O . GLN A 1 339 ? -17.803 -7.929 7.102 1.00 77.56 339 GLN A O 1
ATOM 2684 N N . ALA A 1 340 ? -16.906 -5.892 7.342 1.00 72.56 340 ALA A N 1
ATOM 2685 C CA . ALA A 1 340 ? -16.280 -5.880 6.023 1.00 72.56 340 ALA A CA 1
ATOM 2686 C C . ALA A 1 340 ? -14.924 -6.595 6.058 1.00 72.56 340 ALA A C 1
ATOM 2688 O O . ALA A 1 340 ? -14.024 -6.186 6.787 1.00 72.56 340 ALA A O 1
ATOM 2689 N N . HIS A 1 341 ? -14.788 -7.652 5.253 1.00 75.25 341 HIS A N 1
ATOM 2690 C CA . HIS A 1 341 ? -13.520 -8.295 4.875 1.00 75.25 341 HIS A CA 1
ATOM 2691 C C . HIS A 1 341 ? -12.518 -8.497 6.029 1.00 75.25 341 HIS A C 1
ATOM 2693 O O . HIS A 1 341 ? -11.339 -8.164 5.915 1.00 75.25 341 HIS A O 1
ATOM 2699 N N . GLN A 1 342 ? -12.995 -9.030 7.161 1.00 72.75 342 GLN A N 1
ATOM 2700 C CA . GLN A 1 342 ? -12.209 -9.128 8.402 1.00 72.75 342 GLN A CA 1
ATOM 2701 C C . GLN A 1 342 ? -11.030 -10.101 8.336 1.00 72.75 342 GLN A C 1
ATOM 2703 O O . GLN A 1 342 ? -10.125 -10.026 9.165 1.00 72.75 342 GLN A O 1
ATOM 2708 N N . SER A 1 343 ? -11.043 -11.025 7.379 1.00 77.44 343 SER A N 1
ATOM 2709 C CA . SER A 1 343 ? -9.987 -12.011 7.194 1.00 77.44 343 SER A CA 1
ATOM 2710 C C . SER A 1 343 ? -9.207 -11.746 5.911 1.00 77.44 343 SER A C 1
ATOM 2712 O O . SER A 1 343 ? -9.698 -11.107 4.979 1.00 77.44 343 SER A O 1
ATOM 2714 N N . VAL A 1 344 ? -7.977 -12.261 5.848 1.00 78.25 344 VAL A N 1
ATOM 2715 C CA . VAL A 1 344 ? -7.143 -12.136 4.644 1.00 78.25 344 VAL A CA 1
ATOM 2716 C C . VAL A 1 344 ? -7.823 -12.805 3.449 1.00 78.25 344 VAL A C 1
ATOM 2718 O O . VAL A 1 344 ? -7.823 -12.229 2.365 1.00 78.25 344 VAL A O 1
ATOM 2721 N N . ILE A 1 345 ? -8.469 -13.959 3.653 1.00 82.06 345 ILE A N 1
ATOM 2722 C CA . ILE A 1 345 ? -9.247 -14.633 2.605 1.00 82.06 345 ILE A CA 1
ATOM 2723 C C . ILE A 1 345 ? -10.431 -13.779 2.156 1.00 82.06 345 ILE A C 1
ATOM 2725 O O . ILE A 1 345 ? -10.583 -13.554 0.963 1.00 82.06 345 ILE A O 1
ATOM 2729 N N . ALA A 1 346 ? -11.195 -13.195 3.082 1.00 81.50 346 ALA A N 1
ATOM 2730 C CA . ALA A 1 346 ? -12.326 -12.345 2.716 1.00 81.50 346 ALA A CA 1
ATOM 2731 C C . ALA A 1 346 ? -11.897 -11.080 1.946 1.00 81.50 346 ALA A C 1
ATOM 2733 O O . ALA A 1 346 ? -12.683 -10.553 1.159 1.00 81.50 346 ALA A O 1
ATOM 2734 N N . LYS A 1 347 ? -10.667 -10.577 2.161 1.00 79.88 347 LYS A N 1
ATOM 2735 C CA . LYS A 1 347 ? -10.077 -9.498 1.345 1.00 79.88 347 LYS A CA 1
ATOM 2736 C C . LYS A 1 347 ? -9.699 -9.989 -0.059 1.00 79.88 347 LYS A C 1
ATOM 2738 O O . LYS A 1 347 ? -9.924 -9.256 -1.018 1.00 79.88 347 LYS A O 1
ATOM 2743 N N . VAL A 1 348 ? -9.149 -11.200 -0.183 1.00 78.44 348 VAL A N 1
ATOM 2744 C CA . VAL A 1 348 ? -8.809 -11.824 -1.479 1.00 78.44 348 VAL A CA 1
ATOM 2745 C C . VAL A 1 348 ? -10.069 -12.103 -2.299 1.00 78.44 348 VAL A C 1
ATOM 2747 O O . VAL A 1 348 ? -10.145 -11.666 -3.441 1.00 78.44 348 VAL A O 1
ATOM 2750 N N . GLU A 1 349 ? -11.081 -12.736 -1.708 1.00 81.88 349 GLU A N 1
ATOM 2751 C CA . GLU A 1 349 ? -12.363 -13.024 -2.368 1.00 81.88 349 GLU A CA 1
ATOM 2752 C C . GLU A 1 349 ? -13.039 -11.735 -2.840 1.00 81.88 349 GLU A C 1
ATOM 2754 O O . GLU A 1 349 ? -13.462 -11.619 -3.985 1.00 81.88 349 GLU A O 1
ATOM 2759 N N . TYR A 1 350 ? -13.067 -10.712 -1.984 1.00 79.69 350 TYR A N 1
ATOM 2760 C CA . TYR A 1 350 ? -13.619 -9.414 -2.351 1.00 79.69 350 TYR A CA 1
ATOM 2761 C C . TYR A 1 350 ? -12.884 -8.753 -3.511 1.00 79.69 350 TYR A C 1
ATOM 2763 O O . TYR A 1 350 ? -13.501 -8.155 -4.394 1.00 79.69 350 TYR A O 1
ATOM 2771 N N . PHE A 1 351 ? -11.558 -8.837 -3.496 1.00 77.38 351 PHE A N 1
ATOM 2772 C CA . PHE A 1 351 ? -10.733 -8.345 -4.580 1.00 77.38 351 PHE A CA 1
ATOM 2773 C C . PHE A 1 351 ? -11.070 -9.062 -5.897 1.00 77.38 351 PHE A C 1
ATOM 2775 O O . PHE A 1 351 ? -11.315 -8.395 -6.903 1.00 77.38 351 PHE A O 1
ATOM 2782 N N . GLU A 1 352 ? -11.156 -10.392 -5.881 1.00 78.44 352 GLU A N 1
ATOM 2783 C CA . GLU A 1 352 ? -11.503 -11.212 -7.047 1.00 78.44 352 GLU A CA 1
ATOM 2784 C C . GLU A 1 352 ? -12.915 -10.903 -7.564 1.00 78.44 352 GLU A C 1
ATOM 2786 O O . GLU A 1 352 ? -13.092 -10.640 -8.756 1.00 78.44 352 GLU A O 1
ATOM 2791 N N . ASP A 1 353 ? -13.902 -10.810 -6.672 1.00 81.00 353 ASP A N 1
ATOM 2792 C CA . ASP A 1 353 ? -15.277 -10.425 -6.999 1.00 81.00 353 ASP A CA 1
ATOM 2793 C C . ASP A 1 353 ? -15.342 -9.043 -7.657 1.00 81.00 353 ASP A C 1
ATOM 2795 O O . ASP A 1 353 ? -16.096 -8.822 -8.611 1.00 81.00 353 ASP A O 1
ATOM 2799 N N . MET A 1 354 ? -14.556 -8.082 -7.162 1.00 75.25 354 MET A N 1
ATOM 2800 C CA . MET A 1 354 ? -14.496 -6.743 -7.744 1.00 75.25 354 MET A CA 1
ATOM 2801 C C . MET A 1 354 ? -13.817 -6.729 -9.103 1.00 75.25 354 MET A C 1
ATOM 2803 O O . MET A 1 354 ? -14.302 -6.028 -9.993 1.00 75.25 354 MET A O 1
ATOM 2807 N N . VAL A 1 355 ? -12.751 -7.501 -9.292 1.00 73.62 355 VAL A N 1
ATOM 2808 C CA . VAL A 1 355 ? -12.110 -7.674 -10.599 1.00 73.62 355 VAL A CA 1
ATOM 2809 C C . VAL A 1 355 ? -13.113 -8.253 -11.605 1.00 73.62 355 VAL A C 1
ATOM 2811 O O . VAL A 1 355 ? -13.318 -7.666 -12.665 1.00 73.62 355 VAL A O 1
ATOM 2814 N N . VAL A 1 356 ? -13.822 -9.328 -11.245 1.00 74.94 356 VAL A N 1
ATOM 2815 C CA . VAL A 1 356 ? -14.828 -9.987 -12.101 1.00 74.94 356 VAL A CA 1
ATOM 2816 C C . VAL A 1 356 ? -15.996 -9.054 -12.419 1.00 74.94 356 VAL A C 1
ATOM 2818 O O . VAL A 1 356 ? -16.372 -8.889 -13.580 1.00 74.94 356 VAL A O 1
ATOM 2821 N N . LYS A 1 357 ? -16.561 -8.386 -11.409 1.00 73.75 357 LYS A N 1
ATOM 2822 C CA . LYS A 1 357 ? -17.696 -7.471 -11.590 1.00 73.75 357 LYS A CA 1
ATOM 2823 C C . LYS A 1 357 ? -17.373 -6.329 -12.549 1.00 73.75 357 LYS A C 1
ATOM 2825 O O . LYS A 1 357 ? -18.226 -5.945 -13.343 1.00 73.75 357 LYS A O 1
ATOM 2830 N N . ASN A 1 358 ? -16.161 -5.783 -12.468 1.00 66.81 358 ASN A N 1
ATOM 2831 C CA . ASN A 1 358 ? -15.741 -4.691 -13.340 1.00 66.81 358 ASN A CA 1
ATOM 2832 C C . ASN A 1 358 ? -15.267 -5.176 -14.719 1.00 66.81 358 ASN A C 1
ATOM 2834 O O . ASN A 1 358 ? -15.115 -4.340 -15.597 1.00 66.81 358 ASN A O 1
ATOM 2838 N N . ALA A 1 359 ? -15.106 -6.485 -14.937 1.00 61.72 359 ALA A N 1
ATOM 2839 C CA . ALA A 1 359 ? -14.745 -7.068 -16.231 1.00 61.72 359 ALA A CA 1
ATOM 2840 C C . ALA A 1 359 ? -15.953 -7.404 -17.140 1.00 61.72 359 ALA A C 1
ATOM 2842 O O . ALA A 1 359 ? -15.759 -7.720 -18.311 1.00 61.72 359 ALA A O 1
ATOM 2843 N N . HIS A 1 360 ? -17.192 -7.396 -16.620 1.00 48.44 360 HIS A N 1
ATOM 2844 C CA . HIS A 1 360 ? -18.377 -7.917 -17.331 1.00 48.44 360 HIS A CA 1
ATOM 2845 C C . HIS A 1 360 ? -19.218 -6.890 -18.109 1.00 48.44 360 HIS A C 1
ATOM 2847 O O . HIS A 1 360 ? -19.973 -7.273 -19.005 1.00 48.44 360 HIS A O 1
ATOM 2853 N N . GLU A 1 361 ? -19.099 -5.598 -17.820 1.00 46.22 361 GLU A N 1
ATOM 2854 C CA . GLU A 1 361 ? -19.508 -4.563 -18.781 1.00 46.22 361 GLU A CA 1
ATOM 2855 C C . GLU A 1 361 ? -18.398 -4.475 -19.841 1.00 46.22 361 GLU A C 1
ATOM 2857 O O . GLU A 1 361 ? -17.308 -4.946 -19.562 1.00 46.22 361 GLU A O 1
ATOM 2862 N N . HIS A 1 362 ? -18.625 -3.975 -21.061 1.00 39.81 362 HIS A N 1
ATOM 2863 C CA . HIS A 1 362 ? -17.589 -3.902 -22.114 1.00 39.81 362 HIS A CA 1
ATOM 2864 C C . HIS A 1 362 ? -16.450 -2.972 -21.687 1.00 39.81 362 HIS A C 1
ATOM 2866 O O . HIS A 1 362 ? -16.431 -1.792 -22.024 1.00 39.81 362 HIS A O 1
ATOM 2872 N N . VAL A 1 363 ? -15.584 -3.496 -20.832 1.00 38.72 363 VAL A N 1
ATOM 2873 C CA . VAL A 1 363 ? -14.754 -2.727 -19.941 1.00 38.72 363 VAL A CA 1
ATOM 2874 C C . VAL A 1 363 ? -13.352 -3.299 -20.008 1.00 38.72 363 VAL A C 1
ATOM 2876 O O . VAL A 1 363 ? -13.157 -4.513 -19.923 1.00 38.72 363 VAL A O 1
ATOM 2879 N N . PRO A 1 364 ? -12.386 -2.399 -20.123 1.00 38.00 364 PRO A N 1
ATOM 2880 C CA . PRO A 1 364 ? -10.981 -2.676 -20.007 1.00 38.00 364 PRO A CA 1
ATOM 2881 C C . PRO A 1 364 ? -10.439 -3.717 -19.014 1.00 38.00 364 PRO A C 1
ATOM 2883 O O . PRO A 1 364 ? -10.976 -3.877 -17.919 1.00 38.00 364 PRO A O 1
ATOM 2886 N N . ILE A 1 365 ? -9.266 -4.297 -19.324 1.00 35.50 365 ILE A N 1
ATOM 2887 C CA . ILE A 1 365 ? -8.530 -5.220 -18.433 1.00 35.50 365 ILE A CA 1
ATOM 2888 C C . ILE A 1 365 ? -8.222 -4.523 -17.091 1.00 35.50 365 ILE A C 1
ATOM 2890 O O . ILE A 1 365 ? -7.465 -3.545 -17.075 1.00 35.50 365 ILE A O 1
ATOM 2894 N N . PRO A 1 366 ? -8.770 -5.006 -15.960 1.00 33.66 366 PRO A N 1
ATOM 2895 C CA . PRO A 1 366 ? -8.556 -4.389 -14.659 1.00 33.66 366 PRO A CA 1
ATOM 2896 C C . PRO A 1 366 ? -7.126 -4.640 -14.174 1.00 33.66 366 PRO A C 1
ATOM 2898 O O . PRO A 1 366 ? -6.760 -5.779 -13.902 1.00 33.66 366 PRO A O 1
ATOM 2901 N N . ARG A 1 367 ? -6.327 -3.573 -14.036 1.00 39.06 367 ARG A N 1
ATOM 2902 C CA . ARG A 1 367 ? -5.010 -3.643 -13.377 1.00 39.06 367 ARG A CA 1
ATOM 2903 C C . ARG A 1 367 ? -5.138 -3.374 -11.890 1.00 39.06 367 ARG A C 1
ATOM 2905 O O . ARG A 1 367 ? -5.856 -2.456 -11.507 1.00 39.06 367 ARG A O 1
ATOM 2912 N N . SER A 1 368 ? -4.440 -4.140 -11.062 1.00 37.94 368 SER A N 1
ATOM 2913 C CA . SER A 1 368 ? -4.783 -4.247 -9.643 1.00 37.94 368 SER A CA 1
ATOM 2914 C C . SER A 1 368 ? -3.562 -4.291 -8.694 1.00 37.94 368 SER A C 1
ATOM 2916 O O . SER A 1 368 ? -2.457 -4.616 -9.133 1.00 37.94 368 SER A O 1
ATOM 2918 N N . VAL A 1 369 ? -3.746 -3.996 -7.387 1.00 39.22 369 VAL A N 1
ATOM 2919 C CA . VAL A 1 369 ? -2.675 -3.944 -6.350 1.00 39.22 369 VAL A CA 1
ATOM 2920 C C . VAL A 1 369 ? -2.961 -4.856 -5.137 1.00 39.22 369 VAL A C 1
ATOM 2922 O O . VAL A 1 369 ? -3.760 -4.514 -4.275 1.00 39.22 369 VAL A O 1
ATOM 2925 N N . PHE A 1 370 ? -2.305 -6.022 -5.083 1.00 49.03 370 PHE A N 1
ATOM 2926 C CA . PHE A 1 370 ? -2.313 -7.086 -4.057 1.00 49.03 370 PHE A CA 1
ATOM 2927 C C . PHE A 1 370 ? -1.380 -8.232 -4.526 1.00 49.03 370 PHE A C 1
ATOM 2929 O O . PHE A 1 370 ? -0.855 -8.178 -5.637 1.00 49.03 370 PHE A O 1
ATOM 2936 N N . VAL A 1 371 ? -1.166 -9.295 -3.737 1.00 46.97 371 VAL A N 1
ATOM 2937 C CA . VAL A 1 371 ? -0.352 -10.463 -4.174 1.00 46.97 371 VAL A CA 1
ATOM 2938 C C . VAL A 1 371 ? -0.954 -11.168 -5.402 1.00 46.97 371 VAL A C 1
ATOM 2940 O O . VAL A 1 371 ? -0.230 -11.721 -6.224 1.00 46.97 371 VAL A O 1
ATOM 2943 N N . THR A 1 372 ? -2.277 -11.121 -5.544 1.00 54.03 372 THR A N 1
ATOM 2944 C CA . THR A 1 372 ? -3.053 -11.657 -6.677 1.00 54.03 372 THR A CA 1
ATOM 2945 C C . THR A 1 372 ? -3.205 -10.669 -7.826 1.00 54.03 372 THR A C 1
ATOM 2947 O O . THR A 1 372 ? -3.916 -10.940 -8.789 1.00 54.03 372 THR A O 1
ATOM 2950 N N . ALA A 1 373 ? -2.556 -9.520 -7.732 1.00 65.69 373 ALA A N 1
ATOM 2951 C CA . ALA A 1 373 ? -2.829 -8.392 -8.586 1.00 65.69 373 ALA A CA 1
ATOM 2952 C C . ALA A 1 373 ? -1.713 -8.174 -9.600 1.00 65.69 373 ALA A C 1
ATOM 2954 O O . ALA A 1 373 ? -0.608 -8.690 -9.435 1.00 65.69 373 ALA A O 1
ATOM 2955 N N . ASP A 1 374 ? -1.975 -7.390 -10.642 1.00 71.62 374 ASP A N 1
ATOM 2956 C CA . ASP A 1 374 ? -0.991 -7.132 -11.698 1.00 71.62 374 ASP A CA 1
ATOM 2957 C C . ASP A 1 374 ? 0.257 -6.428 -11.163 1.00 71.62 374 ASP A C 1
ATOM 2959 O O . ASP A 1 374 ? 1.351 -6.624 -11.696 1.00 71.62 374 ASP A O 1
ATOM 2963 N N . ILE A 1 375 ? 0.099 -5.626 -10.102 1.00 78.81 375 ILE A N 1
ATOM 2964 C CA . ILE A 1 375 ? 1.164 -4.838 -9.483 1.00 78.81 375 ILE A CA 1
ATOM 2965 C C . ILE A 1 375 ? 0.958 -4.776 -7.966 1.00 78.81 375 ILE A C 1
ATOM 2967 O O . ILE A 1 375 ? 0.384 -3.829 -7.443 1.00 78.81 375 ILE A O 1
ATOM 2971 N N . GLY A 1 376 ? 1.455 -5.757 -7.213 1.00 81.94 376 GLY A N 1
ATOM 2972 C CA . GLY A 1 376 ? 1.437 -5.684 -5.748 1.00 81.94 376 GLY A CA 1
ATOM 2973 C C . GLY A 1 376 ? 2.450 -4.667 -5.208 1.00 81.94 376 GLY A C 1
ATOM 2974 O O . GLY A 1 376 ? 3.635 -4.773 -5.516 1.00 81.94 376 GLY A O 1
ATOM 2975 N N . ILE A 1 377 ? 2.011 -3.708 -4.383 1.00 83.81 377 ILE A N 1
ATOM 2976 C CA . ILE A 1 377 ? 2.870 -2.691 -3.752 1.00 83.81 377 ILE A CA 1
ATOM 2977 C C . ILE A 1 377 ? 2.845 -2.858 -2.231 1.00 83.81 377 ILE A C 1
ATOM 2979 O O . ILE A 1 377 ? 1.795 -3.072 -1.635 1.00 83.81 377 ILE A O 1
ATOM 2983 N N . VAL A 1 378 ? 4.011 -2.736 -1.602 1.00 84.69 378 VAL A N 1
ATOM 2984 C CA . VAL A 1 378 ? 4.204 -2.766 -0.151 1.00 84.69 378 VAL A CA 1
ATOM 2985 C C . VAL A 1 378 ? 4.888 -1.473 0.280 1.00 84.69 378 VAL A C 1
ATOM 2987 O O . VAL A 1 378 ? 5.983 -1.156 -0.189 1.00 84.69 378 VAL A O 1
ATOM 2990 N N . ILE A 1 379 ? 4.258 -0.735 1.195 1.00 83.38 379 ILE A N 1
ATOM 2991 C CA . ILE A 1 379 ? 4.848 0.471 1.780 1.00 83.38 379 ILE A CA 1
ATOM 2992 C C . ILE A 1 379 ? 5.788 0.083 2.925 1.00 83.38 379 ILE A C 1
ATOM 2994 O O . ILE A 1 379 ? 5.445 -0.689 3.821 1.00 83.38 379 ILE A O 1
ATOM 2998 N N . GLY A 1 380 ? 6.998 0.638 2.899 1.00 74.06 380 GLY A N 1
ATOM 2999 C CA . GLY A 1 380 ? 8.004 0.461 3.935 1.00 74.06 380 GLY A CA 1
ATOM 3000 C C . GLY A 1 380 ? 8.809 -0.836 3.815 1.00 74.06 380 GLY A C 1
ATOM 3001 O O . GLY A 1 380 ? 8.913 -1.475 2.770 1.00 74.06 380 GLY A O 1
ATOM 3002 N N . SER A 1 381 ? 9.471 -1.207 4.911 1.00 68.56 381 SER A N 1
ATOM 3003 C CA . SER A 1 381 ? 10.412 -2.335 4.963 1.00 68.56 381 SER A CA 1
ATOM 3004 C C . SER A 1 381 ? 10.156 -3.210 6.187 1.00 68.56 381 SER A C 1
ATOM 3006 O O . SER A 1 381 ? 10.993 -3.330 7.087 1.00 68.56 381 SER A O 1
ATOM 3008 N N . ASN A 1 382 ? 8.978 -3.834 6.242 1.00 77.62 382 ASN A N 1
ATOM 3009 C CA . ASN A 1 382 ? 8.655 -4.769 7.313 1.00 77.62 382 ASN A CA 1
ATOM 3010 C C . ASN A 1 382 ? 9.467 -6.070 7.152 1.00 77.62 382 ASN A C 1
ATOM 3012 O O . ASN A 1 382 ? 9.153 -6.939 6.337 1.00 77.62 382 ASN A O 1
ATOM 3016 N N . LYS A 1 383 ? 10.519 -6.226 7.967 1.00 84.50 383 LYS A N 1
ATOM 3017 C CA . LYS A 1 383 ? 11.411 -7.401 7.945 1.00 84.50 383 LYS A CA 1
ATOM 3018 C C . LYS A 1 383 ? 10.671 -8.720 8.181 1.00 84.50 383 LYS A C 1
ATOM 3020 O O . LYS A 1 383 ? 11.088 -9.747 7.649 1.00 84.50 383 LYS A O 1
ATOM 3025 N N . SER A 1 384 ? 9.603 -8.711 8.981 1.00 85.00 384 SER A N 1
ATOM 3026 C CA . SER A 1 384 ? 8.789 -9.904 9.234 1.00 85.00 384 SER A CA 1
ATOM 3027 C C . SER A 1 384 ? 8.018 -10.313 7.986 1.00 85.00 384 SER A C 1
ATOM 3029 O O . SER A 1 384 ? 8.093 -11.480 7.608 1.00 85.00 384 SER A O 1
ATOM 3031 N N . LEU A 1 385 ? 7.359 -9.357 7.326 1.00 84.31 385 LEU A N 1
ATOM 3032 C CA . LEU A 1 385 ? 6.645 -9.584 6.070 1.00 84.31 385 LEU A CA 1
ATOM 3033 C C . LEU A 1 385 ? 7.596 -10.090 4.983 1.00 84.31 385 LEU A C 1
ATOM 3035 O O . LEU A 1 385 ? 7.321 -11.110 4.366 1.00 84.31 385 LEU A O 1
ATOM 3039 N N . ILE A 1 386 ? 8.754 -9.443 4.816 1.00 87.69 386 ILE A N 1
ATOM 3040 C CA . ILE A 1 386 ? 9.766 -9.862 3.834 1.00 87.69 386 ILE A CA 1
ATOM 3041 C C . ILE A 1 386 ? 10.244 -11.288 4.125 1.00 87.69 386 ILE A C 1
ATOM 3043 O O . ILE A 1 386 ? 10.368 -12.108 3.219 1.00 87.69 386 ILE A O 1
ATOM 3047 N N . LYS A 1 387 ? 10.492 -11.620 5.398 1.00 90.94 387 LYS A N 1
ATOM 3048 C CA . LYS A 1 387 ? 10.934 -12.962 5.800 1.00 90.94 387 LYS A CA 1
ATOM 3049 C C . LYS A 1 387 ? 9.885 -14.034 5.492 1.00 90.94 387 LYS A C 1
ATOM 3051 O O . LYS A 1 387 ? 10.264 -15.088 4.987 1.00 90.94 387 LYS A O 1
ATOM 3056 N N . VAL A 1 388 ? 8.614 -13.771 5.797 1.00 90.06 388 VAL A N 1
ATOM 3057 C CA . VAL A 1 388 ? 7.501 -14.695 5.524 1.00 90.06 388 VAL A CA 1
ATOM 3058 C C . VAL A 1 388 ? 7.238 -14.795 4.022 1.00 90.06 388 VAL A C 1
ATOM 3060 O O . VAL A 1 388 ? 7.171 -15.897 3.497 1.00 90.06 388 VAL A O 1
ATOM 3063 N N . GLY A 1 389 ? 7.193 -13.678 3.296 1.00 89.88 389 GLY A N 1
ATOM 3064 C CA . GLY A 1 389 ? 7.005 -13.686 1.844 1.00 89.88 389 GLY A CA 1
ATOM 3065 C C . GLY A 1 389 ? 8.109 -14.463 1.123 1.00 89.88 389 GLY A C 1
ATOM 3066 O O . GLY A 1 389 ? 7.821 -15.349 0.322 1.00 89.88 389 GLY A O 1
ATOM 3067 N N . ASN A 1 390 ? 9.374 -14.238 1.492 1.00 92.25 390 ASN A N 1
ATOM 3068 C CA . ASN A 1 390 ? 10.505 -15.006 0.963 1.00 92.25 390 ASN A CA 1
ATOM 3069 C C . ASN A 1 390 ? 10.398 -16.511 1.270 1.00 92.25 390 ASN A C 1
ATOM 3071 O O . ASN A 1 390 ? 11.014 -17.316 0.570 1.00 92.25 390 ASN A O 1
ATOM 3075 N N . HIS A 1 391 ? 9.686 -16.909 2.333 1.00 94.25 391 HIS A N 1
ATOM 3076 C CA . HIS A 1 391 ? 9.444 -18.320 2.640 1.00 94.25 391 HIS A CA 1
ATOM 3077 C C . HIS A 1 391 ? 8.578 -18.987 1.564 1.00 94.25 391 HIS A C 1
ATOM 3079 O O . HIS A 1 391 ? 8.847 -20.128 1.204 1.00 94.25 391 HIS A O 1
ATOM 3085 N N . PHE A 1 392 ? 7.616 -18.252 1.006 1.00 92.50 392 PHE A N 1
ATOM 3086 C CA . PHE A 1 392 ? 6.739 -18.688 -0.086 1.00 92.50 392 PHE A CA 1
ATOM 3087 C C . PHE A 1 392 ? 7.280 -18.340 -1.481 1.00 92.50 392 PHE A C 1
ATOM 3089 O O . PHE A 1 392 ? 6.551 -18.408 -2.465 1.00 92.50 392 PHE A O 1
ATOM 3096 N N . GLY A 1 393 ? 8.552 -17.946 -1.590 1.00 92.00 393 GLY A N 1
ATOM 3097 C CA . GLY A 1 393 ? 9.167 -17.603 -2.874 1.00 92.00 393 GLY A CA 1
ATOM 3098 C C . GLY A 1 393 ? 8.731 -16.251 -3.449 1.00 92.00 393 GLY A C 1
ATOM 3099 O O . GLY A 1 393 ? 8.958 -16.009 -4.631 1.00 92.00 393 GLY A O 1
ATOM 3100 N N . ILE A 1 394 ? 8.135 -15.367 -2.638 1.00 90.00 394 ILE A N 1
ATOM 3101 C CA . ILE A 1 394 ? 7.867 -13.981 -3.042 1.00 90.00 394 ILE A CA 1
ATOM 3102 C C . ILE A 1 394 ? 9.189 -13.218 -3.137 1.00 90.00 394 ILE A C 1
ATOM 3104 O O . ILE A 1 394 ? 10.031 -13.313 -2.244 1.00 90.00 394 ILE A O 1
ATOM 3108 N N . THR A 1 395 ? 9.351 -12.426 -4.194 1.00 89.44 395 THR A N 1
ATOM 3109 C CA . THR A 1 395 ? 10.485 -11.519 -4.386 1.00 89.44 395 THR A CA 1
ATOM 3110 C C . THR A 1 395 ? 10.053 -10.080 -4.132 1.00 89.44 395 THR A C 1
ATOM 3112 O O . THR A 1 395 ? 9.087 -9.607 -4.721 1.00 89.44 395 THR A O 1
ATOM 3115 N N . PHE A 1 396 ? 10.795 -9.365 -3.288 1.00 87.75 396 PHE A N 1
ATOM 3116 C CA . PHE A 1 396 ? 10.570 -7.945 -3.017 1.00 87.75 396 PHE A CA 1
ATOM 3117 C C . PHE A 1 396 ? 11.550 -7.097 -3.827 1.00 87.75 396 PHE A C 1
ATOM 3119 O O . PHE A 1 396 ? 12.765 -7.266 -3.702 1.00 87.75 396 PHE A O 1
ATOM 3126 N N . VAL A 1 397 ? 11.033 -6.191 -4.653 1.00 87.06 397 VAL A N 1
ATOM 3127 C CA . VAL A 1 397 ? 11.831 -5.361 -5.567 1.00 87.06 397 VAL A CA 1
ATOM 3128 C C . VAL A 1 397 ? 11.485 -3.889 -5.346 1.00 87.06 397 VAL A C 1
ATOM 3130 O O . VAL A 1 397 ? 10.306 -3.560 -5.326 1.00 87.06 397 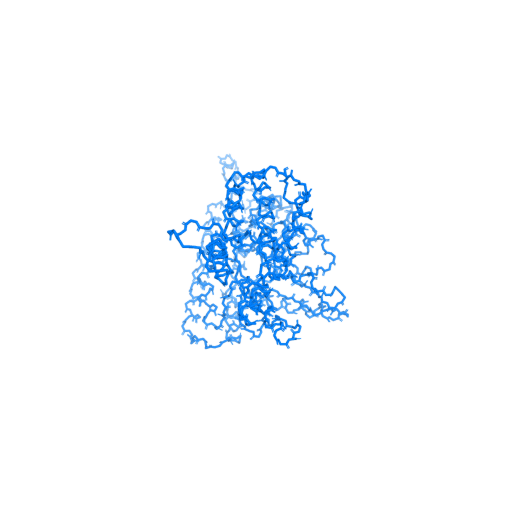VAL A O 1
ATOM 3133 N N . PRO A 1 398 ? 12.451 -2.963 -5.223 1.00 87.75 398 PRO A N 1
ATOM 3134 C CA . PRO A 1 398 ? 12.139 -1.534 -5.201 1.00 87.75 398 PRO A CA 1
ATOM 3135 C C . PRO A 1 398 ? 11.315 -1.139 -6.429 1.00 87.75 398 PRO A C 1
ATOM 3137 O O . PRO A 1 398 ? 11.726 -1.456 -7.548 1.00 87.75 398 PRO A O 1
ATOM 3140 N N . LEU A 1 399 ? 10.182 -0.454 -6.235 1.00 81.81 399 LEU A N 1
ATOM 3141 C CA . LEU A 1 399 ? 9.216 -0.163 -7.301 1.00 81.81 399 LEU A CA 1
ATOM 3142 C C . LEU A 1 399 ? 9.897 0.441 -8.529 1.00 81.81 399 LEU A C 1
ATOM 3144 O O . LEU A 1 399 ? 9.818 -0.130 -9.611 1.00 81.81 399 LEU A O 1
ATOM 3148 N N . TYR A 1 400 ? 10.675 1.510 -8.346 1.00 75.94 400 TYR A N 1
ATOM 3149 C CA . TYR A 1 400 ? 11.424 2.159 -9.427 1.00 75.94 400 TYR A CA 1
ATOM 3150 C C . TYR A 1 400 ? 12.306 1.174 -10.214 1.00 75.94 400 TYR A C 1
ATOM 3152 O O . TYR A 1 400 ? 12.282 1.143 -11.444 1.00 75.94 400 TYR A O 1
ATOM 3160 N N . ALA A 1 401 ? 13.079 0.338 -9.514 1.00 79.75 401 ALA A N 1
ATOM 3161 C CA . ALA A 1 401 ? 13.970 -0.630 -10.150 1.00 79.75 401 ALA A CA 1
ATOM 3162 C C . ALA A 1 401 ? 13.186 -1.699 -10.927 1.00 79.75 401 ALA A C 1
ATOM 3164 O O . ALA A 1 401 ? 13.587 -2.079 -12.028 1.00 79.75 401 ALA A O 1
ATOM 3165 N N . GLY A 1 402 ? 12.057 -2.141 -10.367 1.00 79.19 402 GLY A N 1
ATOM 3166 C CA . GLY A 1 402 ? 11.111 -3.037 -11.018 1.00 79.19 402 GLY A CA 1
ATOM 3167 C C . GLY A 1 402 ? 10.552 -2.444 -12.306 1.00 79.19 402 GLY A C 1
ATOM 3168 O O . GLY A 1 402 ? 10.658 -3.059 -13.360 1.00 79.19 402 GLY A O 1
ATOM 3169 N N . VAL A 1 403 ? 10.054 -1.210 -12.244 1.00 74.69 403 VAL A N 1
ATOM 3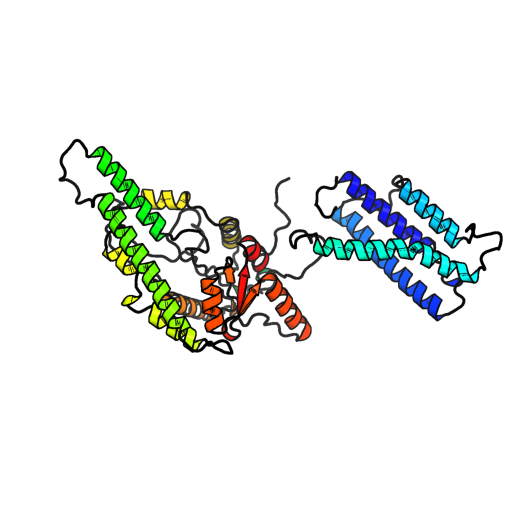170 C CA . VAL A 1 403 ? 9.484 -0.504 -13.399 1.00 74.69 403 VAL A CA 1
ATOM 3171 C C . VAL A 1 403 ? 10.493 -0.332 -14.520 1.00 74.69 403 VAL A C 1
ATOM 3173 O O . VAL A 1 403 ? 10.179 -0.638 -15.666 1.00 74.69 403 VAL A O 1
ATOM 3176 N N . VAL A 1 404 ? 11.718 0.100 -14.212 1.00 73.38 404 VAL A N 1
ATOM 3177 C CA . VAL A 1 404 ? 12.762 0.245 -15.237 1.00 73.38 404 VAL A CA 1
ATOM 3178 C C . VAL A 1 404 ? 13.080 -1.096 -15.893 1.00 73.38 404 VAL A C 1
ATOM 3180 O O . VAL A 1 404 ? 13.299 -1.150 -17.103 1.00 73.38 404 VAL A O 1
ATOM 3183 N N . LYS A 1 405 ? 13.123 -2.182 -15.115 1.00 76.75 405 LYS A N 1
ATOM 3184 C CA . LYS A 1 405 ? 13.377 -3.522 -15.648 1.00 76.75 405 LYS A CA 1
ATOM 3185 C C . LYS A 1 405 ? 12.258 -3.956 -16.594 1.00 76.75 405 LYS A C 1
ATOM 3187 O O . LYS A 1 405 ? 12.551 -4.348 -17.720 1.00 76.75 405 LYS A O 1
ATOM 3192 N N . GLU A 1 406 ? 11.004 -3.847 -16.170 1.00 73.75 406 GLU A N 1
ATOM 3193 C CA . GLU A 1 406 ? 9.887 -4.304 -16.994 1.00 73.75 406 GLU A CA 1
ATOM 3194 C C . GLU A 1 406 ? 9.678 -3.411 -18.230 1.00 73.75 406 GLU A C 1
ATOM 3196 O O . GLU A 1 406 ? 9.418 -3.909 -19.323 1.00 73.75 406 GLU A O 1
ATOM 3201 N N . GLN A 1 407 ? 9.922 -2.100 -18.128 1.00 69.31 407 GLN A N 1
ATOM 3202 C CA . GLN A 1 407 ? 9.904 -1.201 -19.290 1.00 69.31 407 GLN A CA 1
ATOM 3203 C C . GLN A 1 407 ? 10.996 -1.536 -20.315 1.00 69.31 407 GLN A C 1
ATOM 3205 O O . GLN A 1 407 ? 10.740 -1.457 -21.514 1.00 69.31 407 GLN A O 1
ATOM 3210 N N . LYS A 1 408 ? 12.193 -1.945 -19.874 1.00 67.62 408 LYS A N 1
ATOM 3211 C CA . LYS A 1 408 ? 13.237 -2.440 -20.786 1.00 67.62 408 LYS A CA 1
ATOM 3212 C C . LYS A 1 408 ? 12.812 -3.734 -21.475 1.00 67.62 408 LYS A C 1
ATOM 3214 O O . LYS A 1 408 ? 12.906 -3.815 -22.692 1.00 67.62 408 LYS A O 1
ATOM 3219 N N . ASN A 1 409 ? 12.257 -4.687 -20.723 1.00 66.94 409 ASN A N 1
ATOM 3220 C CA . ASN A 1 409 ? 11.738 -5.933 -21.292 1.00 66.94 409 ASN A CA 1
ATOM 3221 C C . ASN A 1 409 ? 10.674 -5.666 -22.372 1.00 66.94 409 ASN A C 1
ATOM 3223 O O . ASN A 1 409 ? 10.697 -6.302 -23.422 1.00 66.94 409 ASN A O 1
ATOM 3227 N N . CYS A 1 410 ? 9.769 -4.711 -22.142 1.00 64.81 410 CYS A N 1
ATOM 3228 C CA . CYS A 1 410 ? 8.758 -4.287 -23.115 1.00 64.81 410 CYS A CA 1
ATOM 3229 C C . CYS A 1 410 ? 9.386 -3.763 -24.415 1.00 64.81 410 CYS A C 1
ATOM 3231 O O . CYS A 1 410 ? 8.992 -4.174 -25.503 1.00 64.81 410 CYS A O 1
ATOM 3233 N N . LEU A 1 411 ? 10.399 -2.896 -24.305 1.00 64.25 411 LEU A N 1
ATOM 3234 C CA . LEU A 1 411 ? 11.119 -2.352 -25.462 1.00 64.25 411 LEU A CA 1
ATOM 3235 C C . LEU A 1 411 ? 11.861 -3.439 -26.250 1.00 64.25 411 LEU A C 1
ATOM 3237 O O . LEU A 1 411 ? 11.860 -3.404 -27.478 1.00 64.25 411 LEU A O 1
ATOM 3241 N N . ASP A 1 412 ? 12.465 -4.399 -25.552 1.00 68.44 412 ASP A N 1
ATOM 3242 C CA . ASP A 1 412 ? 13.267 -5.457 -26.170 1.00 68.44 412 ASP A CA 1
ATOM 3243 C C . ASP A 1 412 ? 12.404 -6.551 -26.829 1.00 68.44 412 ASP A C 1
ATOM 3245 O O . ASP A 1 412 ? 12.796 -7.128 -27.843 1.00 68.44 412 ASP A O 1
ATOM 3249 N N . THR A 1 413 ? 11.231 -6.854 -26.262 1.00 68.38 413 THR A N 1
ATOM 3250 C CA . THR A 1 413 ? 10.347 -7.947 -26.722 1.00 68.38 413 THR A CA 1
ATOM 3251 C C . THR A 1 413 ? 9.192 -7.485 -27.606 1.00 68.38 413 THR A C 1
ATOM 3253 O O . THR A 1 413 ? 8.619 -8.299 -28.329 1.00 68.38 413 THR A O 1
ATOM 3256 N N . GLY A 1 414 ? 8.829 -6.202 -27.546 1.00 61.81 414 GLY A N 1
ATOM 3257 C CA . GLY A 1 414 ? 7.627 -5.663 -28.182 1.00 61.81 414 GLY A CA 1
ATOM 3258 C C . GLY A 1 414 ? 6.312 -6.115 -27.533 1.00 61.81 414 GLY A C 1
ATOM 3259 O O . GLY A 1 414 ? 5.254 -5.804 -28.075 1.00 61.81 414 GLY A O 1
ATOM 3260 N N . ASP A 1 415 ? 6.349 -6.838 -26.402 1.00 60.84 415 ASP A N 1
ATOM 3261 C CA . ASP A 1 415 ? 5.152 -7.239 -25.650 1.00 60.84 415 ASP A CA 1
ATOM 3262 C C . ASP A 1 415 ? 4.574 -6.019 -24.903 1.00 60.84 415 ASP A C 1
ATOM 3264 O O . ASP A 1 415 ? 5.254 -5.461 -24.032 1.00 60.84 415 ASP A O 1
ATOM 3268 N N . PRO A 1 416 ? 3.339 -5.576 -25.213 1.00 56.72 416 PRO A N 1
ATOM 3269 C CA . PRO A 1 416 ? 2.716 -4.448 -24.527 1.00 56.72 416 PRO A CA 1
ATOM 3270 C C . PRO A 1 416 ? 2.329 -4.774 -23.073 1.00 56.72 416 PRO A C 1
ATOM 3272 O O . PRO A 1 416 ? 2.111 -3.854 -22.281 1.00 56.72 416 PRO A O 1
ATOM 3275 N N . VAL A 1 417 ? 2.261 -6.057 -22.691 1.00 59.78 417 VAL A N 1
ATOM 3276 C CA . VAL A 1 417 ? 1.875 -6.493 -21.343 1.00 59.78 417 VAL A CA 1
ATOM 3277 C C . VAL A 1 417 ? 3.111 -6.616 -20.455 1.00 59.78 417 VAL A C 1
ATOM 3279 O O . VAL A 1 417 ? 3.777 -7.647 -20.368 1.00 59.78 417 VAL A O 1
ATOM 3282 N N . VAL A 1 418 ? 3.400 -5.516 -19.765 1.00 62.84 418 VAL A N 1
ATOM 3283 C CA . VAL A 1 418 ? 4.610 -5.333 -18.949 1.00 62.84 418 VAL A CA 1
ATOM 3284 C C . VAL A 1 418 ? 4.484 -5.946 -17.548 1.00 62.84 418 VAL A C 1
ATOM 3286 O O . VAL A 1 418 ? 5.468 -6.393 -16.966 1.00 62.84 418 VAL A O 1
ATOM 3289 N N . TRP A 1 419 ? 3.268 -5.994 -17.005 1.00 66.75 419 TRP A N 1
ATOM 3290 C CA . TRP A 1 419 ? 3.007 -6.383 -15.621 1.00 66.75 419 TRP A CA 1
ATOM 3291 C C . TRP A 1 419 ? 2.133 -7.635 -15.592 1.00 66.75 419 TRP A C 1
ATOM 3293 O O . TRP A 1 419 ? 1.012 -7.618 -16.086 1.00 66.75 419 TRP A O 1
ATOM 3303 N N . ARG A 1 420 ? 2.660 -8.732 -15.038 1.00 61.00 420 ARG A N 1
ATOM 3304 C CA . ARG A 1 420 ? 1.964 -10.028 -14.885 1.00 61.00 420 ARG A CA 1
ATOM 3305 C C . ARG A 1 420 ? 1.939 -10.461 -13.413 1.00 61.00 420 ARG A C 1
ATOM 3307 O O . ARG A 1 420 ? 2.295 -11.596 -13.088 1.00 61.00 420 ARG A O 1
ATOM 3314 N N . GLY A 1 421 ? 1.634 -9.516 -12.518 1.00 56.75 421 GLY A N 1
ATOM 3315 C CA . GLY A 1 421 ? 1.953 -9.583 -11.087 1.00 56.75 421 GLY A CA 1
ATOM 3316 C C . GLY A 1 421 ? 1.596 -10.894 -10.389 1.00 56.75 421 GLY A C 1
ATOM 3317 O O . GLY A 1 421 ? 2.486 -11.483 -9.771 1.00 56.75 421 GLY A O 1
ATOM 3318 N N . SER A 1 422 ? 0.386 -11.427 -10.586 1.00 52.88 422 SER A N 1
ATOM 3319 C CA . SER A 1 422 ? -0.110 -12.624 -9.885 1.00 52.88 422 SER A CA 1
ATOM 3320 C C . SER A 1 422 ? 0.664 -13.917 -10.174 1.00 52.88 422 SER A C 1
ATOM 3322 O O . SER A 1 422 ? 0.750 -14.789 -9.312 1.00 52.88 422 SER A O 1
ATOM 3324 N N . ILE A 1 423 ? 1.285 -14.048 -11.350 1.00 57.53 423 ILE A N 1
ATOM 3325 C CA . ILE A 1 423 ? 2.013 -15.268 -11.751 1.00 57.53 423 ILE A CA 1
ATOM 3326 C C . ILE A 1 423 ? 3.493 -15.187 -11.341 1.00 57.53 423 ILE A C 1
ATOM 3328 O O . ILE A 1 423 ? 4.172 -16.202 -11.185 1.00 57.53 423 ILE A O 1
ATOM 3332 N N . SER A 1 424 ? 4.011 -13.972 -11.150 1.00 67.69 424 SER A N 1
ATOM 3333 C CA . SER A 1 424 ? 5.448 -13.729 -10.989 1.00 67.69 424 SER A CA 1
ATOM 3334 C C . SER A 1 424 ? 5.963 -13.839 -9.550 1.00 67.69 424 SER A C 1
ATOM 3336 O O . SER A 1 424 ? 7.177 -13.904 -9.348 1.00 67.69 424 SER A O 1
ATOM 3338 N N . GLY A 1 425 ? 5.073 -13.805 -8.549 1.00 80.31 425 GLY A N 1
ATOM 3339 C CA . GLY A 1 425 ? 5.460 -13.751 -7.136 1.00 80.31 425 GLY A CA 1
ATOM 3340 C C . GLY A 1 425 ? 6.289 -12.515 -6.776 1.00 80.31 425 GLY A C 1
ATOM 3341 O O . GLY A 1 425 ? 7.095 -12.571 -5.852 1.00 80.31 425 GLY A O 1
ATOM 3342 N N . THR A 1 426 ? 6.158 -11.415 -7.520 1.00 85.12 426 THR A N 1
ATOM 3343 C CA . THR A 1 426 ? 6.916 -10.180 -7.282 1.00 85.12 426 THR A CA 1
ATOM 3344 C C . THR A 1 426 ? 6.043 -9.137 -6.594 1.00 85.12 426 THR A C 1
ATOM 3346 O O . THR A 1 426 ? 4.964 -8.811 -7.077 1.00 85.12 426 THR A O 1
ATOM 3349 N N . LEU A 1 427 ? 6.535 -8.586 -5.483 1.00 85.75 427 LEU A N 1
ATOM 3350 C CA . LEU A 1 427 ? 5.959 -7.425 -4.809 1.00 85.75 427 LEU A CA 1
ATOM 3351 C C . LEU A 1 427 ? 6.921 -6.244 -4.890 1.00 85.75 427 LEU A C 1
ATOM 3353 O O . LEU A 1 427 ? 8.126 -6.382 -4.660 1.00 85.75 427 LEU A O 1
ATOM 3357 N N . TYR A 1 428 ? 6.380 -5.068 -5.172 1.00 85.81 428 TYR A N 1
ATOM 3358 C CA . TYR A 1 428 ? 7.143 -3.841 -5.292 1.00 85.81 428 TYR A CA 1
ATOM 3359 C C . TYR A 1 428 ? 7.158 -3.069 -3.980 1.00 85.81 428 TYR A C 1
ATOM 3361 O O . TYR A 1 428 ? 6.116 -2.778 -3.410 1.00 85.81 428 TYR A O 1
ATOM 3369 N N . THR A 1 429 ? 8.339 -2.720 -3.486 1.00 87.31 429 THR A N 1
ATOM 3370 C CA . THR A 1 429 ? 8.485 -1.951 -2.246 1.00 87.31 429 THR A CA 1
ATOM 3371 C C . THR A 1 429 ? 8.671 -0.471 -2.544 1.00 87.31 429 THR A C 1
ATOM 3373 O O . THR A 1 429 ? 9.471 -0.128 -3.418 1.00 87.31 429 THR A O 1
ATOM 3376 N N . VAL A 1 430 ? 8.013 0.386 -1.768 1.00 84.56 430 VAL A N 1
ATOM 3377 C CA . VAL A 1 430 ? 8.165 1.851 -1.804 1.00 84.56 430 VAL A CA 1
ATOM 3378 C C . VAL A 1 430 ? 8.482 2.395 -0.417 1.00 84.56 430 VAL A C 1
ATOM 3380 O O . VAL A 1 430 ? 8.144 1.768 0.588 1.00 84.56 430 VAL A O 1
ATOM 3383 N N . THR A 1 431 ? 9.098 3.573 -0.330 1.00 83.50 431 THR A N 1
ATOM 3384 C CA . THR A 1 431 ? 9.328 4.235 0.967 1.00 83.50 431 THR A CA 1
ATOM 3385 C C . THR A 1 431 ? 8.144 5.078 1.440 1.00 83.50 431 THR A C 1
ATOM 3387 O O . THR A 1 431 ? 8.038 5.345 2.635 1.00 83.50 431 THR A O 1
ATOM 3390 N N . GLY A 1 432 ? 7.222 5.448 0.545 1.00 81.88 432 GLY A N 1
ATOM 3391 C CA . GLY A 1 432 ? 6.026 6.213 0.892 1.00 81.88 432 GLY A CA 1
ATOM 3392 C C . GLY A 1 432 ? 5.122 6.515 -0.303 1.00 81.88 432 GLY A C 1
ATOM 3393 O O . GLY A 1 432 ? 5.396 6.107 -1.433 1.00 81.88 432 GLY A O 1
ATOM 3394 N N . TRP A 1 433 ? 4.051 7.266 -0.043 1.00 83.56 433 TRP A N 1
ATOM 3395 C CA . TRP A 1 433 ? 3.004 7.580 -1.020 1.00 83.56 433 TRP A CA 1
ATOM 3396 C C . TRP A 1 433 ? 3.473 8.427 -2.202 1.00 83.56 433 TRP A C 1
ATOM 3398 O O . TRP A 1 433 ? 2.946 8.268 -3.295 1.00 83.56 433 TRP A O 1
ATOM 3408 N N . ILE A 1 434 ? 4.510 9.249 -2.030 1.00 81.62 434 ILE A N 1
ATOM 3409 C CA . ILE A 1 434 ? 5.082 10.061 -3.117 1.00 81.62 434 ILE A CA 1
ATOM 3410 C C . ILE A 1 434 ? 5.608 9.175 -4.259 1.00 81.62 434 ILE A C 1
ATOM 3412 O O . ILE A 1 434 ? 5.445 9.508 -5.431 1.00 81.62 434 ILE A O 1
ATOM 3416 N N . GLU A 1 435 ? 6.211 8.022 -3.943 1.00 80.56 435 GLU A N 1
ATOM 3417 C CA . GLU A 1 435 ? 6.658 7.071 -4.970 1.00 80.56 435 GLU A CA 1
ATOM 3418 C C . GLU A 1 435 ? 5.475 6.419 -5.696 1.00 80.56 435 GLU A C 1
ATOM 3420 O O . GLU A 1 435 ? 5.542 6.214 -6.907 1.00 80.56 435 GLU A O 1
ATOM 3425 N N . ILE A 1 436 ? 4.391 6.122 -4.969 1.00 82.12 436 ILE A N 1
ATOM 3426 C CA . ILE A 1 436 ? 3.154 5.563 -5.533 1.00 82.12 436 ILE A CA 1
ATOM 3427 C C . ILE A 1 436 ? 2.491 6.587 -6.457 1.00 82.12 436 ILE A C 1
ATOM 3429 O O . ILE A 1 436 ? 2.109 6.245 -7.572 1.00 82.12 436 ILE A O 1
ATOM 3433 N N . GLU A 1 437 ? 2.401 7.844 -6.027 1.00 79.25 437 GLU A N 1
ATOM 3434 C CA . GLU A 1 437 ? 1.870 8.948 -6.823 1.00 79.25 437 GLU A CA 1
ATOM 3435 C C . GLU A 1 437 ? 2.667 9.125 -8.116 1.00 79.25 437 GLU A C 1
ATOM 3437 O O . GLU A 1 437 ? 2.097 9.074 -9.206 1.00 79.25 437 GLU A O 1
ATOM 3442 N N . ALA A 1 438 ? 3.994 9.242 -8.008 1.00 76.19 438 ALA A N 1
ATOM 3443 C CA . ALA A 1 438 ? 4.871 9.394 -9.164 1.00 76.19 438 ALA A CA 1
ATOM 3444 C C . ALA A 1 438 ? 4.768 8.209 -10.138 1.00 76.19 438 ALA A C 1
ATOM 3446 O O . ALA A 1 438 ? 4.890 8.388 -11.348 1.00 76.19 438 ALA A O 1
ATOM 3447 N N . PHE A 1 439 ? 4.543 7.003 -9.620 1.00 78.12 439 PHE A N 1
ATOM 3448 C CA . PHE A 1 439 ? 4.376 5.798 -10.421 1.00 78.12 439 PHE A CA 1
ATOM 3449 C C . PHE A 1 439 ? 3.002 5.694 -11.095 1.00 78.12 439 PHE A C 1
ATOM 3451 O O . PHE A 1 439 ? 2.916 5.269 -12.248 1.00 78.12 439 PHE A O 1
ATOM 3458 N N . ILE A 1 440 ? 1.927 6.046 -10.393 1.00 76.19 440 ILE A N 1
ATOM 3459 C CA . ILE A 1 440 ? 0.564 5.900 -10.906 1.00 76.19 440 ILE A CA 1
ATOM 3460 C C . ILE A 1 440 ? 0.198 7.100 -11.770 1.00 76.19 440 ILE A C 1
ATOM 3462 O O . ILE A 1 440 ? -0.120 6.908 -12.938 1.00 76.19 440 ILE A O 1
ATOM 3466 N N . LEU A 1 441 ? 0.264 8.311 -11.217 1.00 72.44 441 LEU A N 1
ATOM 3467 C CA . LEU A 1 441 ? -0.200 9.550 -11.852 1.00 72.44 441 LEU A CA 1
ATOM 3468 C C . LEU A 1 441 ? 0.904 10.261 -12.635 1.00 72.44 441 LEU A C 1
ATOM 3470 O O . LEU A 1 441 ? 0.634 10.938 -13.624 1.00 72.44 441 LEU A O 1
ATOM 3474 N N . GLY A 1 442 ? 2.152 10.082 -12.208 1.00 66.88 442 GLY A N 1
ATOM 3475 C CA . GLY A 1 442 ? 3.270 10.890 -12.680 1.00 66.88 442 GLY A CA 1
ATOM 3476 C C . GLY A 1 442 ? 3.516 12.062 -11.751 1.00 66.88 442 GLY A C 1
ATOM 3477 O O . GLY A 1 442 ? 2.783 12.285 -10.791 1.00 66.88 442 GLY A O 1
ATOM 3478 N N . ARG A 1 443 ? 4.583 12.816 -12.013 1.00 53.03 443 ARG A N 1
ATOM 3479 C CA . ARG A 1 443 ? 4.861 14.034 -11.253 1.00 53.03 443 ARG A CA 1
ATOM 3480 C C . ARG A 1 443 ? 4.222 15.222 -11.963 1.00 53.03 443 ARG A C 1
ATOM 3482 O O . ARG A 1 443 ? 4.648 15.563 -13.066 1.00 53.03 443 ARG A O 1
ATOM 3489 N N . ASP A 1 444 ? 3.275 15.884 -11.303 1.00 45.44 444 ASP A N 1
ATOM 3490 C CA . ASP A 1 444 ? 2.905 17.252 -11.662 1.00 45.44 444 ASP A CA 1
ATOM 3491 C C . ASP A 1 444 ? 4.092 18.154 -11.343 1.00 45.44 444 ASP A C 1
ATOM 3493 O O . ASP A 1 444 ? 4.394 18.443 -10.189 1.00 45.44 444 ASP A O 1
ATOM 3497 N N . LEU A 1 445 ? 4.795 18.592 -12.377 1.00 37.28 445 LEU A N 1
ATOM 3498 C CA . LEU A 1 445 ? 5.894 19.546 -12.255 1.00 37.28 445 LEU A CA 1
ATOM 3499 C C . LEU A 1 445 ? 5.420 21.000 -12.088 1.00 37.28 445 LEU A C 1
ATOM 3501 O O . LEU A 1 445 ? 6.235 21.911 -12.181 1.00 37.28 445 LEU A O 1
ATOM 3505 N N . VAL A 1 446 ? 4.116 21.227 -11.904 1.00 33.44 446 VAL A N 1
ATOM 3506 C CA . VAL A 1 446 ? 3.513 22.555 -12.091 1.00 33.44 446 VAL A CA 1
ATOM 3507 C C . VAL A 1 446 ? 3.207 23.289 -10.784 1.00 33.44 446 VAL A C 1
ATOM 3509 O O . VAL A 1 446 ? 3.155 24.508 -10.817 1.00 33.44 446 VAL A O 1
ATOM 3512 N N . ASN A 1 447 ? 3.078 22.623 -9.632 1.00 34.22 447 ASN A N 1
ATOM 3513 C CA . ASN A 1 447 ? 2.631 23.296 -8.404 1.00 34.22 447 ASN A CA 1
ATOM 3514 C C . ASN A 1 447 ? 3.425 22.869 -7.160 1.00 34.22 447 ASN A C 1
ATOM 3516 O O . ASN A 1 447 ? 2.894 22.193 -6.284 1.00 34.22 447 ASN A O 1
ATOM 3520 N N . GLU A 1 448 ? 4.680 23.297 -7.057 1.00 30.17 448 GLU A N 1
ATOM 3521 C CA . GLU A 1 448 ? 5.226 23.653 -5.743 1.00 30.17 448 GLU A CA 1
ATOM 3522 C C . GLU A 1 448 ? 5.431 25.169 -5.755 1.00 30.17 448 GLU A C 1
ATOM 3524 O O . GLU A 1 448 ? 6.089 25.713 -6.642 1.00 30.17 448 GLU A O 1
ATOM 3529 N N . GLU A 1 449 ? 4.733 25.829 -4.836 1.00 29.27 449 GLU A N 1
ATOM 3530 C CA . GLU A 1 449 ? 4.623 27.276 -4.688 1.00 29.27 449 GLU A CA 1
ATOM 3531 C C . GLU A 1 449 ? 5.998 27.963 -4.644 1.00 29.27 449 GLU A C 1
ATOM 3533 O O . GLU A 1 449 ? 6.910 27.539 -3.929 1.00 29.27 449 GLU A O 1
ATOM 3538 N N . LEU A 1 450 ? 6.103 29.033 -5.437 1.00 30.92 450 LEU A N 1
ATOM 3539 C CA . LEU A 1 450 ? 7.129 30.076 -5.377 1.00 30.92 450 LEU A CA 1
ATOM 3540 C C . LEU A 1 450 ? 6.883 31.017 -4.195 1.00 30.92 450 LEU A C 1
ATOM 3542 O O . LEU A 1 450 ? 5.701 31.385 -3.992 1.00 30.92 450 LEU A O 1
#

Secondary structure (DSSP, 8-state):
-TTS-S-HHHHHHHHHHHHHHHHHHHHT--GGG-SSHHHHHHHHHHHHHHHHHHHHHHHHHHHHH---TTS-----HHHHHHHHHHHHHHTT----TTSPPPGGGHHHHHHHHHHHHHHHHHHHHHHHHHHS-GGG--SS---S--GGGGS-TTTEEEE--EE-BTTTBSS-HHHHHHHHHHHHHHHHHHHTSSS-S-SS-PPPHHHHHHHHHHHHHHHHHHHHHHHHHHHHSPPPSS--HHHHHHHHHHHTSGGG-HHHHHHHTTTTTT-BHHHHHHHHHT--BPTTHHHHHHHHHT-TTEE---EES---TT-TTS-B---EEEEETTEEEEEEEE--S-SHHHHHHHHHHHHHHHHSSS--EEE--STTSSSEEEES--HHHHHHHHHTT-EEEEHHHHHHHHHHHHHHH--S----HHHHTEEEEESSHHHHHHHHT----S-S--

Solvent-accessible surface area (backbone atoms only — not comparable to full-atom values): 25469 Å² total; per-residue (Å²): 94,86,81,70,77,51,56,68,67,63,49,52,53,50,57,54,47,48,52,55,50,48,49,48,62,57,72,61,65,53,54,87,45,46,88,43,72,67,58,24,50,53,49,50,54,49,49,52,51,48,50,54,49,43,53,52,49,46,51,45,38,41,76,74,67,72,41,67,83,83,61,89,64,86,65,52,71,68,57,49,54,50,51,52,52,51,53,32,36,54,71,50,68,59,94,56,82,99,51,85,66,59,71,62,48,27,57,58,50,36,51,59,71,46,45,60,59,55,53,48,52,53,49,49,51,57,53,46,62,70,70,38,54,92,89,68,85,80,80,88,79,90,77,80,70,18,54,57,81,70,46,49,72,79,60,30,30,50,32,50,49,41,65,32,60,65,64,39,24,88,56,53,66,65,57,54,50,37,50,50,31,31,54,53,34,42,54,49,61,64,68,48,79,78,59,83,89,81,84,65,98,70,73,53,26,71,56,39,46,51,52,51,50,52,53,54,53,48,50,52,52,51,52,54,49,50,52,51,56,60,68,71,49,82,67,38,92,50,58,34,62,68,63,49,50,55,50,35,51,59,51,48,32,81,91,48,45,58,68,58,53,48,47,76,66,39,50,55,42,64,34,39,53,64,57,53,47,50,50,35,63,68,54,70,58,41,72,47,41,64,61,44,51,58,60,49,58,74,38,91,62,51,53,61,61,26,42,46,35,64,95,42,61,89,50,87,76,53,54,60,44,42,61,38,76,39,65,54,98,57,22,31,68,46,49,66,81,36,82,52,53,87,30,65,47,48,44,51,52,49,50,52,52,50,51,53,63,56,48,72,52,101,44,23,65,71,39,30,44,36,78,80,14,36,49,15,71,40,76,50,81,57,65,67,58,54,55,53,39,42,34,33,26,36,42,80,38,51,40,69,63,46,51,51,50,34,53,48,52,24,71,76,67,68,47,86,78,58,64,60,15,49,83,65,30,48,34,27,32,36,87,45,37,57,57,51,33,35,44,40,74,32,76,81,90,79,78,79,88,131

Foldseek 3Di:
DLVPPDDPVNVLLVLLLVLVLLVLLLVLDPLVLAPDPVVSVVSVVVNVVSVVVSVVSQCCCCVPVVDHSPDPDPHDPVSVVLSVVLVCLSVQVDPDPPDRDDSNCSVVSSCVSCVVVVVVVVVCVVVSVVVNDPPPPDDDDDPVPFPAVPDPLLAAAEEEEAECDVFFANHDPVVLLLVLLLVVLQVVVVVCPDDDPPDDPRDHSVVLVVLVVVLVVLLVVVVVVLLVVLVVDAQDPAFAPVSVVVSLVVCQPPSNLSVVSSLVVCSNFFDALVSQQVCLVVGDTFPQSLVLLVVVLPDPSHPHPEHADDPHPSNPSHHHHYWAFDDDPRTTHSDTPDHQQSGPVSVVVSVVVVQVVQVPPSGHRYAYADQQGQAHEDEDDDVSCVVSLSSSNAAEAAQVVLSVVLVVVCVVPVDPSSTPRNVRSYYHYDHHNVVVSCNNVNDPPPDDDD

Organism: NCBI:txid357466

Mean predicted aligned error: 17.53 Å

Radius of gyration: 32.5 Å; Cα contacts (8 Å, |Δi|>4): 514; chains: 1; bounding box: 91×66×87 Å

Sequence (450 aa):
MASGSLDAKEFNQYVVNYAHLLNTFLEQQSADQCEDDSDKAAFLGWSNHVKLELERHNSFVEQKLGLNPTIETALHPATAKYKEFLLATASGNVEVNETLTQQSKIPAYTLGAMTPSLRLYAFLSKEMQKLVSPYSRQSEQTLILPIYTKLDPEEERLMLFVDFDFTCISVASLEILANIEILSAQKSDQQLQGEDRDRYSQIASIDLRKTWELLSQQYTLENDNFKKEIMLGKKAVSFDYHGLHSAFEKLSSPEGQAVSRIFDSGVLKGISLEDIKHAGKCMELHNGCLNFFEKIALSSNLALCKVLVMRIGGLDMLKVDGNEFSYADEIFTGEVTRQAHQSVIAKVEYFEDMVVKNAHEHVPIPRSVFVTADIGIVIGSNKSLIKVGNHFGITFVPLYAGVVKEQKNCLDTGDPVVWRGSISGTLYTVTGWIEIEAFILGRDLVNEEL